Protein AF-A0A2A4V405-F1 (afdb_monomer_lite)

Foldseek 3Di:
DDKDWDDWDQDPVRDTDHTDIDDDDPPDDPDDDDPPPVVVLVPDDPVCCVVPPVCPPVVCVVVDDPDDADFDDDPVGTDDDPDDGPPPDFDDDPQETEPPPDQQDCDADPVSLVVVLVVQVVSFVSVHAYEDQQDEHEYQEAHDEAADQAGERHYENYEYEYEDYDAQDASYHYDYDFFAFDWWFQAKFAFFDQKTFTPFCPPPDAQFKKKKWFLFFDAAPPRDGFATEMDIWGFHDDDGRMTGTDGTHQFIHHVVRTITMGGLDQRYEYHYYNYEFEYADARYHHYEYERYEYAEAAYEYERAAEEQYEYAQYEYPDAYEYHYEQHAHYENYEYALYEAHHHAEFEYENEQERYEYYWGPFDCNDDPDTGTHAYEEYEHAEYEEYQHLAEHEYYAASYEEYEYEHYAYEYDPDCVVPPPDVPSPDAHAHYEHCHQAEYEYYNYEYEEHQEPEEYEDQAHGHNRPDAHEYEHQEYEYDDHDLHDENYAYEFNYQDDAHEYEYEYNEYEYEHNEHEEYEQDDDQGAGAAYAYEYAEAHYEHAHQEHYEYYWEHDPVGPEHYEYEHAYAEYHYEYEYQEQNGAHEEWYFDDDPDPDDDPGGYEYEYAAYEAEYQYDYPPDQAHYEYELHEYEYHQHYHYYYNPPPDHDHDYDHNYDYHYDHDPDD

pLDDT: mean 74.48, std 18.2, range [27.66, 98.06]

Structure (mmCIF, N/CA/C/O backbone):
data_AF-A0A2A4V405-F1
#
_entry.id   AF-A0A2A4V405-F1
#
loop_
_atom_site.group_PDB
_atom_site.id
_atom_site.type_symbol
_atom_site.label_atom_id
_atom_site.label_alt_id
_atom_site.label_comp_id
_atom_site.label_asym_id
_atom_site.label_entity_id
_atom_site.label_seq_id
_atom_site.pdbx_PDB_ins_code
_atom_site.Cartn_x
_atom_site.Cartn_y
_atom_site.Cartn_z
_atom_site.occupancy
_atom_site.B_iso_or_equiv
_atom_site.auth_seq_id
_atom_site.auth_comp_id
_atom_site.auth_asym_id
_atom_site.auth_atom_id
_atom_site.pdbx_PDB_model_num
ATOM 1 N N . MET A 1 1 ? -40.579 36.669 48.621 1.00 58.84 1 MET A N 1
ATOM 2 C CA . MET A 1 1 ? -40.785 35.818 49.814 1.00 58.84 1 MET A CA 1
ATOM 3 C C . MET A 1 1 ? -40.403 36.627 51.046 1.00 58.84 1 MET A C 1
ATOM 5 O O . MET A 1 1 ? -39.430 37.363 50.959 1.00 58.84 1 MET A O 1
ATOM 9 N N . ILE A 1 2 ? -41.151 36.534 52.149 1.00 51.94 2 ILE A N 1
ATOM 10 C CA . ILE A 1 2 ? -40.828 37.200 53.428 1.00 51.94 2 ILE A CA 1
ATOM 11 C C . ILE A 1 2 ? -40.545 36.115 54.471 1.00 51.94 2 ILE A C 1
ATOM 13 O O . ILE A 1 2 ? -41.355 35.201 54.626 1.00 51.94 2 ILE A O 1
ATOM 17 N N . ARG A 1 3 ? -39.407 36.208 55.172 1.00 59.69 3 ARG A N 1
ATOM 18 C CA . ARG A 1 3 ? -39.056 35.331 56.299 1.00 59.69 3 ARG A CA 1
ATOM 19 C C . ARG A 1 3 ? -39.483 35.999 57.602 1.00 59.69 3 ARG A C 1
ATOM 21 O O . ARG A 1 3 ? -39.064 37.122 57.868 1.00 59.69 3 ARG A O 1
ATOM 28 N N . VAL A 1 4 ? -40.264 35.299 58.417 1.00 57.56 4 VAL A N 1
ATOM 29 C CA . VAL A 1 4 ? -40.659 35.759 59.754 1.00 57.56 4 VAL A CA 1
ATOM 30 C C . VAL A 1 4 ? -40.259 34.705 60.774 1.00 57.56 4 VAL A C 1
ATOM 32 O O . VAL A 1 4 ? -40.549 33.520 60.607 1.00 57.56 4 VAL A O 1
ATOM 35 N N . GLN A 1 5 ? -39.576 35.139 61.829 1.00 58.53 5 GLN A N 1
ATOM 36 C CA . GLN A 1 5 ? -39.229 34.277 62.948 1.00 58.53 5 GLN A CA 1
ATOM 37 C C . GLN A 1 5 ? -40.351 34.335 63.984 1.00 58.53 5 GLN A C 1
ATOM 39 O O . GLN A 1 5 ? -40.667 35.409 64.497 1.00 58.53 5 GLN A O 1
ATOM 44 N N . LEU A 1 6 ? -40.974 33.191 64.256 1.00 57.75 6 LEU A N 1
ATOM 45 C CA . LEU A 1 6 ? -42.015 33.068 65.266 1.00 57.75 6 LEU A CA 1
ATOM 46 C C . LEU A 1 6 ? -41.341 32.670 66.578 1.00 57.75 6 LEU A C 1
ATOM 48 O O . LEU A 1 6 ? -40.906 31.531 66.747 1.00 57.75 6 LEU A O 1
ATOM 52 N N . ASN A 1 7 ? -41.217 33.632 67.489 1.00 52.94 7 ASN A N 1
ATOM 53 C CA . ASN A 1 7 ? -40.720 33.369 68.834 1.00 52.94 7 ASN A CA 1
ATOM 54 C C . ASN A 1 7 ? -41.871 32.831 69.690 1.00 52.94 7 ASN A C 1
ATOM 56 O O . ASN A 1 7 ? -42.946 33.427 69.686 1.00 52.94 7 ASN A O 1
ATOM 60 N N . GLN A 1 8 ? -41.617 31.711 70.378 1.00 55.06 8 GLN A N 1
ATOM 61 C CA . GLN A 1 8 ? -42.493 30.986 71.315 1.00 55.06 8 GLN A CA 1
ATOM 62 C C . GLN A 1 8 ? -43.870 31.623 71.577 1.00 55.06 8 GLN A C 1
ATOM 64 O O . GLN A 1 8 ? -43.995 32.569 72.356 1.00 55.06 8 GLN A O 1
ATOM 69 N N . ALA A 1 9 ? -44.914 31.037 70.992 1.00 54.03 9 ALA A N 1
ATOM 70 C CA . ALA A 1 9 ? -46.291 31.280 71.404 1.00 54.03 9 ALA A CA 1
ATOM 71 C C . ALA A 1 9 ? -46.788 30.094 72.242 1.00 54.03 9 ALA A C 1
ATOM 73 O O . ALA A 1 9 ? -46.471 28.938 71.950 1.00 54.03 9 ALA A O 1
ATOM 74 N N . ILE A 1 10 ? -47.551 30.400 73.291 1.00 51.34 10 ILE A N 1
ATOM 75 C CA . ILE A 1 10 ? -48.305 29.417 74.071 1.00 51.34 10 ILE A CA 1
ATOM 76 C C . ILE A 1 10 ? -49.742 29.496 73.569 1.00 51.34 10 ILE A C 1
ATOM 78 O O . ILE A 1 10 ? -50.317 30.587 73.538 1.00 51.34 10 ILE A O 1
ATOM 82 N N . ASP A 1 11 ? -50.301 28.376 73.123 1.00 52.59 11 ASP A N 1
ATOM 83 C CA . ASP A 1 11 ? -51.693 28.359 72.684 1.00 52.59 11 ASP A CA 1
ATOM 84 C C . ASP A 1 11 ? -52.664 28.413 73.886 1.00 52.59 11 ASP A C 1
ATOM 86 O O . ASP A 1 11 ? -52.267 28.363 75.053 1.00 52.59 11 ASP A O 1
ATOM 90 N N . GLN A 1 12 ? -53.968 28.512 73.616 1.00 44.81 12 GLN A N 1
ATOM 91 C CA . GLN A 1 12 ? -54.995 28.610 74.664 1.00 44.81 12 GLN A CA 1
ATOM 92 C C . GLN A 1 12 ? -55.153 27.327 75.509 1.00 44.81 12 GLN A C 1
ATOM 94 O O . GLN 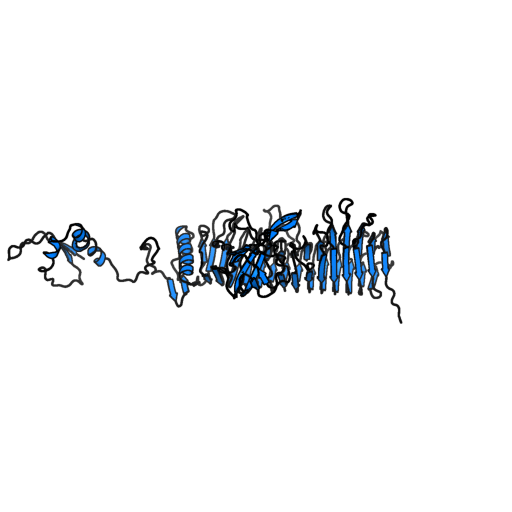A 1 12 ? -55.907 27.336 76.481 1.00 44.81 12 GLN A O 1
ATOM 99 N N . THR A 1 13 ? -54.447 26.243 75.167 1.00 46.06 13 THR A N 1
ATOM 100 C CA . THR A 1 13 ? -54.436 24.965 75.895 1.00 46.06 13 THR A CA 1
ATOM 101 C C . THR A 1 13 ? -53.170 24.764 76.739 1.00 46.06 13 THR A C 1
ATOM 103 O O . THR A 1 13 ? -53.093 23.811 77.513 1.00 46.06 13 THR A O 1
ATOM 106 N N . GLY A 1 14 ? -52.209 25.695 76.668 1.00 49.22 14 GLY A N 1
ATOM 107 C CA . GLY A 1 14 ? -50.954 25.657 77.424 1.00 49.22 14 GLY A CA 1
ATOM 108 C C . GLY A 1 14 ? -49.790 24.990 76.685 1.00 49.22 14 GLY A C 1
ATOM 109 O O . GLY A 1 14 ? -48.728 24.802 77.285 1.00 49.22 14 GLY A O 1
ATOM 110 N N . TYR A 1 15 ? -49.951 24.661 75.399 1.00 45.31 15 TYR A N 1
ATOM 111 C CA . TYR A 1 15 ? -48.915 24.006 74.601 1.00 45.31 15 TYR A CA 1
ATOM 112 C C . TYR A 1 15 ? -47.859 25.016 74.129 1.00 45.31 15 TYR A C 1
ATOM 114 O O . TYR A 1 15 ? -48.194 26.080 73.602 1.00 45.31 15 TYR A O 1
ATOM 122 N N . ARG A 1 16 ? -46.568 24.710 74.329 1.00 52.16 16 ARG A N 1
ATOM 123 C CA . ARG A 1 16 ? -45.447 25.567 73.900 1.00 52.16 16 ARG A CA 1
ATOM 124 C C . ARG A 1 16 ? -45.056 25.228 72.466 1.00 52.16 16 ARG A C 1
ATOM 126 O O . ARG A 1 16 ? -44.524 24.152 72.224 1.00 52.16 16 ARG A O 1
ATOM 133 N N . ILE A 1 17 ? -45.239 26.164 71.538 1.00 53.53 17 ILE A N 1
ATOM 134 C CA . ILE A 1 17 ? -44.750 26.018 70.162 1.00 53.53 17 ILE A CA 1
ATOM 135 C C . ILE A 1 17 ? -43.228 26.294 70.153 1.00 53.53 17 ILE A C 1
ATOM 137 O O . ILE A 1 17 ? -42.821 27.382 70.583 1.00 53.53 17 ILE A O 1
ATOM 141 N N . PRO A 1 18 ? -42.365 25.357 69.703 1.00 55.72 18 PRO A N 1
ATOM 142 C CA . PRO A 1 18 ? -40.932 25.610 69.527 1.00 55.72 18 PRO A CA 1
ATOM 143 C C . PRO A 1 18 ? -40.677 26.742 68.521 1.00 55.72 18 PRO A C 1
ATOM 145 O O . PRO A 1 18 ? -41.527 27.043 67.685 1.00 55.72 18 PRO A O 1
ATOM 148 N N . ASN A 1 19 ? -39.500 27.375 68.573 1.00 58.62 19 ASN A N 1
ATOM 149 C CA . ASN A 1 19 ? -39.142 28.442 67.630 1.00 58.62 19 ASN A CA 1
ATOM 150 C C . ASN A 1 19 ? -39.252 27.940 66.181 1.00 58.62 19 ASN A C 1
ATOM 152 O O . ASN A 1 19 ? -38.467 27.096 65.755 1.00 58.62 19 ASN A O 1
ATOM 156 N N . ALA A 1 20 ? -40.192 28.499 65.420 1.00 58.81 20 ALA A N 1
ATOM 157 C CA . ALA A 1 20 ? -40.430 28.140 64.028 1.00 58.81 20 ALA A CA 1
ATOM 158 C C . ALA A 1 20 ? -40.095 29.318 63.106 1.00 58.81 20 ALA A C 1
ATOM 160 O O . ALA A 1 20 ? -40.252 30.490 63.460 1.00 58.81 20 ALA A O 1
ATOM 161 N N . THR A 1 21 ? -39.633 29.017 61.894 1.00 59.81 21 THR A N 1
ATOM 162 C CA . THR A 1 21 ? -39.435 30.028 60.847 1.00 59.81 21 THR A CA 1
ATOM 163 C C . THR A 1 21 ? -40.515 29.856 59.789 1.00 59.81 21 THR A C 1
ATOM 165 O O . THR A 1 21 ? -40.576 28.817 59.137 1.00 59.81 21 THR A O 1
ATOM 168 N N . ALA A 1 22 ? -41.348 30.879 59.597 1.00 61.56 22 ALA A N 1
ATOM 169 C CA . ALA A 1 22 ? -42.369 30.893 58.556 1.00 61.56 22 ALA A CA 1
ATOM 170 C C . ALA A 1 22 ? -41.866 31.639 57.309 1.00 61.56 22 ALA A C 1
ATOM 172 O O . ALA A 1 22 ? -41.248 32.705 57.409 1.00 61.56 22 ALA A O 1
ATOM 173 N N . PHE A 1 23 ? -42.164 31.092 56.128 1.00 62.47 23 PHE A N 1
ATOM 174 C CA . PHE A 1 23 ? -41.871 31.701 54.829 1.00 62.47 23 PHE A CA 1
ATOM 175 C C . PHE A 1 23 ? -43.177 32.029 54.107 1.00 62.47 23 PHE A C 1
ATOM 177 O O . PHE A 1 23 ? -43.952 31.135 53.777 1.00 62.47 23 PHE A O 1
ATOM 184 N N . PHE A 1 24 ? -43.417 33.313 53.836 1.00 60.81 24 PHE A N 1
ATOM 185 C CA . PHE A 1 24 ? -44.616 33.772 53.133 1.00 60.81 24 PHE A CA 1
ATOM 186 C C . PHE A 1 24 ? -44.314 34.035 51.653 1.00 60.81 24 PHE A C 1
ATOM 188 O O . PHE A 1 24 ? -43.360 34.745 51.307 1.00 60.81 24 PHE A O 1
ATOM 195 N N . HIS A 1 25 ? -45.146 33.478 50.772 1.00 65.62 25 HIS A N 1
ATOM 196 C CA . HIS A 1 25 ? -45.093 33.657 49.320 1.00 65.62 25 HIS A CA 1
ATOM 197 C C . HIS A 1 25 ? -46.468 34.084 48.793 1.00 65.62 25 HIS A C 1
ATOM 199 O O . HIS A 1 25 ? -47.483 33.651 49.328 1.00 65.62 25 HIS A O 1
ATOM 205 N N . LEU A 1 26 ? -46.511 34.889 47.724 1.00 59.09 26 LEU A N 1
ATOM 206 C CA . LEU A 1 26 ? -47.768 35.379 47.127 1.00 59.09 26 LEU A CA 1
ATOM 207 C C . LEU A 1 26 ? -48.668 34.248 46.594 1.00 59.09 26 LEU A C 1
ATOM 209 O O . LEU A 1 26 ? -49.867 34.436 46.437 1.00 59.09 26 LEU A O 1
ATOM 213 N N . SER A 1 27 ? -48.083 33.077 46.335 1.00 62.22 27 SER A N 1
ATOM 214 C CA . SER A 1 27 ? -48.759 31.851 45.875 1.00 62.22 27 SER A CA 1
ATOM 215 C C . SER A 1 27 ? -49.046 30.847 47.000 1.00 62.22 27 SER A C 1
ATOM 217 O O . SER A 1 27 ? -49.468 29.729 46.720 1.00 62.22 27 SER A O 1
ATOM 219 N N . GLY A 1 28 ? -48.723 31.186 48.251 1.00 58.28 28 GLY A N 1
ATOM 220 C CA . GLY A 1 28 ? -48.913 30.300 49.399 1.00 58.28 28 GLY A CA 1
ATOM 221 C C . GLY A 1 28 ? -50.384 30.182 49.798 1.00 58.28 28 GLY A C 1
ATOM 222 O O . GLY A 1 28 ? -51.174 31.096 49.571 1.00 58.28 28 GLY A O 1
ATOM 223 N N . ASN A 1 29 ? -50.756 29.058 50.411 1.00 59.84 29 ASN A N 1
ATOM 224 C CA . ASN A 1 29 ? -52.110 28.848 50.921 1.00 59.84 29 ASN A CA 1
ATOM 225 C C . ASN A 1 29 ? -52.400 29.841 52.076 1.00 59.84 29 ASN A C 1
ATOM 227 O O . ASN A 1 29 ? -51.602 29.900 53.014 1.00 59.84 29 ASN A O 1
ATOM 231 N N . PRO A 1 30 ? -53.497 30.626 52.045 1.00 53.12 30 PRO A N 1
ATOM 232 C CA . PRO A 1 30 ? -53.780 31.650 53.058 1.00 53.12 30 PRO A CA 1
ATOM 233 C C . PRO A 1 30 ? -54.178 31.099 54.438 1.00 53.12 30 PRO A C 1
ATOM 235 O O . PRO A 1 30 ? -54.368 31.881 55.368 1.00 53.12 30 PRO A O 1
ATOM 238 N N . THR A 1 31 ? -54.336 29.782 54.602 1.00 56.81 31 THR A N 1
ATOM 239 C CA . THR A 1 31 ? -54.720 29.163 55.882 1.00 56.81 31 THR A CA 1
ATOM 240 C C . THR A 1 31 ? -54.006 27.824 56.070 1.00 56.81 31 THR A C 1
ATOM 242 O O . THR A 1 31 ? -54.042 26.974 55.183 1.00 56.81 31 THR A O 1
ATOM 245 N N . ILE A 1 32 ? -53.352 27.623 57.221 1.00 55.12 32 ILE A N 1
ATOM 246 C CA . ILE A 1 32 ? -52.621 26.387 57.551 1.00 55.12 32 ILE A CA 1
ATOM 247 C C . ILE A 1 32 ? -53.072 25.894 58.938 1.00 55.12 32 ILE A C 1
ATOM 249 O O . ILE A 1 32 ? -52.990 26.665 59.895 1.00 55.12 32 ILE A O 1
ATOM 253 N N . PRO A 1 33 ? -53.534 24.638 59.088 1.00 52.06 33 PRO A N 1
ATOM 254 C CA . PRO A 1 33 ? -53.757 24.027 60.396 1.00 52.06 33 PRO A CA 1
ATOM 255 C C . PRO A 1 33 ? -52.420 23.560 61.002 1.00 52.06 33 PRO A C 1
ATOM 257 O O . PRO A 1 33 ? -51.699 22.774 60.397 1.00 52.06 33 PRO A O 1
ATOM 260 N N . VAL A 1 34 ? -52.081 24.055 62.197 1.00 52.16 34 VAL A N 1
ATOM 261 C CA . VAL A 1 34 ? -50.749 23.892 62.830 1.00 52.16 34 VAL A CA 1
ATOM 262 C C . VAL A 1 34 ? -50.677 22.675 63.777 1.00 52.16 34 VAL A C 1
ATOM 264 O O . VAL A 1 34 ? -49.593 22.251 64.164 1.00 52.16 34 VAL A O 1
ATOM 267 N N . ASN A 1 35 ? -51.811 22.051 64.107 1.00 49.94 35 ASN A N 1
ATOM 268 C CA . ASN A 1 35 ? -51.929 21.173 65.282 1.00 49.94 35 ASN A CA 1
ATOM 269 C C . ASN A 1 35 ? -51.545 19.691 65.094 1.00 49.94 35 ASN A C 1
ATOM 271 O O . ASN A 1 35 ? -51.836 18.903 65.983 1.00 49.94 35 ASN A O 1
ATOM 275 N N . VAL A 1 36 ? -50.928 19.277 63.979 1.00 48.53 36 VAL A N 1
ATOM 276 C CA . VAL A 1 36 ? -50.657 17.836 63.730 1.00 48.53 36 VAL A CA 1
ATOM 277 C C . VAL A 1 36 ? -49.176 17.508 63.492 1.00 48.53 36 VAL A C 1
ATOM 279 O O . VAL A 1 36 ? -48.806 16.348 63.522 1.00 48.53 36 VAL A O 1
ATOM 282 N N . TYR A 1 37 ? -48.293 18.494 63.300 1.00 52.25 37 TYR A N 1
ATOM 283 C CA . TYR A 1 37 ? -46.935 18.219 62.796 1.00 52.25 37 TYR A CA 1
ATOM 284 C C . TYR A 1 37 ? -45.802 18.231 63.833 1.00 52.25 37 TYR A C 1
ATOM 286 O O . TYR A 1 37 ? -44.700 17.791 63.517 1.00 52.25 37 TYR A O 1
ATOM 294 N N . TYR A 1 38 ? -46.026 18.754 65.040 1.00 52.94 38 TYR A N 1
ATOM 295 C CA . TYR A 1 38 ? -44.926 19.016 65.980 1.00 52.94 38 TYR A CA 1
ATOM 296 C C . TYR A 1 38 ? -44.667 17.896 66.991 1.00 52.94 38 TYR A C 1
ATOM 298 O O . TYR A 1 38 ? -43.533 17.778 67.448 1.00 52.94 38 TYR A O 1
ATOM 306 N N . ASP A 1 39 ? -45.659 17.055 67.288 1.00 50.59 39 ASP A N 1
ATOM 307 C CA . ASP A 1 39 ? -45.468 15.911 68.192 1.00 50.59 39 ASP A CA 1
ATOM 308 C C . ASP A 1 39 ? -44.601 14.832 67.524 1.00 50.59 39 ASP A C 1
ATOM 310 O O . ASP A 1 39 ? -43.647 14.347 68.125 1.00 50.59 39 ASP A O 1
ATOM 314 N N . ASP A 1 40 ? -44.810 14.587 66.227 1.00 52.31 40 ASP A N 1
ATOM 315 C CA . ASP A 1 40 ? -43.987 13.661 65.438 1.00 52.31 40 ASP A CA 1
ATOM 316 C C . ASP A 1 40 ? -42.534 14.144 65.275 1.00 52.31 40 ASP A C 1
ATOM 318 O O . ASP A 1 40 ? -41.626 13.338 65.083 1.00 52.31 40 ASP A O 1
ATOM 322 N N . ALA A 1 41 ? -42.291 15.458 65.349 1.00 50.62 41 ALA A N 1
ATOM 323 C CA . ALA A 1 41 ? -40.958 16.044 65.217 1.00 50.62 41 ALA A CA 1
ATOM 324 C C . ALA A 1 41 ? -40.126 15.919 66.503 1.00 50.62 41 ALA A C 1
ATOM 326 O O . ALA A 1 41 ? -38.907 15.784 66.422 1.00 50.62 41 ALA A O 1
ATOM 327 N N . ALA A 1 42 ? -40.772 15.957 67.673 1.00 52.81 42 ALA A N 1
ATOM 328 C CA . ALA A 1 42 ? -40.105 15.878 68.972 1.00 52.81 42 ALA A CA 1
ATOM 329 C C . ALA A 1 42 ? -39.606 14.459 69.311 1.00 52.81 42 ALA A C 1
ATOM 331 O O . ALA A 1 42 ? -38.644 14.318 70.066 1.00 52.81 42 ALA A O 1
ATOM 332 N N . ASP A 1 43 ? -40.216 13.428 68.716 1.00 52.47 43 ASP A N 1
ATOM 333 C CA . ASP A 1 43 ? -39.849 12.015 68.897 1.00 52.47 43 ASP A CA 1
ATOM 334 C C . ASP A 1 43 ? -38.826 11.503 67.856 1.00 52.47 43 ASP A C 1
ATOM 336 O O . ASP A 1 43 ? -38.420 10.335 67.873 1.00 52.47 43 ASP A O 1
ATOM 340 N N . MET A 1 44 ? -38.362 12.366 66.943 1.00 54.12 44 MET A N 1
ATOM 341 C CA . MET A 1 44 ? -37.330 12.027 65.961 1.00 54.12 44 MET A CA 1
ATOM 342 C C . MET A 1 44 ? -35.927 12.034 66.583 1.00 54.12 44 MET A C 1
ATOM 344 O O . MET A 1 44 ? -35.560 12.920 67.348 1.00 54.12 44 MET A O 1
ATOM 348 N N . ASN A 1 45 ? -35.079 11.068 66.209 1.00 52.09 45 ASN A N 1
ATOM 349 C CA . ASN A 1 45 ? -33.662 11.130 66.579 1.00 52.09 45 ASN A CA 1
ATOM 350 C C . ASN A 1 45 ? -32.962 12.305 65.859 1.00 52.09 45 ASN A C 1
ATOM 352 O O . ASN A 1 45 ? -33.375 12.712 64.773 1.00 52.09 45 ASN A O 1
ATOM 356 N N . ALA A 1 46 ? -31.864 12.820 66.422 1.00 50.59 46 ALA A N 1
ATOM 357 C CA . ALA A 1 46 ? -31.169 14.009 65.906 1.00 50.59 46 ALA A CA 1
ATOM 358 C C . ALA A 1 46 ? -30.724 13.911 64.424 1.00 50.59 46 ALA A C 1
ATOM 360 O O . ALA A 1 46 ? -30.561 14.930 63.754 1.00 50.59 46 ALA A O 1
ATOM 361 N N . GLY A 1 47 ? -30.546 12.696 63.886 1.00 48.72 47 GLY A N 1
ATOM 362 C CA . GLY A 1 47 ? -30.260 12.471 62.464 1.00 48.72 47 GLY A CA 1
ATOM 363 C C . GLY A 1 47 ? -31.498 12.614 61.571 1.00 48.72 47 GLY A C 1
ATOM 364 O O . GLY A 1 47 ? -31.431 13.220 60.502 1.00 48.72 47 GLY A O 1
ATOM 365 N N . ALA A 1 48 ? -32.649 12.112 62.020 1.00 50.84 48 ALA A N 1
ATOM 366 C CA . ALA A 1 48 ? -33.934 12.311 61.355 1.00 50.84 48 ALA A CA 1
ATOM 367 C C . ALA A 1 48 ? -34.381 13.778 61.432 1.00 50.84 48 ALA A C 1
ATOM 369 O O . ALA A 1 48 ? -34.901 14.304 60.451 1.00 50.84 48 ALA A O 1
ATOM 370 N N . GLU A 1 49 ? -34.079 14.475 62.528 1.00 49.94 49 GLU A N 1
ATOM 371 C CA . GLU A 1 49 ? -34.383 15.898 62.690 1.00 49.94 49 GLU A CA 1
ATOM 372 C C . GLU A 1 49 ? -33.610 16.765 61.678 1.00 49.94 49 GLU A C 1
ATOM 374 O O . GLU A 1 49 ? -34.211 17.597 61.003 1.00 49.94 49 GLU A O 1
ATOM 379 N N . LEU A 1 50 ? -32.317 16.497 61.445 1.00 50.78 50 LEU A N 1
ATOM 380 C CA . LEU A 1 50 ? -31.504 17.164 60.410 1.00 50.78 50 LEU A CA 1
ATOM 381 C C . LEU A 1 50 ? -31.995 16.911 58.973 1.00 50.78 50 LEU A C 1
ATOM 383 O O . LEU A 1 50 ? -31.836 17.771 58.103 1.00 50.78 50 LEU A O 1
ATOM 387 N N . THR A 1 51 ? -32.605 15.752 58.726 1.00 51.72 51 THR A N 1
ATOM 388 C CA . THR A 1 51 ? -33.022 15.329 57.381 1.00 51.72 51 THR A CA 1
ATOM 389 C C . THR A 1 51 ? -34.471 15.727 57.068 1.00 51.72 51 THR A C 1
ATOM 391 O O . THR A 1 51 ? -34.768 16.086 55.929 1.00 51.72 51 THR A O 1
ATOM 394 N N . ALA A 1 52 ? -35.357 15.728 58.073 1.00 49.88 52 ALA A N 1
ATOM 395 C CA . ALA A 1 52 ? -36.795 15.959 57.920 1.00 49.88 52 ALA A CA 1
ATOM 396 C C . ALA A 1 52 ? -37.294 17.326 58.437 1.00 49.88 52 ALA A C 1
ATOM 398 O O . ALA A 1 52 ? -38.229 17.857 57.853 1.00 49.88 52 ALA A O 1
ATOM 399 N N . ASN A 1 53 ? -36.689 17.949 59.460 1.00 49.03 53 ASN A N 1
ATOM 400 C CA . ASN A 1 53 ? -37.206 19.209 60.042 1.00 49.03 53 ASN A CA 1
ATOM 401 C C . ASN A 1 53 ? -36.168 20.344 60.182 1.00 49.03 53 ASN A C 1
ATOM 403 O O . ASN A 1 53 ? -36.535 21.511 60.303 1.00 49.03 53 ASN A O 1
ATOM 407 N N . GLY A 1 54 ? -34.872 20.056 60.061 1.00 46.03 54 GLY A N 1
ATOM 408 C CA . GLY A 1 54 ? -33.758 21.002 60.202 1.00 46.03 54 GLY A CA 1
ATOM 409 C C . GLY A 1 54 ? -33.436 21.831 58.953 1.00 46.03 54 GLY A C 1
ATOM 410 O O . GLY A 1 54 ? -32.298 22.250 58.768 1.00 46.03 54 GLY A O 1
ATOM 411 N N . GLY A 1 55 ? -34.401 22.046 58.054 1.00 48.28 55 GLY A N 1
ATOM 412 C CA . GLY A 1 55 ? -34.233 22.921 56.884 1.00 48.28 55 GLY A CA 1
ATOM 413 C C . GLY A 1 55 ? -33.361 22.381 55.737 1.00 48.28 55 GLY A C 1
ATOM 414 O O . GLY A 1 55 ? -33.271 23.046 54.708 1.00 48.28 55 GLY A O 1
ATOM 415 N N . GLY A 1 56 ? -32.771 21.184 55.850 1.00 47.50 56 GLY A N 1
ATOM 416 C CA . GLY A 1 56 ? -31.867 20.626 54.832 1.00 47.50 56 GLY A CA 1
ATOM 417 C C . GLY A 1 56 ? -32.534 20.240 53.504 1.00 47.50 56 GLY A C 1
ATOM 418 O O . GLY A 1 56 ? -31.943 20.441 52.447 1.00 47.50 56 GLY A O 1
ATOM 419 N N . GLN A 1 57 ? -33.773 19.732 53.526 1.00 48.75 57 GLN A N 1
ATOM 420 C CA . GLN A 1 57 ? -34.472 19.282 52.307 1.00 48.75 57 GLN A CA 1
ATOM 421 C C . GLN A 1 57 ? -35.634 20.181 51.869 1.00 48.75 57 GLN A C 1
ATOM 423 O O . GLN A 1 57 ? -35.910 20.281 50.676 1.00 48.75 57 GLN A O 1
ATOM 428 N N . PHE A 1 58 ? -36.289 20.888 52.793 1.00 50.09 58 PHE A N 1
ATOM 429 C CA . PHE A 1 58 ? -37.476 21.694 52.478 1.00 50.09 58 PHE A CA 1
ATOM 430 C C . PHE A 1 58 ? -37.149 23.118 52.019 1.00 50.09 58 PHE A C 1
ATOM 432 O O . PHE A 1 58 ? -37.835 23.656 51.152 1.00 50.09 58 PHE A O 1
ATOM 439 N N . LEU A 1 59 ? -36.078 23.725 52.542 1.00 52.62 59 LEU A N 1
ATOM 440 C CA . LEU A 1 59 ? -35.659 25.065 52.121 1.00 52.62 59 LEU A CA 1
ATOM 441 C C . LEU A 1 59 ? -35.211 25.111 50.646 1.00 52.62 59 LEU A C 1
ATOM 443 O O . LEU A 1 59 ? -35.628 26.025 49.931 1.00 52.62 59 LEU A O 1
ATOM 447 N N . PRO A 1 60 ? -34.437 24.124 50.148 1.00 50.03 60 PRO A N 1
ATOM 448 C CA . PRO A 1 60 ? -34.046 24.078 48.742 1.00 50.03 60 PRO A CA 1
ATOM 449 C C . PRO A 1 60 ? -35.215 23.834 47.781 1.00 50.03 60 PRO A C 1
ATOM 451 O O . PRO A 1 60 ? -35.114 24.213 46.619 1.00 50.03 60 PRO A O 1
ATOM 454 N N . VAL A 1 61 ? -36.339 23.250 48.228 1.00 51.41 61 VAL A N 1
ATOM 455 C CA . VAL A 1 61 ? -37.530 23.043 47.376 1.00 51.41 61 VAL A CA 1
ATOM 456 C C . VAL A 1 61 ? -38.140 24.373 46.931 1.00 51.41 61 VAL A C 1
ATOM 458 O O . VAL A 1 61 ? -38.575 24.477 45.788 1.00 51.41 61 VAL A O 1
ATOM 461 N N . PHE A 1 62 ? -38.079 25.421 47.760 1.00 47.16 62 PHE A N 1
ATOM 462 C CA . PHE A 1 62 ? -38.497 26.773 47.360 1.00 47.16 62 PHE A CA 1
ATOM 463 C C . PHE A 1 62 ? -37.614 27.391 46.263 1.00 47.16 62 PHE A C 1
ATOM 465 O O . PHE A 1 62 ? -38.025 28.356 45.621 1.00 47.16 62 PHE A O 1
ATOM 472 N N . LEU A 1 63 ? -36.411 26.848 46.057 1.00 46.22 63 LEU A N 1
ATOM 473 C CA . LEU A 1 63 ? -35.450 27.257 45.029 1.00 46.22 63 LEU A CA 1
ATOM 474 C C . LEU A 1 63 ? -35.387 26.258 43.858 1.00 46.22 63 LEU A C 1
ATOM 476 O O . LEU A 1 63 ? -34.682 26.497 42.878 1.00 46.22 63 LEU A O 1
ATOM 480 N N . LYS A 1 64 ? -36.117 25.140 43.938 1.00 40.47 64 LYS A N 1
ATOM 481 C CA . LYS A 1 64 ? -36.092 24.063 42.947 1.00 40.47 64 LYS A CA 1
ATOM 482 C C . LYS A 1 64 ? -37.066 24.404 41.821 1.00 40.47 64 LYS A C 1
ATOM 484 O O . LYS A 1 64 ? -38.277 24.431 42.019 1.00 40.47 64 LYS A O 1
ATOM 489 N N . THR A 1 65 ? -36.549 24.666 40.623 1.00 35.88 65 THR A N 1
ATOM 490 C CA . THR A 1 65 ? -37.391 24.756 39.423 1.00 35.88 65 THR A CA 1
ATOM 491 C C . THR A 1 65 ? -37.664 23.349 38.894 1.00 35.88 65 THR A C 1
ATOM 493 O O . THR A 1 65 ? -36.770 22.507 38.837 1.00 35.88 65 THR A O 1
ATOM 496 N N . SER A 1 66 ? -38.914 23.059 38.530 1.00 34.16 66 SER A N 1
ATOM 497 C CA . SER A 1 66 ? -39.312 21.787 37.923 1.00 34.16 66 SER A CA 1
ATOM 498 C C . SER A 1 66 ? -38.830 21.725 36.472 1.00 34.16 66 SER A C 1
ATOM 500 O O . SER A 1 66 ? -39.599 21.973 35.543 1.00 34.16 66 SER A O 1
ATOM 502 N N . LYS A 1 67 ? -37.545 21.441 36.262 1.00 32.81 67 LYS A N 1
ATOM 503 C CA . LYS A 1 67 ? -37.015 21.045 34.955 1.00 32.81 67 LYS A CA 1
ATOM 504 C C . LYS A 1 67 ? -36.291 19.708 35.073 1.00 32.81 67 LYS A C 1
ATOM 506 O O . LYS A 1 67 ? -35.522 19.479 36.000 1.00 32.81 67 LYS A O 1
ATOM 511 N N . VAL A 1 68 ? -36.626 18.828 34.136 1.00 32.09 68 VAL A N 1
ATOM 512 C CA . VAL A 1 68 ? -36.115 17.466 33.976 1.00 32.09 68 VAL A CA 1
ATOM 513 C C . VAL A 1 68 ? -34.602 17.532 33.759 1.00 32.09 68 VAL A C 1
ATOM 515 O O . VAL A 1 68 ? -34.154 18.067 32.750 1.00 32.09 68 VAL A O 1
ATOM 518 N N . GLY A 1 69 ? -33.826 17.030 34.719 1.00 35.91 69 GLY A N 1
ATOM 519 C CA . GLY A 1 69 ? -32.402 16.752 34.540 1.00 35.91 69 GLY A CA 1
ATOM 520 C C . GLY A 1 69 ? -32.219 15.342 33.984 1.00 35.91 69 GLY A C 1
ATOM 521 O O . GLY A 1 69 ? -32.947 14.428 34.372 1.00 35.91 69 GLY A O 1
ATOM 522 N N . VAL A 1 70 ? -31.266 15.163 33.071 1.00 34.91 70 VAL A N 1
ATOM 523 C CA . VAL A 1 70 ? -30.792 13.833 32.671 1.00 34.91 70 VAL A CA 1
ATOM 524 C C . VAL A 1 70 ? -29.834 13.354 33.758 1.00 34.91 70 VAL A C 1
ATOM 526 O O . VAL A 1 70 ? -28.830 14.006 34.034 1.00 34.91 70 VAL A O 1
ATOM 529 N N . PHE A 1 71 ? -30.168 12.243 34.408 1.00 35.31 71 PHE A N 1
ATOM 530 C CA . PHE A 1 71 ? -29.308 11.594 35.394 1.00 35.31 71 PHE A CA 1
ATOM 531 C C . PHE A 1 71 ? -28.410 10.596 34.660 1.00 35.31 71 PHE A C 1
ATOM 533 O O . PHE A 1 71 ? -28.909 9.607 34.127 1.00 35.31 71 PHE A O 1
ATOM 540 N N . ILE A 1 72 ? -27.101 10.845 34.623 1.00 37.78 72 ILE A N 1
ATOM 541 C CA . ILE A 1 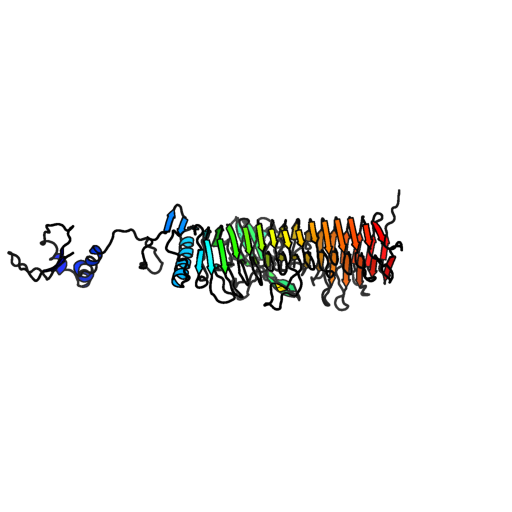72 ? -26.123 9.871 34.127 1.00 37.78 72 ILE A CA 1
ATOM 542 C C . ILE A 1 72 ? -25.609 9.094 35.341 1.00 37.78 72 ILE A C 1
ATOM 544 O O . ILE A 1 72 ? -25.016 9.667 36.255 1.00 37.78 72 ILE A O 1
ATOM 548 N N . LYS A 1 73 ? -25.879 7.787 35.385 1.00 30.12 73 LYS A N 1
ATOM 549 C CA . LYS A 1 73 ? -25.343 6.892 36.416 1.00 30.12 73 LYS A CA 1
ATOM 550 C C . LYS A 1 73 ? -23.924 6.485 36.027 1.00 30.12 73 LYS A C 1
ATOM 552 O O . LYS A 1 73 ? -23.761 5.804 35.021 1.00 30.12 73 LYS A O 1
ATOM 557 N N . SER A 1 74 ? -22.927 6.844 36.836 1.00 34.69 74 SER A N 1
ATOM 558 C CA . SER A 1 74 ? -21.592 6.241 36.750 1.00 34.69 74 SER A CA 1
ATOM 559 C C . SER A 1 74 ? -21.460 5.071 37.743 1.00 34.69 74 SER A C 1
ATOM 561 O O . SER A 1 74 ? -22.197 5.019 38.738 1.00 34.69 74 SER A O 1
ATOM 563 N N . PRO A 1 75 ? -20.508 4.140 37.534 1.00 30.98 75 PRO A N 1
ATOM 564 C CA . PRO A 1 75 ? -20.244 3.026 38.452 1.00 30.98 75 PRO A CA 1
ATOM 565 C C . PRO A 1 75 ? -19.765 3.440 39.856 1.00 30.98 75 PRO A C 1
ATOM 567 O O . PRO A 1 75 ? -19.683 2.591 40.739 1.00 30.98 75 PRO A O 1
ATOM 570 N N . GLN A 1 76 ? -19.443 4.719 40.084 1.00 29.39 76 GLN A N 1
ATOM 571 C CA . GLN A 1 76 ? -18.914 5.228 41.359 1.00 29.39 76 GLN A CA 1
ATOM 572 C C . GLN A 1 76 ? -19.930 6.064 42.162 1.00 29.39 76 GLN A C 1
ATOM 574 O O . GLN A 1 76 ? -19.575 6.638 43.190 1.00 29.39 76 GLN A O 1
ATOM 579 N N . GLY A 1 77 ? -21.197 6.101 41.738 1.00 32.50 77 GLY A N 1
ATOM 580 C CA . GLY A 1 77 ? -22.268 6.870 42.380 1.00 32.50 77 GLY A CA 1
ATOM 581 C C . GLY A 1 77 ? -22.804 7.992 41.490 1.00 32.50 77 GLY A C 1
ATOM 582 O O . GLY A 1 77 ? -22.193 8.363 40.491 1.00 32.50 77 GLY A O 1
ATOM 583 N N . GLU A 1 78 ? -23.988 8.511 41.828 1.00 32.56 78 GLU A N 1
ATOM 584 C CA . GLU A 1 78 ? -24.626 9.612 41.096 1.00 32.56 78 GLU A CA 1
ATOM 585 C C . GLU A 1 78 ? -23.764 10.879 41.192 1.00 32.56 78 GLU A C 1
ATOM 587 O O . GLU A 1 78 ? -23.688 11.515 42.243 1.00 32.56 78 GLU A O 1
ATOM 592 N N . VAL A 1 79 ? -23.110 11.258 40.092 1.00 31.31 79 VAL A N 1
ATOM 593 C CA . VAL A 1 79 ? -22.427 12.550 39.989 1.00 31.31 79 VAL A CA 1
ATOM 594 C C . VAL A 1 79 ? -23.419 13.562 39.429 1.00 31.31 79 VAL A C 1
ATOM 596 O O . VAL A 1 79 ? -23.858 13.474 38.283 1.00 31.31 79 VAL A O 1
ATOM 599 N N . LEU A 1 80 ? -23.787 14.533 40.261 1.00 33.53 80 LEU A N 1
ATOM 600 C CA . LEU A 1 80 ? -24.584 15.684 39.861 1.00 33.53 80 LEU A CA 1
ATOM 601 C C . LEU A 1 80 ? -23.719 16.609 38.988 1.00 33.53 80 LEU A C 1
ATOM 603 O O . LEU A 1 80 ? -22.787 17.238 39.486 1.00 33.53 80 LEU A O 1
ATOM 607 N N . TYR A 1 81 ? -24.037 16.724 37.698 1.00 34.50 81 TYR A N 1
ATOM 608 C CA . TYR A 1 81 ? -23.498 17.790 36.851 1.00 34.50 81 TYR A CA 1
ATOM 609 C C . TYR A 1 81 ? -24.093 19.132 37.319 1.00 34.50 81 TYR A C 1
ATOM 611 O O . TYR A 1 81 ? -25.272 19.406 37.098 1.00 34.50 81 TYR A O 1
ATOM 619 N N . THR A 1 82 ? -23.292 19.967 37.988 1.00 33.41 82 THR A N 1
ATOM 620 C CA . THR A 1 82 ? -23.609 21.385 38.249 1.00 33.41 82 THR A CA 1
ATOM 621 C C . THR A 1 82 ? -22.585 22.294 37.570 1.00 33.41 82 THR A C 1
ATOM 623 O O . THR A 1 82 ? -21.890 23.072 38.214 1.00 33.41 82 THR A O 1
ATOM 626 N N . GLY A 1 83 ? -22.472 22.162 36.255 1.00 28.67 83 GLY A N 1
ATOM 627 C CA . GLY A 1 83 ? -22.196 23.275 35.345 1.00 28.67 83 GLY A CA 1
ATOM 628 C C . GLY A 1 83 ? -23.442 23.426 34.473 1.00 28.67 83 GLY A C 1
ATOM 629 O O . GLY A 1 83 ? -24.169 22.443 34.347 1.00 28.67 83 GLY A O 1
ATOM 630 N N . ASP A 1 84 ? -23.736 24.631 33.980 1.00 28.55 84 ASP A N 1
ATOM 631 C CA . ASP A 1 84 ? -25.024 25.035 33.395 1.00 28.55 84 ASP A CA 1
ATOM 632 C C . ASP A 1 84 ? -25.842 23.911 32.723 1.00 28.55 84 ASP A C 1
ATOM 634 O O . ASP A 1 84 ? -25.299 23.134 31.934 1.00 28.55 84 ASP A O 1
ATOM 638 N N . PRO A 1 85 ? -27.156 23.816 33.015 1.00 35.56 85 PRO A N 1
ATOM 639 C CA . PRO A 1 85 ? -28.007 22.747 32.511 1.00 35.56 85 PRO A CA 1
ATOM 640 C C . PRO A 1 85 ? -27.833 22.569 31.004 1.00 35.56 85 PRO A C 1
ATOM 642 O O . PRO A 1 85 ? -27.749 23.569 30.287 1.00 35.56 85 PRO A O 1
ATOM 645 N N . ILE A 1 86 ? -27.885 21.312 30.537 1.00 39.78 86 ILE A N 1
ATOM 646 C CA . ILE A 1 86 ? -28.144 20.911 29.141 1.00 39.78 86 ILE A CA 1
ATOM 647 C C . ILE A 1 86 ? -29.491 21.531 28.711 1.00 39.78 86 ILE A C 1
ATOM 649 O O . ILE A 1 86 ? -30.539 20.900 28.655 1.00 39.78 86 ILE A O 1
ATOM 653 N N . THR A 1 87 ? -29.480 22.843 28.527 1.00 33.72 87 THR A N 1
ATOM 654 C CA . THR A 1 87 ? -30.567 23.737 28.132 1.00 33.72 87 THR A CA 1
ATOM 655 C C . THR A 1 87 ? -30.046 24.872 27.264 1.00 33.72 87 THR A C 1
ATOM 657 O O . THR A 1 87 ? -30.852 25.576 26.665 1.00 33.72 87 THR A O 1
ATOM 660 N N . THR A 1 88 ? -28.739 24.969 27.034 1.00 35.19 88 THR A N 1
ATOM 661 C CA . THR A 1 88 ? -28.246 25.456 25.750 1.00 35.19 88 THR A CA 1
ATOM 662 C C . THR A 1 88 ? -27.901 24.261 24.862 1.00 35.19 88 THR A C 1
ATOM 664 O O . THR A 1 88 ? -26.755 23.915 24.617 1.00 35.19 88 THR A O 1
ATOM 667 N N . GLN A 1 89 ? -28.982 23.710 24.294 1.00 42.00 89 GLN A N 1
ATOM 668 C CA . GLN A 1 89 ? -29.033 23.401 22.866 1.00 42.00 89 GLN A CA 1
ATOM 669 C C . GLN A 1 89 ? -28.497 22.034 22.361 1.00 42.00 89 GLN A C 1
ATOM 671 O O . GLN A 1 89 ? -28.131 21.922 21.207 1.00 42.00 89 GLN A O 1
ATOM 676 N N . ALA A 1 90 ? -28.571 20.933 23.114 1.00 42.16 90 ALA A N 1
ATOM 677 C CA . ALA A 1 90 ? -28.503 19.593 22.495 1.00 42.16 90 ALA A CA 1
ATOM 678 C C . ALA A 1 90 ? -29.922 19.028 22.279 1.00 42.16 90 ALA A C 1
ATOM 680 O O . ALA A 1 90 ? -30.654 18.815 23.246 1.00 42.16 90 ALA A O 1
ATOM 681 N N . GLN A 1 91 ? -30.351 18.825 21.026 1.00 42.84 91 GLN A N 1
ATOM 682 C CA . GLN A 1 91 ? -31.594 18.101 20.716 1.00 42.84 91 GLN A CA 1
ATOM 683 C C . GLN A 1 91 ? -31.258 16.636 20.445 1.00 42.84 91 GLN A C 1
ATOM 685 O O . GLN A 1 91 ? -30.552 16.341 19.489 1.00 42.84 91 GLN A O 1
ATOM 690 N N . ILE A 1 92 ? -31.813 15.728 21.250 1.00 44.53 92 ILE A N 1
ATOM 691 C CA . ILE A 1 92 ? -31.834 14.302 20.923 1.00 44.53 92 ILE A CA 1
ATOM 692 C C . ILE A 1 92 ? -33.013 14.077 19.973 1.00 44.53 92 ILE A C 1
ATOM 694 O O . ILE A 1 92 ? -34.173 14.165 20.385 1.00 44.53 92 ILE A O 1
ATOM 698 N N . LYS A 1 93 ? -32.737 13.813 18.695 1.00 39.44 93 LYS A N 1
ATOM 699 C CA . LYS A 1 93 ? -33.750 13.399 17.709 1.00 39.44 93 LYS A CA 1
ATOM 700 C C . LYS A 1 93 ? -33.315 12.080 17.085 1.00 39.44 93 LYS A C 1
ATOM 702 O O . LYS A 1 93 ? -32.312 12.037 16.390 1.00 39.44 93 LYS A O 1
ATOM 707 N N . GLY A 1 94 ? -34.076 11.012 17.326 1.00 38.53 94 GLY A N 1
ATOM 708 C CA . GLY A 1 94 ? -33.910 9.737 16.617 1.00 38.53 94 GLY A CA 1
ATOM 709 C C . GLY A 1 94 ? -32.517 9.097 16.709 1.00 38.53 94 GLY A C 1
ATOM 710 O O . GLY A 1 94 ? -32.072 8.543 15.716 1.00 38.53 94 GLY A O 1
ATOM 711 N N . GLY A 1 95 ? -31.829 9.196 17.855 1.00 50.59 95 GLY A N 1
ATOM 712 C CA . GLY A 1 95 ? -30.465 8.661 18.026 1.00 50.59 95 GLY A CA 1
ATOM 713 C C . GLY A 1 95 ? -29.339 9.624 17.619 1.00 50.59 95 GLY A C 1
ATOM 714 O O . GLY A 1 95 ? -28.169 9.267 17.674 1.00 50.59 95 GLY A O 1
ATOM 715 N N . ILE A 1 96 ? -29.669 10.860 17.236 1.00 52.22 96 ILE A N 1
ATOM 716 C CA . ILE A 1 96 ? -28.696 11.905 16.894 1.00 52.22 96 ILE A CA 1
ATOM 717 C C . ILE A 1 96 ? -28.620 12.907 18.040 1.00 52.22 96 ILE A C 1
ATOM 719 O O . ILE A 1 96 ? -29.653 13.430 18.474 1.00 52.22 96 ILE A O 1
ATOM 723 N N . LEU A 1 97 ? -27.402 13.197 18.496 1.00 55.75 97 LEU A N 1
ATOM 724 C CA . LEU A 1 97 ? -27.111 14.298 19.401 1.00 55.75 97 LEU A CA 1
ATOM 725 C C . LEU A 1 97 ? -26.550 15.464 18.581 1.00 55.75 97 LEU A C 1
ATOM 727 O O . LEU A 1 97 ? -25.366 15.508 18.250 1.00 55.75 97 LEU A O 1
ATOM 731 N N . THR A 1 98 ? -27.423 16.404 18.220 1.00 52.28 98 THR A N 1
ATOM 732 C CA . THR A 1 98 ? -27.013 17.606 17.483 1.00 52.28 98 THR A CA 1
ATOM 733 C C . THR A 1 98 ? -26.416 18.628 18.442 1.00 52.28 98 THR A C 1
ATOM 735 O O . THR A 1 98 ? -27.067 19.010 19.419 1.00 52.28 98 THR A O 1
ATOM 738 N N . VAL A 1 99 ? -25.214 19.122 18.141 1.00 54.28 99 VAL A N 1
ATOM 739 C CA . VAL A 1 99 ? -24.614 20.265 18.844 1.00 54.28 99 VAL A CA 1
ATOM 740 C C . VAL A 1 99 ? -25.303 21.549 18.361 1.00 54.28 99 VAL A C 1
ATOM 742 O O . VAL A 1 99 ? -24.828 22.197 17.430 1.00 54.28 99 VAL A O 1
ATOM 745 N N . LEU A 1 100 ? -26.446 21.941 18.942 1.00 44.72 100 LEU A N 1
ATOM 746 C CA . LEU A 1 100 ? -27.062 23.222 18.575 1.00 44.72 100 LEU A CA 1
ATOM 747 C C . LEU A 1 100 ? -26.281 24.385 19.221 1.00 44.72 100 LEU A C 1
ATOM 749 O O . LEU A 1 100 ? -25.622 24.267 20.257 1.00 44.72 100 LEU A O 1
ATOM 753 N N . ALA A 1 101 ? -26.325 25.522 18.537 1.00 35.62 101 ALA A N 1
ATOM 754 C CA . ALA A 1 101 ? -25.571 26.740 18.790 1.00 35.62 101 ALA A CA 1
ATOM 755 C C . ALA A 1 101 ? -25.511 27.180 20.273 1.00 35.62 101 ALA A C 1
ATOM 757 O O . ALA A 1 101 ? -26.487 27.669 20.842 1.00 35.62 101 ALA A O 1
ATOM 758 N N . GLY A 1 102 ? -24.313 27.110 20.866 1.00 35.00 102 GLY A N 1
ATOM 759 C CA . GLY A 1 102 ? -23.975 27.865 22.081 1.00 35.00 102 GLY A CA 1
ATOM 760 C C . GLY A 1 102 ? -23.065 27.177 23.103 1.00 35.00 102 GLY A C 1
ATOM 761 O O . GLY A 1 102 ? -22.663 27.847 24.046 1.00 35.00 102 GLY A O 1
ATOM 762 N N . GLY A 1 103 ? -22.749 25.884 22.954 1.00 37.00 103 GLY A N 1
ATOM 763 C CA . GLY A 1 103 ? -22.023 25.117 23.988 1.00 37.00 103 GLY A CA 1
ATOM 764 C C . GLY A 1 103 ? -20.617 24.623 23.628 1.00 37.00 103 GLY A C 1
ATOM 765 O O . GLY A 1 103 ? -19.810 24.413 24.528 1.00 37.00 103 GLY A O 1
ATOM 766 N N . VAL A 1 104 ? -20.296 24.472 22.341 1.00 42.78 104 VAL A N 1
ATOM 767 C CA . VAL A 1 104 ? -18.910 24.317 21.881 1.00 42.78 104 VAL A CA 1
ATOM 768 C C . VAL A 1 104 ? -18.507 25.673 21.337 1.00 42.78 104 VAL A C 1
ATOM 770 O O . VAL A 1 104 ? -18.877 26.052 20.225 1.00 42.78 104 VAL A O 1
ATOM 773 N N . VAL A 1 105 ? -17.891 26.466 22.208 1.00 47.41 105 VAL A N 1
ATOM 774 C CA . VAL A 1 105 ? -17.440 27.813 21.877 1.00 47.41 105 VAL A CA 1
ATOM 775 C C . VAL A 1 105 ? -16.437 27.690 20.731 1.00 47.41 105 VAL A C 1
ATOM 777 O O . VAL A 1 105 ? -15.565 26.825 20.752 1.00 47.41 105 VAL A O 1
ATOM 780 N N . GLU A 1 106 ? -16.522 28.588 19.753 1.00 52.94 106 GLU A N 1
ATOM 781 C CA . GLU A 1 106 ? -15.466 28.810 18.755 1.00 52.94 106 GLU A CA 1
ATOM 782 C C . GLU A 1 106 ? -14.123 29.204 19.415 1.00 52.94 106 GLU A C 1
ATOM 784 O O . GLU A 1 106 ? -13.117 29.383 18.739 1.00 52.94 106 GLU A O 1
ATOM 789 N N . GLU A 1 107 ? -14.075 29.341 20.739 1.00 59.38 107 GLU A N 1
ATOM 790 C CA . GLU A 1 107 ? -12.896 29.685 21.515 1.00 59.38 107 GLU A CA 1
ATOM 791 C C . GLU A 1 107 ? -12.243 28.432 22.108 1.00 59.38 107 GLU A C 1
ATOM 793 O O . GLU A 1 107 ? -12.852 27.659 22.858 1.00 59.38 107 GLU A O 1
ATOM 798 N N . ALA A 1 108 ? -10.961 28.275 21.789 1.00 68.25 108 ALA A N 1
ATOM 799 C CA . ALA A 1 108 ? -10.105 27.223 22.309 1.00 68.25 108 ALA A CA 1
ATOM 800 C C . ALA A 1 108 ? -9.877 27.396 23.822 1.00 68.25 108 ALA A C 1
ATOM 802 O O . ALA A 1 108 ? -9.250 28.366 24.254 1.00 68.25 108 ALA A O 1
ATOM 803 N N . SER A 1 109 ? -10.340 26.432 24.629 1.00 76.44 109 SER A N 1
ATOM 804 C CA . SER A 1 109 ? -10.010 26.330 26.058 1.00 76.44 109 SER A CA 1
ATOM 805 C C . SER A 1 109 ? -9.974 24.877 26.538 1.00 76.44 109 SER A C 1
ATOM 807 O O . SER A 1 109 ? -10.724 24.036 26.046 1.00 76.44 109 SER A O 1
ATOM 809 N N . VAL A 1 110 ? -9.153 24.596 27.555 1.00 78.38 110 VAL A N 1
ATOM 810 C CA . VAL A 1 110 ? -8.986 23.240 28.118 1.00 78.38 110 VAL A CA 1
ATOM 811 C C . VAL A 1 110 ? -10.306 22.692 28.673 1.00 78.38 110 VAL A C 1
ATOM 813 O O . VAL A 1 110 ? -10.581 21.499 28.587 1.00 78.38 110 VAL A O 1
ATOM 816 N N . GLU A 1 111 ? -11.160 23.565 29.215 1.00 73.50 111 GLU A N 1
ATOM 817 C CA . GLU A 1 111 ? -12.490 23.181 29.695 1.00 73.50 111 GLU A CA 1
ATOM 818 C C . GLU A 1 111 ? -13.399 22.721 28.542 1.00 73.50 111 GLU A C 1
ATOM 820 O O . GLU A 1 111 ? -14.125 21.734 28.678 1.00 73.50 111 GLU A O 1
ATOM 825 N N . ASN A 1 112 ? -13.348 23.405 27.395 1.00 71.38 112 ASN A N 1
ATOM 826 C CA . ASN A 1 112 ? -14.129 23.033 26.215 1.00 71.38 112 ASN A CA 1
ATOM 827 C C . ASN A 1 112 ? -13.610 21.741 25.572 1.00 71.38 112 ASN A C 1
ATOM 829 O O . ASN A 1 112 ? -14.419 20.906 25.166 1.00 71.38 112 ASN A O 1
ATOM 833 N N . ASP A 1 113 ? -12.292 21.540 25.547 1.00 80.62 113 ASP A N 1
ATOM 834 C CA . ASP A 1 113 ? -11.674 20.298 25.073 1.00 80.62 113 ASP A CA 1
ATOM 835 C C . ASP A 1 113 ? -12.166 19.095 25.907 1.00 80.62 113 ASP A C 1
ATOM 837 O O . ASP A 1 113 ? -12.600 18.077 25.361 1.00 80.62 113 ASP A O 1
ATOM 841 N N . ALA A 1 114 ? -12.199 19.236 27.241 1.00 77.50 114 ALA A N 1
ATOM 842 C CA . ALA A 1 114 ? -12.701 18.204 28.152 1.00 77.50 114 ALA A CA 1
ATOM 843 C C . ALA A 1 114 ? -14.205 17.915 27.965 1.00 77.50 114 ALA A C 1
ATOM 845 O O . ALA A 1 114 ? -14.633 16.755 28.014 1.00 77.50 114 ALA A O 1
ATOM 846 N N . LYS A 1 115 ? -15.016 18.953 27.712 1.00 72.94 115 LYS A N 1
ATOM 847 C CA . LYS A 1 115 ? -16.447 18.798 27.393 1.00 72.94 115 LYS A CA 1
ATOM 848 C C . LYS A 1 115 ? -16.648 18.021 26.097 1.00 72.94 115 LYS A C 1
ATOM 850 O O . LYS A 1 115 ? -17.468 17.105 26.075 1.00 72.94 115 LYS A O 1
ATOM 855 N N . LEU A 1 116 ? -15.889 18.337 25.045 1.00 80.56 116 LEU A N 1
ATOM 856 C CA . LEU A 1 116 ? -15.961 17.605 23.780 1.00 80.56 116 LEU A CA 1
ATOM 857 C C . LEU A 1 116 ? -15.558 16.139 23.958 1.00 80.56 116 LEU A C 1
ATOM 859 O O . LEU A 1 116 ? -16.264 15.255 23.482 1.00 80.56 116 LEU A O 1
ATOM 863 N N . SER A 1 117 ? -14.467 15.874 24.679 1.00 84.25 117 SER A N 1
ATOM 864 C CA . SER A 1 117 ? -14.038 14.505 24.980 1.00 84.25 117 SER A CA 1
ATOM 865 C C . SER A 1 117 ? -15.133 13.705 25.690 1.00 84.25 117 SER A C 1
ATOM 867 O O . SER A 1 117 ? -15.401 12.564 25.324 1.00 84.25 117 SER A O 1
ATOM 869 N N . THR A 1 118 ? -15.784 14.307 26.689 1.00 80.62 118 THR A N 1
ATOM 870 C CA . THR A 1 118 ? -16.885 13.666 27.426 1.00 80.62 118 THR A CA 1
ATOM 871 C C . THR A 1 118 ? -18.085 13.408 26.517 1.00 80.62 118 THR A C 1
ATOM 873 O O . THR A 1 118 ? -18.729 12.370 26.618 1.00 80.62 118 THR A O 1
ATOM 876 N N . LEU A 1 119 ? -18.382 14.343 25.613 1.00 79.56 119 LEU A N 1
ATOM 877 C CA . LEU A 1 119 ? -19.487 14.232 24.669 1.00 79.56 119 LEU A CA 1
ATOM 878 C C . LEU A 1 119 ? -19.280 13.093 23.665 1.00 79.56 119 LEU A C 1
ATOM 880 O O . LEU A 1 119 ? -20.211 12.337 23.410 1.00 79.56 119 LEU A O 1
ATOM 884 N N . ILE A 1 120 ? -18.066 12.959 23.124 1.00 85.88 120 ILE A N 1
ATOM 885 C CA . ILE A 1 120 ? -17.701 11.879 22.198 1.00 85.88 120 ILE A CA 1
ATOM 886 C C . ILE A 1 120 ? -17.878 10.514 22.875 1.00 85.88 120 ILE A C 1
ATOM 888 O O . ILE A 1 120 ? -18.521 9.630 22.311 1.00 85.88 120 ILE A O 1
ATOM 892 N N . GLU A 1 121 ? -17.371 10.356 24.101 1.00 85.62 121 GLU A N 1
ATOM 893 C CA . GLU A 1 121 ? -17.535 9.113 24.864 1.00 85.62 121 GLU A CA 1
ATOM 894 C C . GLU A 1 121 ? -18.998 8.836 25.219 1.00 85.62 121 GLU A C 1
ATOM 896 O O . GLU A 1 121 ? -19.470 7.719 25.032 1.00 85.62 121 GLU A O 1
ATOM 901 N N . TYR A 1 122 ? -19.755 9.853 25.638 1.00 80.31 122 TYR A N 1
ATOM 902 C CA . TYR A 1 122 ? -21.185 9.703 25.906 1.00 80.31 122 TYR A CA 1
ATOM 903 C C . TYR A 1 122 ? -21.959 9.242 24.663 1.00 80.31 122 TYR A C 1
ATOM 905 O O . TYR A 1 122 ? -22.819 8.364 24.765 1.00 80.31 122 TYR A O 1
ATOM 913 N N . CYS A 1 123 ? -21.652 9.810 23.492 1.00 81.69 123 CYS A N 1
ATOM 914 C CA . CYS A 1 123 ? -22.252 9.387 22.231 1.00 81.69 123 CYS A CA 1
ATOM 915 C C . CYS A 1 123 ? -21.944 7.917 21.930 1.00 81.69 123 CYS A C 1
ATOM 917 O O . CYS A 1 123 ? -22.872 7.161 21.656 1.00 81.69 123 CYS A O 1
ATOM 919 N N . ARG A 1 124 ? -20.685 7.485 22.077 1.00 89.06 124 ARG A N 1
ATOM 920 C CA . ARG A 1 124 ? -20.303 6.073 21.914 1.00 89.06 124 ARG A CA 1
ATOM 921 C C . ARG A 1 124 ? -21.066 5.154 22.871 1.00 89.06 124 ARG A C 1
ATOM 923 O O . ARG A 1 124 ? -21.612 4.145 22.436 1.00 89.06 124 ARG A O 1
ATOM 930 N N . GLU A 1 125 ? -21.101 5.479 24.165 1.00 83.44 125 GLU A N 1
ATOM 931 C CA . GLU A 1 125 ? -21.740 4.644 25.198 1.00 83.44 125 GLU A CA 1
ATOM 932 C C . GLU A 1 125 ? -23.238 4.434 24.974 1.00 83.44 125 GLU A C 1
ATOM 934 O O . GLU A 1 125 ? -23.794 3.432 25.422 1.00 83.44 125 GLU A O 1
ATOM 939 N N . ASN A 1 126 ? -23.889 5.383 24.303 1.00 72.19 126 ASN A N 1
ATOM 940 C CA . ASN A 1 126 ? -25.330 5.382 24.079 1.00 72.19 126 ASN A CA 1
ATOM 941 C C . ASN A 1 126 ? -25.709 5.111 22.616 1.00 72.19 126 ASN A C 1
ATOM 943 O O . ASN A 1 126 ? -26.880 5.275 22.277 1.00 72.19 126 ASN A O 1
ATOM 947 N N . ASP A 1 127 ? -24.748 4.709 21.776 1.00 78.50 127 ASP A N 1
ATOM 948 C CA . ASP A 1 127 ? -24.946 4.454 20.342 1.00 78.50 127 ASP A CA 1
ATOM 949 C C . ASP A 1 127 ? -25.603 5.649 19.619 1.00 78.50 127 ASP A C 1
ATOM 951 O O . ASP A 1 127 ? -26.585 5.530 18.885 1.00 78.50 127 ASP A O 1
ATOM 955 N N . LEU A 1 128 ? -25.097 6.852 19.910 1.00 77.12 128 LEU A N 1
ATOM 956 C CA . LEU A 1 128 ? -25.568 8.111 19.340 1.00 77.12 128 LEU A CA 1
ATOM 957 C C . LEU A 1 128 ? -24.557 8.667 18.336 1.00 77.12 128 LEU A C 1
ATOM 959 O O . LEU A 1 128 ? -23.348 8.628 18.559 1.00 77.12 128 LEU A O 1
ATOM 963 N N . MET A 1 129 ? -25.061 9.294 17.273 1.00 81.94 129 MET A N 1
ATOM 964 C CA . MET A 1 129 ? -24.233 10.078 16.352 1.00 81.94 129 MET A CA 1
ATOM 965 C C . MET A 1 129 ? -24.038 11.501 16.883 1.00 81.94 129 MET A C 1
ATOM 967 O O . MET A 1 129 ? -25.016 12.198 17.174 1.00 81.94 129 MET A O 1
ATOM 971 N N . LEU A 1 130 ? -22.786 11.959 16.944 1.00 84.00 130 LEU A N 1
ATOM 972 C CA . LEU A 1 130 ? -22.451 13.362 17.174 1.00 84.00 130 LEU A CA 1
ATOM 973 C C . LEU A 1 130 ? -22.527 14.136 15.850 1.00 84.00 130 LEU A C 1
ATOM 975 O O . LEU A 1 130 ? -21.678 13.958 14.977 1.00 84.00 130 LEU A O 1
ATOM 979 N N . ASP A 1 131 ? -23.523 15.009 15.699 1.00 83.25 131 ASP A N 1
ATOM 980 C CA . ASP A 1 131 ? -23.663 15.861 14.509 1.00 83.25 131 ASP A CA 1
ATOM 981 C C . ASP A 1 131 ? -23.258 17.304 14.821 1.00 83.25 131 ASP A C 1
ATOM 983 O O . ASP A 1 131 ? -23.841 17.965 15.691 1.00 83.25 131 ASP A O 1
ATOM 987 N N . GLY A 1 132 ? -22.247 17.779 14.096 1.00 73.50 132 GLY A N 1
ATOM 988 C CA . GLY A 1 132 ? -21.733 19.135 14.189 1.00 73.50 132 GLY A CA 1
ATOM 989 C C . GLY A 1 132 ? -22.466 20.159 13.341 1.00 73.50 132 GLY A C 1
ATOM 990 O O . GLY A 1 132 ? -22.167 21.331 13.505 1.00 73.50 132 GLY A O 1
ATOM 991 N N . GLU A 1 133 ? -23.352 19.774 12.418 1.00 77.44 133 GLU A N 1
ATOM 992 C CA . GLU A 1 133 ? -24.077 20.689 11.512 1.00 77.44 133 GLU A CA 1
ATOM 993 C C . GLU A 1 133 ? -23.188 21.813 10.906 1.00 77.44 133 GLU A C 1
ATOM 995 O O . GLU A 1 133 ? -23.540 22.994 10.886 1.00 77.44 133 GLU A O 1
ATOM 1000 N N . GLY A 1 134 ? -21.978 21.465 10.445 1.00 66.81 134 GLY A N 1
ATOM 1001 C CA . GLY A 1 134 ? -21.032 22.387 9.799 1.00 66.81 134 GLY A CA 1
ATOM 1002 C C . GLY A 1 134 ? -20.241 23.288 10.754 1.00 66.81 134 GLY A C 1
ATOM 1003 O O . GLY A 1 134 ? -19.613 24.256 10.317 1.00 66.81 134 GLY A O 1
ATOM 1004 N N . LYS A 1 135 ? -20.262 23.007 12.060 1.00 71.75 135 LYS A N 1
ATOM 1005 C CA . LYS A 1 135 ? -19.540 23.790 13.070 1.00 71.75 135 LYS A CA 1
ATOM 1006 C C . LYS A 1 135 ? -18.033 23.571 13.006 1.00 71.75 135 LYS A C 1
ATOM 1008 O O . LYS A 1 135 ? -17.549 22.487 12.691 1.00 71.75 135 LYS A O 1
ATOM 1013 N N . THR A 1 136 ? -17.299 24.627 13.360 1.00 81.38 136 THR A N 1
ATOM 1014 C CA . THR A 1 136 ? -15.862 24.567 13.639 1.00 81.38 136 THR A CA 1
ATOM 1015 C C . THR A 1 136 ? -15.645 24.529 15.146 1.00 81.38 136 THR A C 1
ATOM 1017 O O . THR A 1 136 ? -16.113 25.413 15.856 1.00 81.38 136 THR A O 1
ATOM 1020 N N . ILE A 1 137 ? -14.924 23.520 15.617 1.00 80.81 137 ILE A N 1
ATOM 1021 C CA . ILE A 1 137 ? -14.513 23.335 17.002 1.00 80.81 137 ILE A CA 1
ATOM 1022 C C . ILE A 1 137 ? -13.018 23.622 17.082 1.00 80.81 137 ILE A C 1
ATOM 1024 O O . ILE A 1 137 ? -12.218 22.920 16.462 1.00 80.81 137 ILE A O 1
ATOM 1028 N N . ASN A 1 138 ? -12.644 24.662 17.825 1.00 83.38 138 ASN A N 1
ATOM 1029 C CA . ASN A 1 138 ? -11.245 25.009 18.043 1.00 83.38 138 ASN A CA 1
ATOM 1030 C C . ASN A 1 138 ? -10.762 24.353 19.339 1.00 83.38 138 ASN A C 1
ATOM 1032 O O . ASN A 1 138 ? -11.279 24.662 20.408 1.00 83.38 138 ASN A O 1
ATOM 1036 N N . LEU A 1 139 ? -9.778 23.460 19.236 1.00 84.12 139 LEU A N 1
ATOM 1037 C CA . LEU A 1 139 ? -9.164 22.801 20.384 1.00 84.12 139 LEU A CA 1
ATOM 1038 C C . LEU A 1 139 ? -7.960 23.599 20.891 1.00 84.12 139 LEU A C 1
ATOM 1040 O O . LEU A 1 139 ? -7.126 24.046 20.092 1.00 84.12 139 LEU A O 1
ATOM 1044 N N . SER A 1 140 ? -7.855 23.742 22.215 1.00 81.62 140 SER A N 1
ATOM 1045 C CA . SER A 1 140 ? -6.684 24.349 22.877 1.00 81.62 140 SER A CA 1
ATOM 1046 C C . SER A 1 140 ? -5.570 23.348 23.165 1.00 81.62 140 SER A C 1
ATOM 1048 O O . SER A 1 140 ? -4.423 23.715 23.407 1.00 81.62 140 SER A O 1
ATOM 1050 N N . THR A 1 141 ? -5.895 22.068 23.141 1.00 84.38 141 THR A N 1
ATOM 1051 C CA . THR A 1 141 ? -4.970 20.957 23.286 1.00 84.38 141 THR A CA 1
ATOM 1052 C C . THR A 1 141 ? -5.526 19.761 22.518 1.00 84.38 141 THR A C 1
ATOM 1054 O O . THR A 1 141 ? -6.733 19.690 22.281 1.00 84.38 141 THR A O 1
ATOM 1057 N N . PRO A 1 142 ? -4.674 18.812 22.107 1.00 87.75 142 PRO A N 1
ATOM 1058 C CA . PRO A 1 142 ? -5.151 17.538 21.590 1.00 87.75 142 PRO A CA 1
ATOM 1059 C C . PRO A 1 142 ? -6.101 16.845 22.579 1.00 87.75 142 PRO A C 1
ATOM 1061 O O . PRO A 1 142 ? -5.903 16.936 23.792 1.00 87.75 142 PRO A O 1
ATOM 1064 N N . LEU A 1 143 ? -7.114 16.137 22.070 1.00 88.81 143 LEU A N 1
ATOM 1065 C CA . LEU A 1 143 ? -8.020 15.367 22.925 1.00 88.81 143 LEU A CA 1
ATOM 1066 C C . LEU A 1 143 ? -7.277 14.194 23.587 1.00 88.81 143 LEU A C 1
ATOM 1068 O O . LEU A 1 143 ? -6.296 13.689 23.029 1.00 88.81 143 LEU A O 1
ATOM 1072 N N . PRO A 1 144 ? -7.729 13.731 24.769 1.00 88.81 144 PRO A N 1
ATOM 1073 C CA . PRO A 1 144 ? -7.181 12.519 25.363 1.00 88.81 144 PRO A CA 1
ATOM 1074 C C . PRO A 1 144 ? -7.374 11.314 24.432 1.00 88.81 144 PRO A C 1
ATOM 1076 O O . PRO A 1 144 ? -8.248 11.295 23.567 1.00 88.81 144 PRO A O 1
ATOM 1079 N N . THR A 1 145 ? -6.548 10.286 24.622 1.00 92.06 145 THR A N 1
ATOM 1080 C CA . THR A 1 145 ? -6.715 9.020 23.898 1.00 92.06 145 THR A CA 1
ATOM 1081 C C . THR A 1 145 ? -7.965 8.300 24.390 1.00 92.06 145 THR A C 1
ATOM 1083 O O . THR A 1 145 ? -8.125 8.087 25.590 1.00 92.06 145 THR A O 1
ATOM 1086 N N . PHE A 1 146 ? -8.818 7.895 23.458 1.00 92.50 146 PHE A N 1
ATOM 1087 C CA . PHE A 1 146 ? -10.022 7.127 23.733 1.00 92.50 146 PHE A CA 1
ATOM 1088 C C . PHE A 1 146 ? -9.707 5.622 23.718 1.00 92.50 146 PHE A C 1
ATOM 1090 O O . PHE A 1 146 ? -9.172 5.116 22.730 1.00 92.50 146 PHE A O 1
ATOM 1097 N N . THR A 1 147 ? -10.005 4.910 24.811 1.00 87.94 147 THR A N 1
ATOM 1098 C CA . THR A 1 147 ? -9.574 3.512 25.048 1.00 87.94 147 THR A CA 1
ATOM 1099 C C . THR A 1 147 ? -10.737 2.586 25.422 1.00 87.94 147 THR A C 1
ATOM 1101 O O . THR A 1 147 ? -10.666 1.851 26.405 1.00 87.94 147 THR A O 1
ATOM 1104 N N . ALA A 1 148 ? -11.849 2.658 24.693 1.00 83.62 148 ALA A N 1
ATOM 1105 C CA . ALA A 1 148 ? -13.011 1.817 24.967 1.00 83.62 148 ALA A CA 1
ATOM 1106 C C . ALA A 1 148 ? -12.836 0.379 24.443 1.00 83.62 148 ALA A C 1
ATOM 1108 O O . ALA A 1 148 ? -12.201 0.154 23.414 1.00 83.62 148 ALA A O 1
ATOM 1109 N N . ASP A 1 149 ? -13.465 -0.584 25.125 1.00 78.50 149 ASP A N 1
ATOM 1110 C CA . ASP A 1 149 ? -13.473 -1.994 24.711 1.00 78.50 149 ASP A CA 1
ATOM 1111 C C . ASP A 1 149 ? -14.558 -2.307 23.663 1.00 78.50 149 ASP A C 1
ATOM 1113 O O . ASP A 1 149 ? -14.500 -3.353 23.029 1.00 78.50 149 ASP A O 1
ATOM 1117 N N . SER A 1 150 ? -15.572 -1.443 23.491 1.00 85.88 150 SER A N 1
ATOM 1118 C CA . SER A 1 150 ? -16.630 -1.605 22.474 1.00 85.88 150 SER A CA 1
ATOM 1119 C C . SER A 1 150 ? -17.428 -0.321 22.189 1.00 85.88 150 SER A C 1
ATOM 1121 O O . SER A 1 150 ? -17.386 0.642 22.965 1.00 85.88 150 SER A O 1
ATOM 1123 N N . GLY A 1 151 ? -18.169 -0.319 21.076 1.00 87.44 151 GLY A N 1
ATOM 1124 C CA . GLY A 1 151 ? -19.093 0.746 20.666 1.00 87.44 151 GLY A CA 1
ATOM 1125 C C . GLY A 1 151 ? -18.678 1.464 19.380 1.00 87.44 151 GLY A C 1
ATOM 1126 O O . GLY A 1 151 ? -17.649 1.157 18.781 1.00 87.44 151 GLY A O 1
ATOM 1127 N N . THR A 1 152 ? -19.478 2.445 18.967 1.00 91.38 152 THR A N 1
ATOM 1128 C CA . THR A 1 152 ? -19.271 3.167 17.704 1.00 91.38 152 THR A CA 1
ATOM 1129 C C . THR A 1 152 ? -18.937 4.631 17.962 1.00 91.38 152 THR A C 1
ATOM 1131 O O . THR A 1 152 ? -19.702 5.347 18.605 1.00 91.38 152 THR A O 1
ATOM 1134 N N . TYR A 1 153 ? -17.813 5.109 17.427 1.00 92.81 153 TYR A N 1
ATOM 1135 C CA . TYR A 1 153 ? -17.509 6.541 17.382 1.00 92.81 153 TYR A CA 1
ATOM 1136 C C . TYR A 1 153 ? -18.132 7.149 16.121 1.00 92.81 153 TYR A C 1
ATOM 1138 O O . TYR A 1 153 ? -17.458 7.295 15.100 1.00 92.81 153 TYR A O 1
ATOM 1146 N N . ALA A 1 154 ? -19.425 7.480 16.197 1.00 90.50 154 ALA A N 1
ATOM 1147 C CA . ALA A 1 154 ? -20.185 8.063 15.094 1.00 90.50 154 ALA A CA 1
ATOM 1148 C C . ALA A 1 154 ? -20.144 9.601 15.129 1.00 90.50 154 ALA A C 1
ATOM 1150 O O . ALA A 1 154 ? -20.637 10.228 16.072 1.00 90.50 154 ALA A O 1
ATOM 1151 N N . MET A 1 155 ? -19.572 10.223 14.096 1.00 88.31 155 MET A N 1
ATOM 1152 C CA . MET A 1 155 ? -19.441 11.680 13.982 1.00 88.31 155 MET A CA 1
ATOM 1153 C C . MET A 1 155 ? -19.785 12.156 12.573 1.00 88.31 155 MET A C 1
ATOM 1155 O O . MET A 1 155 ? -19.335 11.569 11.591 1.00 88.31 155 MET A O 1
ATOM 1159 N N . ARG A 1 156 ? -20.512 13.275 12.453 1.00 88.44 156 ARG A N 1
ATOM 1160 C CA . ARG A 1 156 ? -20.863 13.846 11.148 1.00 88.44 156 ARG A CA 1
ATOM 1161 C C . ARG A 1 156 ? -20.803 15.374 11.105 1.00 88.44 156 ARG A C 1
ATOM 1163 O O . ARG A 1 156 ? -21.172 16.034 12.068 1.00 88.44 156 ARG A O 1
ATOM 1170 N N . ASN A 1 157 ? -20.390 15.941 9.966 1.00 85.31 157 ASN A N 1
ATOM 1171 C CA . ASN A 1 157 ? -20.422 17.387 9.675 1.00 85.31 157 ASN A CA 1
ATOM 1172 C C . ASN A 1 157 ? -19.683 18.272 10.703 1.00 85.31 157 ASN A C 1
ATOM 1174 O O . ASN A 1 157 ? -20.135 19.378 11.010 1.00 85.31 157 ASN A O 1
ATOM 1178 N N . ILE A 1 158 ? -18.558 17.812 11.252 1.00 85.19 158 ILE A N 1
ATOM 1179 C CA . ILE A 1 158 ? -17.756 18.572 12.224 1.00 85.19 158 ILE A CA 1
ATOM 1180 C C . ILE A 1 158 ? -16.444 18.999 11.571 1.00 85.19 158 ILE A C 1
ATOM 1182 O O . ILE A 1 158 ? -15.765 18.192 10.938 1.00 85.19 158 ILE A O 1
ATOM 1186 N N . LYS A 1 159 ? -16.038 20.251 11.786 1.00 88.62 159 LYS A N 1
ATOM 1187 C CA . LYS A 1 159 ? -14.670 20.711 11.546 1.00 88.62 159 LYS A CA 1
ATOM 1188 C C . LYS A 1 159 ? -13.941 20.886 12.873 1.00 88.62 159 LYS A C 1
ATOM 1190 O O . LYS A 1 159 ? -14.422 21.591 13.747 1.00 88.62 159 LYS A O 1
ATOM 1195 N N . ILE A 1 160 ? -12.767 20.292 13.012 1.00 87.81 160 ILE A N 1
ATOM 1196 C CA . ILE A 1 160 ? -11.927 20.326 14.207 1.00 87.81 160 ILE A CA 1
ATOM 1197 C C . ILE A 1 160 ? -10.630 21.031 13.843 1.00 87.81 160 ILE A C 1
ATOM 1199 O O . ILE A 1 160 ? -9.968 20.670 12.874 1.00 87.81 160 ILE A O 1
ATOM 1203 N N . VAL A 1 161 ? -10.269 22.054 14.605 1.00 87.25 161 VAL A N 1
ATOM 1204 C CA . VAL A 1 161 ? -9.041 22.823 14.411 1.00 87.25 161 VAL A CA 1
ATOM 1205 C C . VAL A 1 161 ? -8.259 22.781 15.714 1.00 87.25 161 VAL A C 1
ATOM 1207 O O . VAL A 1 161 ? -8.639 23.417 16.688 1.00 87.25 161 VAL A O 1
ATOM 1210 N N . CYS A 1 162 ? -7.162 22.035 15.745 1.00 84.69 162 CYS A N 1
ATOM 1211 C CA . CYS A 1 162 ? -6.278 21.985 16.904 1.00 84.69 162 CYS A CA 1
ATOM 1212 C C . CYS A 1 162 ? -5.202 23.064 16.755 1.00 84.69 162 CYS A C 1
ATOM 1214 O O . CYS A 1 162 ? -4.378 22.990 15.841 1.00 84.69 162 CYS A O 1
ATOM 1216 N N . LEU A 1 163 ? -5.242 24.090 17.610 1.00 73.19 163 LEU A N 1
ATOM 1217 C CA . LEU A 1 163 ? -4.403 25.291 17.469 1.00 73.19 163 LEU A CA 1
ATOM 1218 C C . LEU A 1 163 ? -2.996 25.125 18.054 1.00 73.19 163 LEU A C 1
ATOM 1220 O O . LEU A 1 163 ? -2.068 25.827 17.660 1.00 73.19 163 LEU A O 1
ATOM 1224 N N . THR A 1 164 ? -2.849 24.216 19.009 1.00 72.25 164 THR A N 1
ATOM 1225 C CA . THR A 1 164 ? -1.657 24.039 19.842 1.00 72.25 164 THR A CA 1
ATOM 1226 C C . THR A 1 164 ? -1.487 22.559 20.181 1.00 72.25 164 THR A C 1
ATOM 1228 O O . THR A 1 164 ? -2.433 21.777 20.090 1.00 72.25 164 THR A O 1
ATOM 1231 N N . GLY A 1 165 ? -0.274 22.155 20.555 1.00 69.88 165 GLY A N 1
ATOM 1232 C CA . GLY A 1 165 ? 0.030 20.786 20.970 1.00 69.88 165 GLY A CA 1
ATOM 1233 C C . GLY A 1 165 ? 1.474 20.397 20.685 1.00 69.88 165 GLY A C 1
ATOM 1234 O O . GLY A 1 165 ? 2.130 20.985 19.821 1.00 69.88 165 GLY A O 1
ATOM 1235 N N . ASP A 1 166 ? 1.948 19.384 21.399 1.00 78.62 166 ASP A N 1
ATOM 1236 C CA . ASP A 1 166 ? 3.293 18.851 21.211 1.00 78.62 166 ASP A CA 1
ATOM 1237 C C . ASP A 1 166 ? 3.420 18.119 19.865 1.00 78.62 166 ASP A C 1
ATOM 1239 O O . ASP A 1 166 ? 2.438 17.629 19.287 1.00 78.62 166 ASP A O 1
ATOM 1243 N N . ALA A 1 167 ? 4.649 18.055 19.352 1.00 77.38 167 ALA A N 1
ATOM 1244 C CA . ALA A 1 167 ? 4.989 17.216 18.209 1.00 77.38 167 ALA A CA 1
ATOM 1245 C C . ALA A 1 167 ? 4.739 15.727 18.528 1.00 77.38 167 ALA A C 1
ATOM 1247 O O . ALA A 1 167 ? 4.894 15.293 19.666 1.00 77.38 167 ALA A O 1
ATOM 1248 N N . ASN A 1 168 ? 4.391 14.940 17.511 1.00 75.81 168 ASN A N 1
ATOM 1249 C CA . ASN A 1 168 ? 4.056 13.512 17.552 1.00 75.81 168 ASN A CA 1
ATOM 1250 C C . ASN A 1 168 ? 2.836 13.138 18.416 1.00 75.81 168 ASN A C 1
ATOM 1252 O O . ASN A 1 168 ? 2.660 11.975 18.765 1.00 75.81 168 ASN A O 1
ATOM 1256 N N . VAL A 1 169 ? 1.987 14.103 18.770 1.00 84.81 169 VAL A N 1
ATOM 1257 C CA . VAL A 1 169 ? 0.687 13.839 19.408 1.00 84.81 169 VAL A CA 1
ATOM 1258 C C . VAL A 1 169 ? -0.399 13.942 18.344 1.00 84.81 169 VAL A C 1
ATOM 1260 O O . VAL A 1 169 ? -0.234 14.717 17.405 1.00 84.81 169 VAL A O 1
ATOM 1263 N N . SER A 1 170 ? -1.526 13.249 18.503 1.00 89.62 170 SER A N 1
ATOM 1264 C CA . SER A 1 170 ? -2.677 13.244 17.576 1.00 89.62 170 SER A CA 1
ATOM 1265 C C . SER A 1 170 ? -3.833 14.083 18.094 1.00 89.62 170 SER A C 1
ATOM 1267 O O . SER A 1 170 ? -4.076 14.069 19.293 1.00 89.62 170 SER A O 1
ATOM 1269 N N . ALA A 1 171 ? -4.530 14.832 17.226 1.00 89.50 171 ALA A N 1
ATOM 1270 C CA . ALA A 1 171 ? -5.636 15.690 17.673 1.00 89.50 171 ALA A CA 1
ATOM 1271 C C . ALA A 1 171 ? -6.794 14.838 18.204 1.00 89.50 171 ALA A C 1
ATOM 1273 O O . ALA A 1 171 ? -7.422 15.192 19.200 1.00 89.50 171 ALA A O 1
ATOM 1274 N N . ILE A 1 172 ? -7.025 13.703 17.541 1.00 91.81 172 ILE A N 1
ATOM 1275 C CA . ILE A 1 172 ? -7.900 12.625 17.985 1.00 91.81 172 ILE A CA 1
ATOM 1276 C C . ILE A 1 172 ? -7.120 11.321 17.900 1.00 91.81 172 ILE A C 1
ATOM 1278 O O . ILE A 1 172 ? -6.526 11.016 16.864 1.00 91.81 172 ILE A O 1
ATOM 1282 N N . LYS A 1 173 ? -7.154 10.540 18.979 1.00 93.62 173 LYS A N 1
ATOM 1283 C CA . LYS A 1 173 ? -6.574 9.201 19.016 1.00 93.62 173 LYS A CA 1
ATOM 1284 C C . LYS A 1 173 ? -7.566 8.211 19.606 1.00 93.62 173 LYS A C 1
ATOM 1286 O O . LYS A 1 173 ? -8.012 8.403 20.733 1.00 93.62 173 LYS A O 1
ATOM 1291 N N . ILE A 1 174 ? -7.877 7.153 18.863 1.00 92.81 174 ILE A N 1
ATOM 1292 C CA . ILE A 1 174 ? -8.711 6.037 19.325 1.00 92.81 174 ILE A CA 1
ATOM 1293 C C . ILE A 1 174 ? -7.836 4.791 19.349 1.00 92.81 174 ILE A C 1
ATOM 1295 O O . ILE A 1 174 ? -7.391 4.331 18.301 1.00 92.81 174 ILE A O 1
ATOM 1299 N N . GLN A 1 175 ? -7.576 4.262 20.541 1.00 89.06 175 GLN A N 1
ATOM 1300 C CA . GLN A 1 175 ? -6.701 3.115 20.751 1.00 89.06 175 GLN A CA 1
ATOM 1301 C C . GLN A 1 175 ? -7.364 2.118 21.715 1.00 89.06 175 GLN A C 1
ATOM 1303 O O . GLN A 1 175 ? -7.150 2.208 22.926 1.00 89.06 175 GLN A O 1
ATOM 1308 N N . PRO A 1 176 ? -8.185 1.182 21.208 1.00 79.56 176 PRO A N 1
ATOM 1309 C CA . PRO A 1 176 ? -8.815 0.163 22.033 1.00 79.56 176 PRO A CA 1
ATOM 1310 C C . PRO A 1 176 ? -7.799 -0.870 22.519 1.00 79.56 176 PRO A C 1
ATOM 1312 O O . PRO A 1 176 ? -6.688 -0.994 21.991 1.00 79.56 176 PRO A O 1
ATOM 1315 N N . THR A 1 177 ? -8.206 -1.649 23.517 1.00 73.94 177 THR A N 1
ATOM 1316 C CA . THR A 1 177 ? -7.430 -2.786 24.009 1.00 73.94 177 THR A CA 1
ATOM 1317 C C . THR A 1 177 ? -7.256 -3.827 22.895 1.00 73.94 177 THR A C 1
ATOM 1319 O O . THR A 1 177 ? -8.180 -4.098 22.124 1.00 73.94 177 THR A O 1
ATOM 1322 N N . TYR A 1 178 ? -6.061 -4.410 22.781 1.00 72.62 178 TYR A N 1
ATOM 1323 C CA . TYR A 1 178 ? -5.796 -5.451 21.786 1.00 72.62 178 TYR A CA 1
ATOM 1324 C C . TYR A 1 178 ? -6.590 -6.732 22.084 1.00 72.62 178 TYR A C 1
ATOM 1326 O O . TYR A 1 178 ? -6.769 -7.083 23.255 1.00 72.62 178 TYR A O 1
ATOM 1334 N N . PRO A 1 179 ? -7.052 -7.453 21.045 1.00 72.75 179 PRO A N 1
ATOM 1335 C CA . PRO A 1 179 ? -7.788 -8.692 21.232 1.00 72.75 179 PRO A CA 1
ATOM 1336 C C . PRO A 1 179 ? -6.910 -9.763 21.900 1.00 72.75 179 PRO A C 1
ATOM 1338 O O . PRO A 1 179 ? -5.730 -9.889 21.561 1.00 72.75 179 PRO A O 1
ATOM 1341 N N . PRO A 1 180 ? -7.455 -10.566 22.833 1.00 77.94 180 PRO A N 1
ATOM 1342 C CA . PRO A 1 180 ? -6.702 -11.641 23.463 1.00 77.94 180 PRO A CA 1
ATOM 1343 C C . PRO A 1 180 ? -6.457 -12.808 22.494 1.00 77.94 180 PRO A C 1
ATOM 1345 O O . PRO A 1 180 ? -7.206 -13.037 21.541 1.00 77.94 180 PRO A O 1
ATOM 1348 N N . VAL A 1 181 ? -5.422 -13.600 22.782 1.00 87.38 181 VAL A N 1
ATOM 1349 C CA . VAL A 1 181 ? -5.199 -14.899 22.132 1.00 87.38 181 VAL A CA 1
ATOM 1350 C C . VAL A 1 181 ? -6.260 -15.891 22.608 1.00 87.38 181 VAL A C 1
ATOM 1352 O O . VAL A 1 181 ? -6.405 -16.116 23.807 1.00 87.38 181 VAL A O 1
ATOM 1355 N N . ILE A 1 182 ? -6.966 -16.514 21.666 1.00 90.62 182 ILE A N 1
ATOM 1356 C CA . ILE A 1 182 ? -8.006 -17.518 21.929 1.00 90.62 182 ILE A CA 1
ATOM 1357 C C . ILE A 1 182 ? -7.397 -18.923 21.991 1.00 90.62 182 ILE A C 1
ATOM 1359 O O . ILE A 1 182 ? -7.721 -19.713 22.869 1.00 90.62 182 ILE A O 1
ATOM 1363 N N . THR A 1 183 ? -6.542 -19.256 21.020 1.00 93.94 183 THR A N 1
ATOM 1364 C CA . THR A 1 183 ? -5.992 -20.607 20.828 1.00 93.94 183 THR A CA 1
ATOM 1365 C C . THR A 1 183 ? -4.744 -20.559 19.938 1.00 93.94 183 THR A C 1
ATOM 1367 O O . THR A 1 183 ? -4.312 -19.482 19.518 1.00 93.94 183 THR A O 1
ATOM 1370 N N . SER A 1 184 ? -4.145 -21.710 19.638 1.00 94.25 184 SER A N 1
ATOM 1371 C CA . SER A 1 184 ? -2.956 -21.830 18.783 1.00 94.25 184 SER A CA 1
ATOM 1372 C C . SER A 1 184 ? -3.098 -22.962 17.774 1.00 94.25 184 SER A C 1
ATOM 1374 O O . SER A 1 184 ? -3.767 -23.958 18.054 1.00 94.25 184 SER A O 1
ATOM 1376 N N . ILE A 1 185 ? -2.424 -22.839 16.631 1.00 94.75 185 ILE A N 1
ATOM 1377 C CA . ILE A 1 185 ? -2.309 -23.921 15.646 1.00 94.75 185 ILE A CA 1
ATOM 1378 C C . ILE A 1 185 ? -1.389 -25.015 16.209 1.00 94.75 185 ILE A C 1
ATOM 1380 O O . ILE A 1 185 ? -0.318 -24.718 16.738 1.00 94.75 185 ILE A O 1
ATOM 1384 N N . THR A 1 186 ? -1.813 -26.278 16.127 1.00 95.12 186 THR A N 1
ATOM 1385 C CA . THR A 1 186 ? -1.091 -27.435 16.705 1.00 95.12 186 THR A CA 1
ATOM 1386 C C . THR A 1 186 ? -0.504 -28.388 15.672 1.00 95.12 186 THR A C 1
ATOM 1388 O O . THR A 1 186 ? 0.329 -29.225 16.014 1.00 95.12 186 THR A O 1
ATOM 1391 N N . VAL A 1 187 ? -0.921 -28.259 14.415 1.00 94.88 187 VAL A N 1
ATOM 1392 C CA . VAL A 1 187 ? -0.438 -29.039 13.273 1.00 94.88 187 VAL A CA 1
ATOM 1393 C C . VAL A 1 187 ? -0.110 -28.059 12.158 1.00 94.88 187 VAL A C 1
ATOM 1395 O O . VAL A 1 187 ? -0.852 -27.096 11.981 1.00 94.88 187 VAL A O 1
ATOM 1398 N N . ASP A 1 188 ? 0.976 -28.305 11.424 1.00 94.12 188 ASP A N 1
ATOM 1399 C CA . ASP A 1 188 ? 1.366 -27.480 10.280 1.00 94.12 188 ASP A CA 1
ATOM 1400 C C . ASP A 1 188 ? 0.175 -27.262 9.340 1.00 94.12 188 ASP A C 1
ATOM 1402 O O . ASP A 1 188 ? -0.465 -28.216 8.892 1.00 94.12 188 ASP A O 1
ATOM 1406 N N . ALA A 1 189 ? -0.125 -25.994 9.069 1.00 93.00 189 ALA A N 1
ATOM 1407 C CA . ALA A 1 189 ? -1.122 -25.586 8.095 1.00 93.00 189 ALA A CA 1
ATOM 1408 C C . ALA A 1 189 ? -0.401 -24.978 6.894 1.00 93.00 189 ALA A C 1
ATOM 1410 O O . ALA A 1 189 ? 0.419 -24.068 7.046 1.00 93.00 189 ALA A O 1
ATOM 1411 N N . HIS A 1 190 ? -0.664 -25.487 5.696 1.00 90.50 190 HIS A N 1
ATOM 1412 C CA . HIS A 1 190 ? 0.051 -25.081 4.499 1.00 90.50 190 HIS A CA 1
ATOM 1413 C C . HIS A 1 190 ? -0.722 -24.017 3.699 1.00 90.50 190 HIS A C 1
ATOM 1415 O O . HIS A 1 190 ? -1.948 -23.961 3.732 1.00 90.50 190 HIS A O 1
ATOM 1421 N N . GLY A 1 191 ? -0.015 -23.165 2.943 1.00 87.19 191 GLY A N 1
ATOM 1422 C CA . GLY A 1 191 ? -0.645 -22.263 1.996 1.00 87.19 191 GLY A CA 1
ATOM 1423 C C . GLY A 1 191 ? -1.432 -23.081 0.974 1.00 87.19 191 GLY A C 1
ATOM 1424 O O . GLY A 1 191 ? -0.967 -24.123 0.513 1.00 87.19 191 GLY A O 1
ATOM 1425 N N . GLY A 1 192 ? -2.640 -22.631 0.656 1.00 88.75 192 GLY A N 1
ATOM 1426 C CA . GLY A 1 192 ? -3.619 -23.378 -0.130 1.00 88.75 192 GLY A CA 1
ATOM 1427 C C . GLY A 1 192 ? -4.577 -24.238 0.701 1.00 88.75 192 GLY A C 1
ATOM 1428 O O . GLY A 1 192 ? -5.640 -24.592 0.187 1.00 88.75 192 GLY A O 1
ATOM 1429 N N . ASP A 1 193 ? -4.276 -24.522 1.973 1.00 93.38 193 ASP A N 1
ATOM 1430 C CA . ASP A 1 193 ? -5.213 -25.230 2.846 1.00 93.38 193 ASP A CA 1
ATOM 1431 C C . ASP A 1 193 ? -6.422 -24.346 3.169 1.00 93.38 193 ASP A C 1
ATOM 1433 O O . ASP A 1 193 ? -6.318 -23.132 3.343 1.00 93.38 193 ASP A O 1
ATOM 1437 N N . ASN A 1 194 ? -7.594 -24.967 3.285 1.00 96.38 194 ASN A N 1
ATOM 1438 C CA . ASN A 1 194 ? -8.835 -24.310 3.710 1.00 96.38 194 ASN A CA 1
ATOM 1439 C C . ASN A 1 194 ? -9.255 -24.701 5.135 1.00 96.38 194 ASN A C 1
ATOM 1441 O O . ASN A 1 194 ? -10.350 -24.348 5.585 1.00 96.38 194 ASN A O 1
ATOM 1445 N N . SER A 1 195 ? -8.406 -25.447 5.842 1.00 96.81 195 SER A N 1
ATOM 1446 C CA . SER A 1 195 ? -8.634 -25.866 7.218 1.00 96.81 195 SER A CA 1
ATOM 1447 C C . SER A 1 195 ? -7.326 -26.066 7.966 1.00 96.81 195 SER A C 1
ATOM 1449 O O . SER A 1 195 ? -6.335 -26.459 7.362 1.00 96.81 195 SER A O 1
ATOM 1451 N N . PHE A 1 196 ? -7.352 -25.873 9.279 1.00 97.31 196 PHE A N 1
ATOM 1452 C CA . PHE A 1 196 ? -6.216 -26.100 10.171 1.00 97.31 196 PHE A CA 1
ATOM 1453 C C . PHE A 1 196 ? -6.695 -26.634 11.526 1.00 97.31 196 PHE A C 1
ATOM 1455 O O . PHE A 1 196 ? -7.877 -26.542 11.864 1.00 97.31 196 PHE A O 1
ATOM 1462 N N . THR A 1 197 ? -5.780 -27.217 12.303 1.00 97.69 197 THR A N 1
ATOM 1463 C CA . THR A 1 197 ? -6.089 -27.789 13.625 1.00 97.69 197 THR A CA 1
ATOM 1464 C C . THR A 1 197 ? -5.579 -26.878 14.731 1.00 97.69 197 THR A C 1
ATOM 1466 O O . THR A 1 197 ? -4.434 -26.426 14.684 1.00 97.69 197 THR A O 1
ATOM 1469 N N . VAL A 1 198 ? -6.423 -26.626 15.731 1.00 97.44 198 VAL A N 1
ATOM 1470 C CA . VAL A 1 198 ? -6.103 -25.785 16.890 1.00 97.44 198 VAL A CA 1
ATOM 1471 C C . VAL A 1 198 ? -6.005 -26.601 18.180 1.00 97.44 198 VAL A C 1
ATOM 1473 O O . VAL A 1 198 ? -6.428 -27.755 18.236 1.00 97.44 198 VAL A O 1
ATOM 1476 N N . ALA A 1 199 ? -5.423 -26.025 19.231 1.00 96.75 199 ALA A N 1
ATOM 1477 C CA . ALA A 1 199 ? -5.317 -26.677 20.540 1.00 96.75 199 ALA A CA 1
ATOM 1478 C C . ALA A 1 199 ? -6.690 -26.860 21.204 1.00 96.75 199 ALA A C 1
ATOM 1480 O O . ALA A 1 199 ? -7.003 -27.935 21.717 1.00 96.75 199 ALA A O 1
ATOM 1481 N N . ASP A 1 200 ? -7.506 -25.813 21.148 1.00 96.19 200 ASP A N 1
ATOM 1482 C CA . ASP A 1 200 ? -8.879 -25.786 21.640 1.00 96.19 200 ASP A CA 1
ATOM 1483 C C . ASP A 1 200 ? -9.720 -24.856 20.758 1.00 96.19 200 ASP A C 1
ATOM 1485 O O . ASP A 1 200 ? -9.350 -23.698 20.552 1.00 96.19 200 ASP A O 1
ATOM 1489 N N . ALA A 1 201 ? -10.824 -25.363 20.211 1.00 95.62 201 ALA A N 1
ATOM 1490 C CA . ALA A 1 201 ? -11.761 -24.588 19.400 1.00 95.62 201 ALA A CA 1
ATOM 1491 C C . ALA A 1 201 ? -12.996 -24.103 20.185 1.00 95.62 201 ALA A C 1
ATOM 1493 O O . ALA A 1 201 ? -13.895 -23.516 19.588 1.00 95.62 201 ALA A O 1
ATOM 1494 N N . SER A 1 202 ? -13.066 -24.329 21.502 1.00 92.94 202 SER A N 1
ATOM 1495 C CA . SER A 1 202 ? -14.245 -24.012 22.326 1.00 92.94 202 SER A CA 1
ATOM 1496 C C . SER A 1 202 ? -14.608 -22.520 22.363 1.00 92.94 202 SER A C 1
ATOM 1498 O O . SER A 1 202 ? -15.780 -22.176 22.509 1.00 92.94 202 SER A O 1
ATOM 1500 N N . GLY A 1 203 ? -13.617 -21.638 22.191 1.00 89.38 203 GLY A N 1
ATOM 1501 C CA . GLY A 1 203 ? -13.788 -20.185 22.087 1.00 89.38 203 GLY A CA 1
ATOM 1502 C C . GLY A 1 203 ? -14.044 -19.668 20.667 1.00 89.38 203 GLY A C 1
ATOM 1503 O O . GLY A 1 203 ? -14.027 -18.456 20.458 1.00 89.38 203 GLY A O 1
ATOM 1504 N N . LEU A 1 204 ? -14.230 -20.560 19.690 1.00 93.69 204 LEU A N 1
ATOM 1505 C CA . LEU A 1 204 ? -14.449 -20.215 18.288 1.00 93.69 204 LEU A CA 1
ATOM 1506 C C . LEU A 1 204 ? -15.886 -20.532 17.857 1.00 93.69 204 LEU A C 1
ATOM 1508 O O . LEU A 1 204 ? -16.516 -21.469 18.346 1.00 93.69 204 LEU A O 1
ATOM 1512 N N . SER A 1 205 ? -16.400 -19.781 16.886 1.00 93.81 205 SER A N 1
ATOM 1513 C CA . SER A 1 205 ? -17.730 -20.004 16.312 1.00 93.81 205 SER A CA 1
ATOM 1514 C C . SER A 1 205 ? -17.752 -19.837 14.790 1.00 93.81 205 SER A C 1
ATOM 1516 O O . SER A 1 205 ? -16.856 -19.248 14.186 1.00 93.81 205 SER A O 1
ATOM 1518 N N . ALA A 1 206 ? -18.766 -20.406 14.134 1.00 92.69 206 ALA A N 1
ATOM 1519 C CA . ALA A 1 206 ? -18.944 -20.240 12.694 1.00 92.69 206 ALA A CA 1
ATOM 1520 C C . ALA A 1 206 ? -19.272 -18.778 12.341 1.00 92.69 206 ALA A C 1
ATOM 1522 O O . ALA A 1 206 ? -19.994 -18.105 13.069 1.00 92.69 206 ALA A O 1
ATOM 1523 N N . ASN A 1 207 ? -18.779 -18.324 11.190 1.00 88.38 207 ASN A N 1
ATOM 1524 C CA . ASN A 1 207 ? -18.796 -16.949 10.674 1.00 88.38 207 ASN A CA 1
ATOM 1525 C C . ASN A 1 207 ? -17.975 -15.923 11.464 1.00 88.38 207 ASN A C 1
ATOM 1527 O O . ASN A 1 207 ? -17.865 -14.787 11.010 1.00 88.38 207 ASN A O 1
ATOM 1531 N N . GLN A 1 208 ? -17.354 -16.314 12.577 1.00 90.19 208 GLN A N 1
ATOM 1532 C CA . GLN A 1 208 ? -16.465 -15.438 13.329 1.00 90.19 208 GLN A CA 1
ATOM 1533 C C . GLN A 1 208 ? -15.245 -15.052 12.486 1.00 90.19 208 GLN A C 1
ATOM 1535 O O . GLN A 1 208 ? -14.615 -15.914 11.856 1.00 90.19 208 GLN A O 1
ATOM 1540 N N . ARG A 1 209 ? -14.886 -13.764 12.505 1.00 88.38 209 ARG A N 1
ATOM 1541 C CA . ARG A 1 209 ? -13.615 -13.285 11.942 1.00 88.38 209 ARG A CA 1
ATOM 1542 C C . ARG A 1 209 ? -12.489 -13.568 12.931 1.00 88.38 209 ARG A C 1
ATOM 1544 O O . ARG A 1 209 ? -12.595 -13.251 14.116 1.00 88.38 209 ARG A O 1
ATOM 1551 N N . ILE A 1 210 ? -11.390 -14.124 12.443 1.00 91.38 210 ILE A N 1
ATOM 1552 C CA . ILE A 1 210 ? -10.183 -14.401 13.223 1.00 91.38 210 ILE A CA 1
ATOM 1553 C C . ILE A 1 210 ? -8.952 -13.808 12.547 1.00 91.38 210 ILE A C 1
ATOM 1555 O O . ILE A 1 210 ? -8.929 -13.593 11.334 1.00 91.38 210 ILE A O 1
ATOM 1559 N N . MET A 1 211 ? -7.923 -13.578 13.355 1.00 90.50 211 MET A N 1
ATOM 1560 C CA . MET A 1 211 ? -6.582 -13.242 12.896 1.00 90.50 211 MET A CA 1
ATOM 1561 C C . MET A 1 211 ? -5.627 -14.361 13.310 1.00 90.50 211 MET A C 1
ATOM 1563 O O . MET A 1 211 ? -5.554 -14.712 14.488 1.00 90.50 211 MET A O 1
ATOM 1567 N N . ILE A 1 212 ? -4.904 -14.916 12.343 1.00 91.62 212 ILE A N 1
ATOM 1568 C CA . ILE A 1 212 ? -3.831 -15.887 12.560 1.00 91.62 212 ILE A CA 1
ATOM 1569 C C . ILE A 1 212 ? -2.512 -15.130 12.467 1.00 91.62 212 ILE A C 1
ATOM 1571 O O . ILE A 1 212 ? -2.278 -14.437 11.480 1.00 91.62 212 ILE A O 1
ATOM 1575 N N . ILE A 1 213 ? -1.645 -15.273 13.463 1.00 89.75 213 ILE A N 1
ATOM 1576 C CA . ILE A 1 213 ? -0.333 -14.624 13.485 1.00 89.75 213 ILE A CA 1
ATOM 1577 C C . ILE A 1 213 ? 0.759 -15.621 13.870 1.00 89.75 213 ILE A C 1
ATOM 1579 O O . ILE A 1 213 ? 0.632 -16.368 14.841 1.00 89.75 213 ILE A O 1
ATOM 1583 N N . SER A 1 214 ? 1.827 -15.650 13.077 1.00 88.38 214 SER A N 1
ATOM 1584 C CA . SER A 1 214 ? 2.985 -16.537 13.241 1.00 88.38 214 SER A CA 1
ATOM 1585 C C . SER A 1 214 ? 4.174 -15.782 13.836 1.00 88.38 214 SER A C 1
ATOM 1587 O O . SER A 1 214 ? 4.328 -14.585 13.605 1.00 88.38 214 SER A O 1
ATOM 1589 N N . ASN A 1 215 ? 5.084 -16.477 14.529 1.00 85.62 215 ASN A N 1
ATOM 1590 C CA . ASN A 1 215 ? 6.387 -15.889 14.870 1.00 85.62 215 ASN A CA 1
ATOM 1591 C C . ASN A 1 215 ? 7.327 -15.764 13.660 1.00 85.62 215 ASN A C 1
ATOM 1593 O O . ASN A 1 215 ? 8.372 -15.110 13.769 1.00 85.62 215 ASN A O 1
ATOM 1597 N N . GLU A 1 216 ? 6.964 -16.345 12.515 1.00 85.19 216 GLU A N 1
ATOM 1598 C CA . GLU A 1 216 ? 7.665 -16.107 11.257 1.00 85.19 216 GLU A CA 1
ATOM 1599 C C . GLU A 1 216 ? 7.628 -14.633 10.879 1.00 85.19 216 GLU A C 1
ATOM 1601 O O . GLU A 1 216 ? 6.655 -13.915 11.114 1.00 85.19 216 GLU A O 1
ATOM 1606 N N . THR A 1 217 ? 8.744 -14.174 10.330 1.00 81.31 217 THR A N 1
ATOM 1607 C CA . THR A 1 217 ? 8.995 -12.759 10.103 1.00 81.31 217 THR A CA 1
ATOM 1608 C C . THR A 1 217 ? 9.234 -12.522 8.623 1.00 81.31 217 THR A C 1
ATOM 1610 O O . THR A 1 217 ? 10.040 -13.210 8.002 1.00 81.31 217 THR A O 1
ATOM 1613 N N . MET A 1 218 ? 8.536 -11.537 8.071 1.00 80.19 218 MET A N 1
ATOM 1614 C CA . MET A 1 218 ? 8.876 -10.937 6.791 1.00 80.19 218 MET A CA 1
ATOM 1615 C C . MET A 1 218 ? 10.098 -10.046 6.982 1.00 80.19 218 MET A C 1
ATOM 1617 O O . MET A 1 218 ? 10.127 -9.214 7.895 1.00 80.19 218 MET A O 1
ATOM 1621 N N . TYR A 1 219 ? 11.091 -10.210 6.119 1.00 74.81 219 TYR A N 1
ATOM 1622 C CA . TYR A 1 219 ? 12.326 -9.438 6.152 1.00 74.81 219 TYR A CA 1
ATOM 1623 C C . TYR A 1 219 ? 12.292 -8.331 5.095 1.00 74.81 219 TYR A C 1
ATOM 1625 O O . TYR A 1 219 ? 11.751 -8.522 4.010 1.00 74.81 219 TYR A O 1
ATOM 1633 N N . ALA A 1 220 ? 12.862 -7.171 5.416 1.00 72.12 220 ALA A N 1
ATOM 1634 C CA . ALA A 1 220 ? 13.030 -6.062 4.475 1.00 72.12 220 ALA A CA 1
ATOM 1635 C C . ALA A 1 220 ? 14.507 -5.894 4.075 1.00 72.12 220 ALA A C 1
ATOM 1637 O O . ALA A 1 220 ? 15.307 -6.827 4.209 1.00 72.12 220 ALA A O 1
ATOM 1638 N N . VAL A 1 221 ? 14.869 -4.705 3.574 1.00 66.75 221 VAL A N 1
ATOM 1639 C CA . VAL A 1 221 ? 16.248 -4.296 3.248 1.00 66.75 221 VAL A CA 1
ATOM 1640 C C . VAL A 1 221 ? 17.232 -4.806 4.311 1.00 66.75 221 VAL A C 1
ATOM 1642 O O . VAL A 1 221 ? 16.968 -4.720 5.508 1.00 66.75 221 VAL A O 1
ATOM 1645 N N . ASN A 1 222 ? 18.379 -5.333 3.873 1.00 60.75 222 ASN A N 1
ATOM 1646 C CA . ASN A 1 222 ? 19.454 -5.843 4.738 1.00 60.75 222 ASN A CA 1
ATOM 1647 C C . ASN A 1 222 ? 19.064 -7.010 5.664 1.00 60.75 222 ASN A C 1
ATOM 1649 O O . ASN A 1 222 ? 19.773 -7.281 6.630 1.00 60.75 222 ASN A O 1
ATOM 1653 N N . SER A 1 223 ? 17.991 -7.745 5.354 1.00 61.75 223 SER A N 1
ATOM 1654 C CA . SER A 1 223 ? 17.490 -8.847 6.193 1.00 61.75 223 SER A CA 1
ATOM 1655 C C . SER A 1 223 ? 17.038 -8.396 7.591 1.00 61.75 223 SER A C 1
ATOM 1657 O O . SER A 1 223 ? 17.095 -9.172 8.546 1.00 61.75 223 SER A O 1
ATOM 1659 N N . GLU A 1 224 ? 16.576 -7.150 7.737 1.00 70.62 224 GLU A N 1
ATOM 1660 C CA . GLU A 1 224 ? 15.976 -6.684 8.989 1.00 70.62 224 GLU A CA 1
ATOM 1661 C C . GLU A 1 224 ? 14.571 -7.270 9.175 1.00 70.62 224 GLU A C 1
ATOM 1663 O O . GLU A 1 224 ? 13.743 -7.253 8.261 1.00 70.62 224 GLU A O 1
ATOM 1668 N N . ALA A 1 225 ? 14.296 -7.781 10.378 1.00 73.69 225 ALA A N 1
ATOM 1669 C CA . ALA A 1 225 ? 12.980 -8.264 10.786 1.00 73.69 225 ALA A CA 1
ATOM 1670 C C . ALA A 1 225 ? 11.939 -7.135 10.683 1.00 73.69 225 ALA A C 1
ATOM 1672 O O . ALA A 1 225 ? 11.959 -6.189 11.473 1.00 73.69 225 ALA A O 1
ATOM 1673 N N . TYR A 1 226 ? 11.025 -7.230 9.715 1.00 81.06 226 TYR A N 1
ATOM 1674 C CA . TYR A 1 226 ? 10.097 -6.147 9.398 1.00 81.06 226 TYR A CA 1
ATOM 1675 C C . TYR A 1 226 ? 8.766 -6.300 10.139 1.00 81.06 226 TYR A C 1
ATOM 1677 O O . TYR A 1 226 ? 8.405 -5.431 10.935 1.00 81.06 226 TYR A O 1
ATOM 1685 N N . CYS A 1 227 ? 8.044 -7.399 9.903 1.00 86.69 227 CYS A N 1
ATOM 1686 C CA . CYS A 1 227 ? 6.741 -7.689 10.514 1.00 86.69 227 CYS A CA 1
ATOM 1687 C C . CYS A 1 227 ? 6.478 -9.198 10.605 1.00 86.69 227 CYS A C 1
ATOM 1689 O O . CYS A 1 227 ? 7.165 -9.992 9.964 1.00 86.69 227 CYS A O 1
ATOM 1691 N N . LYS A 1 228 ? 5.500 -9.594 11.416 1.00 87.44 228 LYS A N 1
ATOM 1692 C CA . LYS A 1 228 ? 5.039 -10.971 11.577 1.00 87.44 228 LYS A CA 1
ATOM 1693 C C . LYS A 1 228 ? 4.024 -11.334 10.505 1.00 87.44 228 LYS A C 1
ATOM 1695 O O . LYS A 1 228 ? 3.130 -10.546 10.190 1.00 87.44 228 LYS A O 1
ATOM 1700 N N . VAL A 1 229 ? 4.138 -12.552 9.983 1.00 88.06 229 VAL A N 1
ATOM 1701 C CA . VAL A 1 229 ? 3.179 -13.082 9.007 1.00 88.06 229 VAL A CA 1
ATOM 1702 C C . VAL A 1 229 ? 1.811 -13.196 9.676 1.00 88.06 229 VAL A C 1
ATOM 1704 O O . VAL A 1 229 ? 1.659 -13.884 10.688 1.00 88.06 229 VAL A O 1
ATOM 1707 N N . THR A 1 230 ? 0.836 -12.478 9.120 1.00 89.38 230 THR A N 1
ATOM 1708 C CA . THR A 1 230 ? -0.515 -12.331 9.668 1.00 89.38 230 THR A CA 1
ATOM 1709 C C . THR A 1 230 ? -1.536 -12.604 8.568 1.00 89.38 230 THR A C 1
ATOM 1711 O O . THR A 1 230 ? -1.319 -12.218 7.422 1.00 89.38 230 THR A O 1
ATOM 1714 N N . HIS A 1 231 ? -2.633 -13.283 8.896 1.00 90.19 231 HIS A N 1
ATOM 1715 C CA . HIS A 1 231 ? -3.732 -13.530 7.967 1.00 90.19 231 HIS A CA 1
ATOM 1716 C C . HIS A 1 231 ? -5.086 -13.359 8.650 1.00 90.19 231 HIS A C 1
ATOM 1718 O O . HIS A 1 231 ? -5.335 -13.934 9.713 1.00 90.19 231 HIS A O 1
ATOM 1724 N N . HIS A 1 232 ? -5.976 -12.614 8.003 1.00 88.94 232 HIS A N 1
ATOM 1725 C CA . HIS A 1 232 ? -7.356 -12.448 8.437 1.00 88.94 232 HIS A CA 1
ATOM 1726 C C . HIS A 1 232 ? -8.283 -13.343 7.620 1.00 88.94 232 HIS A C 1
ATOM 1728 O O . HIS A 1 232 ? -8.217 -13.382 6.391 1.00 88.94 232 HIS A O 1
ATOM 1734 N N . CYS A 1 233 ? -9.169 -14.066 8.304 1.00 91.56 233 CYS A N 1
ATOM 1735 C CA . CYS A 1 233 ? -10.132 -14.946 7.650 1.00 91.56 233 CYS A CA 1
ATOM 1736 C C . CYS A 1 233 ? -11.405 -15.127 8.482 1.00 91.56 233 CYS A C 1
ATOM 1738 O O . CYS A 1 233 ? -11.438 -14.860 9.682 1.00 91.56 233 CYS A O 1
ATOM 1740 N N . ASN A 1 234 ? -12.466 -15.597 7.825 1.00 92.94 234 ASN A N 1
ATOM 1741 C CA . ASN A 1 234 ? -13.730 -15.938 8.474 1.00 92.94 234 ASN A CA 1
ATOM 1742 C C . ASN A 1 234 ? -13.845 -17.459 8.621 1.00 92.94 234 ASN A C 1
ATOM 1744 O O . ASN A 1 234 ? -13.596 -18.205 7.667 1.00 92.94 234 ASN A O 1
ATOM 1748 N N . ILE A 1 235 ? -14.284 -17.923 9.790 1.00 95.62 235 ILE A N 1
ATOM 1749 C CA . ILE A 1 235 ? -14.529 -19.342 10.053 1.00 95.62 235 ILE A CA 1
ATOM 1750 C C . ILE A 1 235 ? -15.788 -19.785 9.305 1.00 95.62 235 ILE A C 1
ATOM 1752 O O . ILE A 1 235 ? -16.862 -19.219 9.467 1.00 95.62 235 ILE A O 1
ATOM 1756 N N . LYS A 1 236 ? -15.689 -20.845 8.508 1.00 97.62 236 LYS A N 1
ATOM 1757 C CA . LYS A 1 236 ? -16.829 -21.470 7.829 1.00 97.62 236 LYS A CA 1
ATOM 1758 C C . LYS A 1 236 ? -17.525 -22.503 8.711 1.00 97.62 236 LYS A C 1
ATOM 1760 O O . LYS A 1 236 ? -18.751 -22.566 8.737 1.00 97.62 236 LYS A O 1
ATOM 1765 N N . ARG A 1 237 ? -16.753 -23.360 9.383 1.00 97.06 237 ARG A N 1
ATOM 1766 C CA . ARG A 1 237 ? -17.259 -24.407 10.287 1.00 97.06 237 ARG A CA 1
ATOM 1767 C C . ARG A 1 237 ? -16.165 -24.893 11.233 1.00 97.06 237 ARG A C 1
ATOM 1769 O O . ARG A 1 237 ? -14.982 -24.745 10.928 1.00 97.06 237 ARG A O 1
ATOM 1776 N N . ILE A 1 238 ? -16.585 -25.537 12.317 1.00 97.81 238 ILE A N 1
ATOM 1777 C CA . ILE A 1 238 ? -15.716 -26.154 13.324 1.00 97.81 238 ILE A CA 1
ATOM 1778 C C . ILE A 1 238 ? -16.163 -27.608 13.508 1.00 97.81 238 ILE A C 1
ATOM 1780 O O . ILE A 1 238 ? -17.360 -27.862 13.653 1.00 97.81 238 ILE A O 1
ATOM 1784 N N . ASP A 1 239 ? -15.216 -28.544 13.469 1.00 97.19 239 ASP A N 1
ATOM 1785 C CA . ASP A 1 239 ? -15.433 -29.970 13.739 1.00 97.19 239 ASP A CA 1
ATOM 1786 C C . ASP A 1 239 ? -14.371 -30.469 14.727 1.00 97.19 239 ASP A C 1
ATOM 1788 O O . ASP A 1 239 ? -13.192 -30.608 14.388 1.00 97.19 239 ASP A O 1
ATOM 1792 N N . GLY A 1 240 ? -14.767 -30.645 15.991 1.00 96.12 240 GLY A N 1
ATOM 1793 C CA . GLY A 1 240 ? -13.821 -30.820 17.092 1.00 96.12 240 GLY A CA 1
ATOM 1794 C C . GLY A 1 240 ? -12.841 -29.645 17.159 1.00 96.12 240 GLY A C 1
ATOM 1795 O O . GLY A 1 240 ? -13.257 -28.501 17.309 1.00 96.12 240 GLY A O 1
ATOM 1796 N N . ASN A 1 241 ? -11.549 -29.934 17.000 1.00 97.62 241 ASN A N 1
ATOM 1797 C CA . ASN A 1 241 ? -10.470 -28.940 16.977 1.00 97.62 241 ASN A CA 1
ATOM 1798 C C . ASN A 1 241 ? -10.047 -28.513 15.559 1.00 97.62 241 ASN A C 1
ATOM 1800 O O . ASN A 1 241 ? -9.052 -27.807 15.396 1.00 97.62 241 ASN A O 1
ATOM 1804 N N . VAL A 1 242 ? -10.762 -28.951 14.522 1.00 97.81 242 VAL A N 1
ATOM 1805 C CA . VAL A 1 242 ? -10.476 -28.571 13.136 1.00 97.81 242 VAL A CA 1
ATOM 1806 C C . VAL A 1 242 ? -11.336 -27.374 12.752 1.00 97.81 242 VAL A C 1
ATOM 1808 O O . VAL A 1 242 ? -12.566 -27.436 12.769 1.00 97.81 242 VAL A O 1
ATOM 1811 N N . VAL A 1 243 ? -10.680 -26.286 12.360 1.00 98.06 243 VAL A N 1
ATOM 1812 C CA . VAL A 1 243 ? -11.307 -25.044 11.903 1.00 98.06 243 VAL A CA 1
ATOM 1813 C C . VAL A 1 243 ? -11.219 -24.999 10.383 1.00 98.06 243 VAL A C 1
ATOM 1815 O O . VAL A 1 243 ? -10.132 -25.064 9.820 1.00 98.06 243 VAL A O 1
ATOM 1818 N N . THR A 1 244 ? -12.358 -24.907 9.697 1.00 98.00 244 THR A N 1
ATOM 1819 C CA . THR A 1 244 ? -12.420 -24.662 8.244 1.00 98.00 244 THR A CA 1
ATOM 1820 C C . THR A 1 244 ? -12.738 -23.190 8.002 1.00 98.00 244 THR A C 1
ATOM 1822 O O . THR A 1 244 ? -13.658 -22.674 8.635 1.00 98.00 244 THR A O 1
ATOM 1825 N N . ILE A 1 245 ? -12.063 -22.535 7.059 1.00 97.50 245 ILE A N 1
ATOM 1826 C CA . ILE A 1 245 ? -12.253 -21.111 6.732 1.00 97.50 245 ILE A CA 1
ATOM 1827 C C . ILE A 1 245 ? -12.940 -20.903 5.377 1.00 97.50 245 ILE A C 1
ATOM 1829 O O . ILE A 1 245 ? -13.062 -21.821 4.560 1.00 97.50 245 ILE A O 1
ATOM 1833 N N . PHE A 1 246 ? -13.425 -19.686 5.138 1.00 95.12 246 PHE A N 1
ATOM 1834 C CA . PHE A 1 246 ? -13.742 -19.227 3.787 1.00 95.12 246 PHE A CA 1
ATOM 1835 C C . PHE A 1 246 ? -12.446 -18.855 3.056 1.00 95.12 246 PHE A C 1
ATOM 1837 O O . PHE A 1 246 ? -11.652 -18.076 3.572 1.00 95.12 246 PHE A O 1
ATOM 1844 N N . GLY A 1 247 ? -12.249 -19.394 1.850 1.00 92.25 247 GLY A N 1
ATOM 1845 C CA . GLY A 1 247 ? -11.013 -19.205 1.087 1.00 92.25 247 GLY A CA 1
ATOM 1846 C C . GLY A 1 247 ? -9.938 -20.234 1.441 1.00 92.25 247 GLY A C 1
ATOM 1847 O O . GLY A 1 247 ? -10.257 -21.381 1.761 1.00 92.25 247 GLY A O 1
ATOM 1848 N N . VAL A 1 248 ? -8.675 -19.826 1.324 1.00 91.69 248 VAL A N 1
ATOM 1849 C CA . VAL A 1 248 ? -7.483 -20.638 1.604 1.00 91.69 248 VAL A CA 1
ATOM 1850 C C . VAL A 1 248 ? -6.429 -19.787 2.304 1.00 91.69 248 VAL A C 1
ATOM 1852 O O . VAL A 1 248 ? -6.410 -18.569 2.128 1.00 91.69 248 VAL A O 1
ATOM 1855 N N . LEU A 1 249 ? -5.534 -20.424 3.056 1.00 90.38 249 LEU A N 1
ATOM 1856 C CA . LEU A 1 249 ? -4.387 -19.757 3.662 1.00 90.38 249 LEU A CA 1
ATOM 1857 C C . LEU A 1 249 ? -3.420 -19.276 2.563 1.00 90.38 249 LEU A C 1
ATOM 1859 O O . LEU A 1 249 ? -3.027 -20.080 1.716 1.00 90.38 249 LEU A O 1
ATOM 1863 N N . PRO A 1 250 ? -3.003 -18.000 2.548 1.00 85.69 250 PRO A N 1
ATOM 1864 C CA . PRO A 1 250 ? -1.993 -17.516 1.604 1.00 85.69 250 PRO A CA 1
ATOM 1865 C C . PRO A 1 250 ? -0.560 -17.907 2.006 1.00 85.69 250 PRO A C 1
ATOM 1867 O O . PRO A 1 250 ? 0.326 -17.923 1.153 1.00 85.69 250 PRO A O 1
ATOM 1870 N N . PHE A 1 251 ? -0.342 -18.248 3.280 1.00 87.88 251 PHE A N 1
ATOM 1871 C CA . PHE A 1 251 ? 0.965 -18.541 3.878 1.00 87.88 251 PHE A CA 1
ATOM 1872 C C . PHE A 1 251 ? 0.975 -19.910 4.567 1.00 87.88 251 PHE A C 1
ATOM 1874 O O . PHE A 1 251 ? -0.082 -20.447 4.908 1.00 87.88 251 PHE A O 1
ATOM 1881 N N . HIS A 1 252 ? 2.168 -20.449 4.829 1.00 87.81 252 HIS A N 1
ATOM 1882 C CA . HIS A 1 252 ? 2.327 -21.541 5.789 1.00 87.81 252 HIS A CA 1
ATOM 1883 C C . HIS A 1 252 ? 2.242 -21.005 7.224 1.00 87.81 252 HIS A C 1
ATOM 1885 O O . HIS A 1 252 ? 2.789 -19.958 7.551 1.00 87.81 252 HIS A O 1
ATOM 1891 N N . PHE A 1 253 ? 1.594 -21.767 8.097 1.00 91.06 253 PHE A N 1
ATOM 1892 C CA . PHE A 1 253 ? 1.588 -21.565 9.538 1.00 91.06 253 PHE A CA 1
ATOM 1893 C C . PHE A 1 253 ? 2.051 -22.867 10.192 1.00 91.06 253 PHE A C 1
ATOM 1895 O O . PHE A 1 253 ? 1.257 -23.768 10.467 1.00 91.06 253 PHE A O 1
ATOM 1902 N N . LEU A 1 254 ? 3.365 -22.985 10.380 1.00 90.69 254 LEU A N 1
ATOM 1903 C CA . LEU A 1 254 ? 4.000 -24.184 10.924 1.00 90.69 254 LEU A CA 1
ATOM 1904 C C . LEU A 1 254 ? 3.811 -24.241 12.441 1.00 90.69 254 LEU A C 1
ATOM 1906 O O . LEU A 1 254 ? 4.055 -23.257 13.130 1.00 90.69 254 LEU A O 1
ATOM 1910 N N . ALA A 1 255 ? 3.450 -25.392 13.004 1.00 89.88 255 ALA A N 1
ATOM 1911 C CA . ALA A 1 255 ? 3.271 -25.541 14.450 1.00 89.88 255 ALA A CA 1
ATOM 1912 C C . ALA A 1 255 ? 4.555 -25.194 15.234 1.00 89.88 255 ALA A C 1
ATOM 1914 O O . ALA A 1 255 ? 4.492 -24.684 16.354 1.00 89.88 255 ALA A O 1
ATOM 1915 N N . SER A 1 256 ? 5.728 -25.403 14.624 1.00 87.75 256 SER A N 1
ATOM 1916 C CA . SER A 1 256 ? 7.041 -25.051 15.182 1.00 87.75 256 SER A CA 1
ATOM 1917 C C . SER A 1 256 ? 7.245 -23.549 15.406 1.00 87.75 256 SER A C 1
ATOM 1919 O O . SER A 1 256 ? 8.088 -23.169 16.219 1.00 87.75 256 SER A O 1
ATOM 1921 N N . THR A 1 257 ? 6.470 -22.691 14.738 1.00 86.38 257 THR A N 1
ATOM 1922 C CA . THR A 1 257 ? 6.534 -21.229 14.888 1.00 86.38 257 THR A CA 1
ATOM 1923 C C . THR A 1 257 ? 5.487 -20.711 15.877 1.00 86.38 257 THR A C 1
ATOM 1925 O O . THR A 1 257 ? 5.354 -19.500 16.063 1.00 86.38 257 THR A O 1
ATOM 1928 N N . ALA A 1 258 ? 4.777 -21.628 16.547 1.00 85.94 258 ALA A N 1
ATOM 1929 C CA . ALA A 1 258 ? 3.704 -21.379 17.504 1.00 85.94 258 ALA A CA 1
ATOM 1930 C C . ALA A 1 258 ? 2.677 -20.322 17.034 1.00 85.94 258 ALA A C 1
ATOM 1932 O O . ALA A 1 258 ? 2.502 -19.306 17.717 1.00 85.94 258 ALA A O 1
ATOM 1933 N N . PRO A 1 259 ? 1.991 -20.526 15.889 1.00 89.75 259 PRO A N 1
ATOM 1934 C CA . PRO A 1 259 ? 1.012 -19.570 15.397 1.00 89.75 259 PRO A CA 1
ATOM 1935 C C . PRO A 1 259 ? -0.151 -19.432 16.379 1.00 89.75 259 PRO A C 1
ATOM 1937 O O . PRO A 1 259 ? -0.725 -20.431 16.828 1.00 89.75 259 PRO A O 1
ATOM 1940 N N . LYS A 1 260 ? -0.514 -18.191 16.701 1.00 91.31 260 LYS A N 1
ATOM 1941 C CA . LYS A 1 260 ? -1.615 -17.861 17.611 1.00 91.31 260 LYS A CA 1
ATOM 1942 C C . LYS A 1 260 ? -2.831 -17.371 16.831 1.00 91.31 260 LYS A C 1
ATOM 1944 O O . LYS A 1 260 ? -2.699 -16.784 15.758 1.00 91.31 260 LYS A O 1
ATOM 1949 N N . ILE A 1 261 ? -4.011 -17.601 17.400 1.00 91.56 261 ILE A N 1
ATOM 1950 C CA . ILE A 1 261 ? -5.294 -17.140 16.868 1.00 91.56 261 ILE A CA 1
ATOM 1951 C C . ILE A 1 261 ? -5.891 -16.124 17.830 1.00 91.56 261 ILE A C 1
ATOM 1953 O O . ILE A 1 261 ? -6.080 -16.420 19.010 1.00 91.56 261 ILE A O 1
ATOM 1957 N N . LEU A 1 262 ? -6.191 -14.937 17.312 1.00 89.19 262 LEU A N 1
ATOM 1958 C CA . LEU A 1 262 ? -6.827 -13.833 18.023 1.00 89.19 262 LEU A CA 1
ATOM 1959 C C . LEU A 1 262 ? -8.230 -13.600 17.452 1.00 89.19 262 LEU A C 1
ATOM 1961 O O . LEU A 1 262 ? -8.511 -13.962 16.301 1.00 89.19 262 LEU A O 1
ATOM 1965 N N . THR A 1 263 ? -9.109 -12.963 18.229 1.00 82.50 263 THR A N 1
ATOM 1966 C CA . THR A 1 263 ? -10.395 -12.492 17.694 1.00 82.50 263 THR A CA 1
ATOM 1967 C C . THR A 1 263 ? -10.118 -11.445 16.615 1.00 82.50 263 THR A C 1
ATOM 1969 O O . THR A 1 263 ? -9.435 -10.454 16.864 1.00 82.50 263 THR A O 1
ATOM 1972 N N . GLY A 1 264 ? -10.630 -11.669 15.406 1.00 69.12 264 GLY A N 1
ATOM 1973 C CA . GLY A 1 264 ? -10.529 -10.718 14.297 1.00 69.12 264 GLY A CA 1
ATOM 1974 C C . GLY A 1 264 ? -11.682 -9.715 14.271 1.00 69.12 264 GLY A C 1
ATOM 1975 O O . GLY A 1 264 ? -11.606 -8.725 13.549 1.00 69.12 264 GLY A O 1
ATOM 1976 N N . GLU A 1 265 ? -12.740 -9.964 15.046 1.00 73.19 265 GLU A N 1
ATOM 1977 C CA . GLU A 1 265 ? -13.835 -9.021 15.257 1.00 73.19 265 GLU A CA 1
ATOM 1978 C C . GLU A 1 265 ? -13.338 -7.811 16.049 1.00 73.19 265 GLU A C 1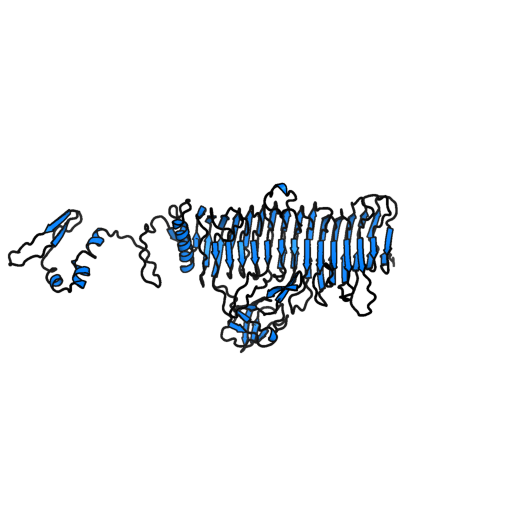
ATOM 1980 O O . GLU A 1 265 ? -12.783 -7.941 17.142 1.00 73.19 265 GLU A O 1
ATOM 1985 N N . LYS A 1 266 ? -13.520 -6.626 15.466 1.00 76.44 266 LYS A N 1
ATOM 1986 C CA . LYS A 1 266 ? -13.169 -5.355 16.092 1.00 76.44 266 LYS A CA 1
ATOM 1987 C C . LYS A 1 266 ? -14.407 -4.856 16.825 1.00 76.44 266 LYS A C 1
ATOM 1989 O O . LYS A 1 266 ? -15.433 -4.606 16.204 1.00 76.44 266 LYS A O 1
ATOM 1994 N N . ALA A 1 267 ? -14.315 -4.751 18.146 1.00 76.81 267 ALA A N 1
ATOM 1995 C CA . ALA A 1 267 ? -15.437 -4.338 18.985 1.00 76.81 267 ALA A CA 1
ATOM 1996 C C . ALA A 1 267 ? -15.739 -2.829 18.900 1.00 76.81 267 ALA A C 1
ATOM 1998 O O . ALA A 1 267 ? -16.823 -2.396 19.293 1.00 76.81 267 ALA A O 1
ATOM 1999 N N . ILE A 1 268 ? -14.783 -2.041 18.393 1.00 90.00 268 ILE A N 1
ATOM 2000 C CA . ILE A 1 268 ? -14.949 -0.619 18.097 1.00 90.00 268 ILE A CA 1
ATOM 2001 C C . ILE A 1 268 ? -15.194 -0.420 16.604 1.00 90.00 268 ILE A C 1
ATOM 2003 O O . ILE A 1 268 ? -14.409 -0.903 15.782 1.00 90.00 268 ILE A O 1
ATOM 2007 N N . SER A 1 269 ? -16.224 0.362 16.279 1.00 91.69 269 SER A N 1
ATOM 2008 C CA . SER A 1 269 ? -16.512 0.833 14.922 1.00 91.69 269 SER A CA 1
ATOM 2009 C C . SER A 1 269 ? -16.296 2.344 14.786 1.00 91.69 269 SER A C 1
ATOM 2011 O O . SER A 1 269 ? -16.524 3.115 15.722 1.00 91.69 269 SER A O 1
ATOM 2013 N N . ILE A 1 270 ? -15.869 2.773 13.598 1.00 93.94 270 ILE A N 1
ATOM 2014 C CA . ILE A 1 270 ? -15.725 4.180 13.208 1.00 93.94 270 ILE A CA 1
ATOM 2015 C C . ILE A 1 270 ? -16.706 4.490 12.076 1.00 93.94 270 ILE A C 1
ATOM 2017 O O . ILE A 1 270 ? -16.634 3.883 11.004 1.00 93.94 270 ILE A O 1
ATOM 2021 N N . ASP A 1 271 ? -17.580 5.467 12.319 1.00 93.06 271 ASP A N 1
ATOM 2022 C CA . ASP A 1 271 ? -18.533 6.011 11.345 1.00 93.06 271 ASP A CA 1
ATOM 2023 C C . ASP A 1 271 ? -18.369 7.538 11.292 1.00 93.06 271 ASP A C 1
ATOM 2025 O O . ASP A 1 271 ? -19.019 8.291 12.020 1.00 93.06 271 ASP A O 1
ATOM 2029 N N . TRP A 1 272 ? -17.388 7.999 10.513 1.00 92.00 272 TRP A N 1
ATOM 2030 C CA . TRP A 1 272 ? -17.064 9.419 10.365 1.00 92.00 272 TRP A CA 1
ATOM 2031 C C . TRP A 1 272 ? -17.460 9.910 8.984 1.00 92.00 272 TRP A C 1
ATOM 2033 O O . TRP A 1 272 ? -16.878 9.492 7.984 1.00 92.00 272 TRP A O 1
ATOM 2043 N N . ASP A 1 273 ? -18.394 10.855 8.928 1.00 90.38 273 ASP A N 1
ATOM 2044 C CA . ASP A 1 273 ? -18.910 11.380 7.670 1.00 90.38 273 ASP A CA 1
ATOM 2045 C C . ASP A 1 273 ? -18.778 12.903 7.565 1.00 90.38 273 ASP A C 1
ATOM 2047 O O . ASP A 1 273 ? -19.276 13.654 8.403 1.00 90.38 273 ASP A O 1
ATOM 2051 N N . ASN A 1 274 ? -18.122 13.384 6.510 1.00 87.44 274 ASN A N 1
ATOM 2052 C CA . ASN A 1 274 ? -17.862 14.807 6.296 1.00 87.44 274 ASN A CA 1
ATOM 2053 C C . ASN A 1 274 ? -17.181 15.471 7.513 1.00 87.44 274 ASN A C 1
ATOM 2055 O O . ASN A 1 274 ? -17.614 16.512 8.018 1.00 87.44 274 ASN A O 1
ATOM 2059 N N . ILE A 1 275 ? -16.118 14.834 8.007 1.00 88.62 275 ILE A N 1
ATOM 2060 C CA . ILE A 1 275 ? -15.303 15.352 9.109 1.00 88.62 275 ILE A CA 1
ATOM 2061 C C . ILE A 1 275 ? -14.102 16.092 8.540 1.00 88.62 275 ILE A C 1
ATOM 2063 O O . ILE A 1 275 ? -13.391 15.561 7.690 1.00 88.62 275 ILE A O 1
ATOM 2067 N N . SER A 1 276 ? -13.843 17.308 9.019 1.00 90.50 276 SER A N 1
ATOM 2068 C CA . SER A 1 276 ? -12.634 18.052 8.678 1.00 90.50 276 SER A CA 1
ATOM 2069 C C . SER A 1 276 ? -11.726 18.188 9.890 1.00 90.50 276 SER A C 1
ATOM 2071 O O . SER A 1 276 ? -12.188 18.604 10.944 1.00 90.50 276 SER A O 1
ATOM 2073 N N . ILE A 1 277 ? -10.438 17.875 9.756 1.00 89.12 277 ILE A N 1
ATOM 2074 C CA . ILE A 1 277 ? -9.460 18.043 10.837 1.00 89.12 277 ILE A CA 1
ATOM 2075 C C . ILE A 1 277 ? -8.306 18.894 10.320 1.00 89.12 277 ILE A C 1
ATOM 2077 O O . ILE A 1 277 ? -7.715 18.595 9.284 1.00 89.12 277 ILE A O 1
ATOM 2081 N N . LYS A 1 278 ? -7.984 19.962 11.045 1.00 87.19 278 LYS A N 1
ATOM 2082 C CA . LYS A 1 278 ? -6.848 20.839 10.775 1.00 87.19 278 LYS A CA 1
ATOM 2083 C C . LYS A 1 278 ? -5.941 20.910 11.991 1.00 87.19 278 LYS A C 1
ATOM 2085 O O . LYS A 1 278 ? -6.423 21.130 13.103 1.00 87.19 278 LYS A O 1
ATOM 2090 N N . ARG A 1 279 ? -4.631 20.788 11.780 1.00 80.06 279 ARG A N 1
ATOM 2091 C CA . ARG A 1 279 ? -3.650 20.953 12.855 1.00 80.06 279 ARG A CA 1
ATOM 2092 C C . ARG A 1 279 ? -2.304 21.439 12.331 1.00 80.06 279 ARG A C 1
ATOM 2094 O O . ARG A 1 279 ? -1.546 20.644 11.799 1.00 80.06 279 ARG A O 1
ATOM 2101 N N . GLY A 1 280 ? -2.015 22.724 12.529 1.00 68.88 280 GLY A N 1
ATOM 2102 C CA . GLY A 1 280 ? -0.796 23.357 12.025 1.00 68.88 280 GLY A CA 1
ATOM 2103 C C . GLY A 1 280 ? 0.368 23.324 13.017 1.00 68.88 280 GLY A C 1
ATOM 2104 O O . GLY A 1 280 ? 0.192 23.653 14.187 1.00 68.88 280 GLY A O 1
ATOM 2105 N N . GLY A 1 281 ? 1.566 23.012 12.519 1.00 66.44 281 GLY A N 1
ATOM 2106 C CA . GLY A 1 281 ? 2.816 23.011 13.285 1.00 66.44 281 GLY A CA 1
ATOM 2107 C C . GLY A 1 281 ? 3.683 21.786 12.987 1.00 66.44 281 GLY A C 1
ATOM 2108 O O . GLY A 1 281 ? 3.181 20.737 12.590 1.00 66.44 281 GLY A O 1
ATOM 2109 N N . VAL A 1 282 ? 5.002 21.917 13.155 1.00 67.94 282 VAL A N 1
ATOM 2110 C CA . VAL A 1 282 ? 5.967 20.846 12.853 1.00 67.94 282 VAL A CA 1
ATOM 2111 C C . VAL A 1 282 ? 5.718 19.618 13.740 1.00 67.94 282 VAL A C 1
ATOM 2113 O O . VAL A 1 282 ? 5.601 19.728 14.958 1.00 67.94 282 VAL A O 1
ATOM 2116 N N . GLY A 1 283 ? 5.660 18.436 13.121 1.00 68.00 283 GLY A N 1
ATOM 2117 C CA . GLY A 1 283 ? 5.478 17.144 13.794 1.00 68.00 283 GLY A CA 1
ATOM 2118 C C . GLY A 1 283 ? 4.044 16.833 14.232 1.00 68.00 283 GLY A C 1
ATOM 2119 O O . GLY A 1 283 ? 3.835 15.952 15.051 1.00 68.00 283 GLY A O 1
ATOM 2120 N N . HIS A 1 284 ? 3.032 17.560 13.767 1.00 80.00 284 HIS A N 1
ATOM 2121 C CA . HIS A 1 284 ? 1.653 17.336 14.206 1.00 80.00 284 HIS A CA 1
ATOM 2122 C C . HIS A 1 284 ? 0.921 16.231 13.434 1.00 80.00 284 HIS A C 1
ATOM 2124 O O . HIS A 1 284 ? 1.069 16.114 12.215 1.00 80.00 284 HIS A O 1
ATOM 2130 N N . ILE A 1 285 ? 0.094 15.466 14.161 1.00 86.88 285 ILE A N 1
ATOM 2131 C CA . ILE A 1 285 ? -0.756 14.383 13.646 1.00 86.88 285 ILE A CA 1
ATOM 2132 C C . ILE A 1 285 ? -2.236 14.759 13.829 1.00 86.88 285 ILE A C 1
ATOM 2134 O O . ILE A 1 285 ? -2.637 15.268 14.884 1.00 86.88 285 ILE A O 1
ATOM 2138 N N . CYS A 1 286 ? -3.066 14.539 12.809 1.00 90.00 286 CYS A N 1
ATOM 2139 C CA . CYS A 1 286 ? -4.490 14.870 12.868 1.00 90.00 286 CYS A CA 1
ATOM 2140 C C . CYS A 1 286 ? -5.308 13.755 13.531 1.00 90.00 286 CYS A C 1
ATOM 2142 O O . CYS A 1 286 ? -5.876 13.996 14.597 1.00 90.00 286 CYS A O 1
ATOM 2144 N N . ALA A 1 287 ? -5.337 12.550 12.963 1.00 91.88 287 ALA A N 1
ATOM 2145 C CA . ALA A 1 287 ? -6.062 11.420 13.538 1.00 91.88 287 ALA A CA 1
ATOM 2146 C C . ALA A 1 287 ? -5.227 10.135 13.542 1.00 91.88 287 ALA A C 1
ATOM 2148 O O . ALA A 1 287 ? -4.540 9.837 12.567 1.00 91.88 287 ALA A O 1
ATOM 2149 N N . GLU A 1 288 ? -5.351 9.348 14.609 1.00 92.62 288 GLU A N 1
ATOM 2150 C CA . GLU A 1 288 ? -4.888 7.959 14.643 1.00 92.62 288 GLU A CA 1
ATOM 2151 C C . GLU A 1 288 ? -5.979 7.044 15.199 1.00 92.62 288 GLU A C 1
ATOM 2153 O O . GLU A 1 288 ? -6.593 7.330 16.231 1.00 92.62 288 GLU A O 1
ATOM 2158 N N . ILE A 1 289 ? -6.208 5.933 14.512 1.00 92.75 289 ILE A N 1
ATOM 2159 C CA . ILE A 1 289 ? -7.242 4.955 14.828 1.00 92.75 289 ILE A CA 1
ATOM 2160 C C . ILE A 1 289 ? -6.592 3.583 14.781 1.00 92.75 289 ILE A C 1
ATOM 2162 O O . ILE A 1 289 ? -6.041 3.193 13.755 1.00 92.75 289 ILE A O 1
ATOM 2166 N N . PHE A 1 290 ? -6.674 2.854 15.886 1.00 91.00 290 PHE A N 1
ATOM 2167 C CA . PHE A 1 290 ? -6.077 1.535 16.034 1.00 91.00 290 PHE A CA 1
ATOM 2168 C C . PHE A 1 290 ? -7.179 0.488 16.180 1.00 91.00 290 PHE A C 1
ATOM 2170 O O . PHE A 1 290 ? -8.185 0.739 16.841 1.00 91.00 290 PHE A O 1
ATOM 2177 N N . ASN A 1 291 ? -6.962 -0.701 15.618 1.00 86.88 291 ASN A N 1
ATOM 2178 C CA . ASN A 1 291 ? -7.721 -1.914 15.913 1.00 86.88 291 ASN A CA 1
ATOM 2179 C C . ASN A 1 291 ? -9.258 -1.709 15.877 1.00 86.88 291 ASN A C 1
ATOM 2181 O O . ASN A 1 291 ? -9.980 -2.168 16.761 1.00 86.88 291 ASN A O 1
ATOM 2185 N N . ALA A 1 292 ? -9.760 -1.034 14.837 1.00 88.88 292 ALA A N 1
ATOM 2186 C CA . ALA A 1 292 ? -11.181 -0.719 14.664 1.00 88.88 292 ALA A CA 1
ATOM 2187 C C . ALA A 1 292 ? -11.767 -1.285 13.355 1.00 88.88 292 ALA A C 1
ATOM 2189 O O . ALA A 1 292 ? -11.043 -1.580 12.397 1.00 88.88 292 ALA A O 1
ATOM 2190 N N . ASN A 1 293 ? -13.091 -1.436 13.304 1.00 90.31 293 ASN A N 1
ATOM 2191 C CA . ASN A 1 293 ? -13.835 -1.631 12.061 1.00 90.31 293 ASN A CA 1
ATOM 2192 C C . ASN A 1 293 ? -14.208 -0.268 11.470 1.00 90.31 293 ASN A C 1
ATOM 2194 O O . ASN A 1 293 ? -14.790 0.578 12.144 1.00 90.31 293 ASN A O 1
ATOM 2198 N N . ILE A 1 294 ? -13.876 -0.046 10.206 1.00 91.69 294 ILE A N 1
ATOM 2199 C CA . ILE A 1 294 ? -14.187 1.184 9.489 1.00 91.69 294 ILE A CA 1
ATOM 2200 C C . ILE A 1 294 ? -15.473 0.967 8.687 1.00 91.69 294 ILE A C 1
ATOM 2202 O O . ILE A 1 294 ? -15.495 0.216 7.704 1.00 91.69 294 ILE A O 1
ATOM 2206 N N . GLU A 1 295 ? -16.545 1.628 9.123 1.00 88.06 295 GLU A N 1
ATOM 2207 C CA . GLU A 1 295 ? -17.892 1.554 8.536 1.00 88.06 295 GLU A CA 1
ATOM 2208 C C . GLU A 1 295 ? -18.255 2.801 7.731 1.00 88.06 295 GLU A C 1
ATOM 2210 O O . GLU A 1 295 ? -19.016 2.712 6.772 1.00 88.06 295 GLU A O 1
ATOM 2215 N N . CYS A 1 296 ? -17.678 3.951 8.076 1.00 83.25 296 CYS A N 1
ATOM 2216 C CA . CYS A 1 296 ? -17.627 5.140 7.236 1.00 83.25 296 CYS A CA 1
ATOM 2217 C C . CYS A 1 296 ? -16.395 5.959 7.620 1.00 83.25 296 CYS A C 1
ATOM 2219 O O . CYS A 1 296 ? -16.073 6.093 8.801 1.00 83.25 296 CYS A O 1
ATOM 2221 N N . PHE A 1 297 ? -15.698 6.517 6.633 1.00 87.00 297 PHE A N 1
ATOM 2222 C CA . PHE A 1 297 ? -14.544 7.372 6.900 1.00 87.00 297 PHE A CA 1
ATOM 2223 C C . PHE A 1 297 ? -14.350 8.403 5.786 1.00 87.00 297 PHE A C 1
ATOM 2225 O O . PHE A 1 297 ? -13.418 8.337 4.988 1.00 87.00 297 PHE A O 1
ATOM 2232 N N . ASN A 1 298 ? -15.277 9.354 5.710 1.00 87.50 298 ASN A N 1
ATOM 2233 C CA . ASN A 1 298 ? -15.230 10.478 4.783 1.00 87.50 298 ASN A CA 1
ATOM 2234 C C . ASN A 1 298 ? -14.569 11.684 5.463 1.00 87.50 298 ASN A C 1
ATOM 2236 O O . ASN A 1 298 ? -15.248 12.537 6.046 1.00 87.50 298 ASN A O 1
ATOM 2240 N N . VAL A 1 299 ? -13.238 11.750 5.403 1.00 87.31 299 VAL A N 1
ATOM 2241 C CA . VAL A 1 299 ? -12.446 12.731 6.162 1.00 87.31 299 VAL A CA 1
ATOM 2242 C C . VAL A 1 299 ? -11.671 13.668 5.234 1.00 87.31 299 VAL A C 1
ATOM 2244 O O . VAL A 1 299 ? -11.053 13.249 4.256 1.00 87.31 299 VAL A O 1
ATOM 2247 N N . HIS A 1 300 ? -11.703 14.959 5.564 1.00 88.75 300 HIS A N 1
ATOM 2248 C CA . HIS A 1 300 ? -10.897 16.016 4.963 1.00 88.75 300 HIS A CA 1
ATOM 2249 C C . HIS A 1 300 ? -9.839 16.493 5.956 1.00 88.75 300 HIS A C 1
ATOM 2251 O O . HIS A 1 300 ? -10.154 17.199 6.916 1.00 88.75 300 HIS A O 1
ATOM 2257 N N . VAL A 1 301 ? -8.574 16.163 5.723 1.00 85.62 301 VAL A N 1
ATOM 2258 C CA . VAL A 1 301 ? -7.483 16.612 6.593 1.00 85.62 301 VAL A CA 1
ATOM 2259 C C . VAL A 1 301 ? -6.675 17.714 5.919 1.00 85.62 301 VAL A C 1
ATOM 2261 O O . VAL A 1 301 ? -6.354 17.625 4.735 1.00 85.62 301 VAL A O 1
ATOM 2264 N N . ALA A 1 302 ? -6.349 18.764 6.670 1.00 81.75 302 ALA A N 1
ATOM 2265 C CA . ALA A 1 302 ? -5.573 19.892 6.171 1.00 81.75 302 ALA A CA 1
ATOM 2266 C C . ALA A 1 302 ? -4.471 20.329 7.144 1.00 81.75 302 ALA A C 1
ATOM 2268 O O . ALA A 1 302 ? -4.637 20.252 8.362 1.00 81.75 302 ALA A O 1
ATOM 2269 N N . ASP A 1 303 ? -3.378 20.854 6.591 1.00 75.12 303 ASP A N 1
ATOM 2270 C CA . ASP A 1 303 ? -2.266 21.494 7.307 1.00 75.12 303 ASP A CA 1
ATOM 2271 C C . ASP A 1 303 ? -1.532 20.599 8.324 1.00 75.12 303 ASP A C 1
ATOM 2273 O O . ASP A 1 303 ? -0.854 21.124 9.205 1.00 75.12 303 ASP A O 1
ATOM 2277 N N . ALA A 1 304 ? -1.648 19.269 8.237 1.00 72.81 304 ALA A N 1
ATOM 2278 C CA . ALA A 1 304 ? -0.899 18.362 9.109 1.00 72.81 304 ALA A CA 1
ATOM 2279 C C . ALA A 1 304 ? 0.570 18.291 8.675 1.00 72.81 304 ALA A C 1
ATOM 2281 O O . ALA A 1 304 ? 0.876 18.222 7.490 1.00 72.81 304 ALA A O 1
ATOM 2282 N N . TRP A 1 305 ? 1.511 18.239 9.613 1.00 73.44 305 TRP A N 1
ATOM 2283 C CA . TRP A 1 305 ? 2.920 18.113 9.232 1.00 73.44 305 TRP A CA 1
ATOM 2284 C C . TRP A 1 305 ? 3.342 16.661 9.019 1.00 73.44 305 TRP A C 1
ATOM 2286 O O . TRP A 1 305 ? 4.009 16.352 8.033 1.00 73.44 305 TRP A O 1
ATOM 2296 N N . GLN A 1 306 ? 2.964 15.768 9.940 1.00 78.31 306 GLN A N 1
ATOM 2297 C CA . GLN A 1 306 ? 3.464 14.395 9.974 1.00 78.31 306 GLN A CA 1
ATOM 2298 C C . GLN A 1 306 ? 2.457 13.378 9.440 1.00 78.31 306 GLN A C 1
ATOM 2300 O O . GLN A 1 306 ? 2.786 12.618 8.542 1.00 78.31 306 GLN A O 1
ATOM 2305 N N . LEU A 1 307 ? 1.246 13.320 9.981 1.00 83.44 307 LEU A N 1
ATOM 2306 C CA . LEU A 1 307 ? 0.288 12.288 9.585 1.00 83.44 307 LEU A CA 1
ATOM 2307 C C . LEU A 1 307 ? -1.118 12.869 9.553 1.00 83.44 307 LEU A C 1
ATOM 2309 O O . LEU A 1 307 ? -1.580 13.449 10.538 1.00 83.44 307 LEU A O 1
ATOM 2313 N N . GLY A 1 308 ? -1.792 12.737 8.411 1.00 86.69 308 GLY A N 1
ATOM 2314 C CA . GLY A 1 308 ? -3.180 13.165 8.289 1.00 86.69 308 GLY A CA 1
ATOM 2315 C C . GLY A 1 308 ? -4.113 12.199 9.024 1.00 86.69 308 GLY A C 1
ATOM 2316 O O . GLY A 1 308 ? -4.756 12.566 10.005 1.00 86.69 308 GLY A O 1
ATOM 2317 N N . ALA A 1 309 ? -4.141 10.944 8.590 1.00 90.12 309 ALA A N 1
ATOM 2318 C CA . ALA A 1 309 ? -4.879 9.863 9.228 1.00 90.12 309 ALA A CA 1
ATOM 2319 C C . ALA A 1 309 ? -4.040 8.576 9.259 1.00 90.12 309 ALA A C 1
ATOM 2321 O O . ALA A 1 309 ? -3.713 8.012 8.215 1.00 90.12 309 ALA A O 1
ATOM 2322 N N . GLY A 1 310 ? -3.701 8.104 10.458 1.00 91.88 310 GLY A N 1
ATOM 2323 C CA . GLY A 1 310 ? -3.133 6.775 10.680 1.00 91.88 310 GLY A CA 1
ATOM 2324 C C . GLY A 1 310 ? -4.232 5.769 10.968 1.00 91.88 310 GLY A C 1
ATOM 2325 O O . GLY A 1 310 ? -4.923 5.904 11.975 1.00 91.88 310 GLY A O 1
ATOM 2326 N N . LEU A 1 311 ? -4.390 4.772 10.104 1.00 92.88 311 LEU A N 1
ATOM 2327 C CA . LEU A 1 311 ? -5.280 3.640 10.329 1.00 92.88 311 LEU A CA 1
ATOM 2328 C C . LEU A 1 311 ? -4.402 2.421 10.598 1.00 92.88 311 LEU A C 1
ATOM 2330 O O . LEU A 1 311 ? -3.675 1.970 9.714 1.00 92.88 311 LEU A O 1
ATOM 2334 N N . GLU A 1 312 ? -4.436 1.927 11.831 1.00 90.88 312 GLU A N 1
ATOM 2335 C CA . GLU A 1 312 ? -3.604 0.823 12.295 1.00 90.88 312 GLU A CA 1
ATOM 2336 C C . GLU A 1 312 ? -4.423 -0.413 12.597 1.00 90.88 312 GLU A C 1
ATOM 2338 O O . GLU A 1 312 ? -5.363 -0.363 13.384 1.00 90.88 312 GLU A O 1
ATOM 2343 N N . GLU A 1 313 ? -4.073 -1.533 11.968 1.00 88.25 313 GLU A N 1
ATOM 2344 C CA . GLU A 1 313 ? -4.677 -2.847 12.213 1.00 88.25 313 GLU A CA 1
ATOM 2345 C C . GLU A 1 313 ? -6.211 -2.821 12.123 1.00 88.25 313 GLU A C 1
ATOM 2347 O O . GLU A 1 313 ? -6.933 -3.569 12.794 1.00 88.25 313 GLU A O 1
ATOM 2352 N N . CYS A 1 314 ? -6.707 -1.891 11.306 1.00 89.31 314 CYS A N 1
ATOM 2353 C CA . CYS A 1 314 ? -8.117 -1.664 11.055 1.00 89.31 314 CYS A CA 1
ATOM 2354 C C . CYS A 1 314 ? -8.625 -2.589 9.947 1.00 89.31 314 CYS A C 1
ATOM 2356 O O . CYS A 1 314 ? -7.873 -2.996 9.060 1.00 89.31 314 CYS A O 1
ATOM 2358 N N . THR A 1 315 ? -9.923 -2.866 9.995 1.00 89.88 315 THR A N 1
ATOM 2359 C CA . THR A 1 315 ? -10.670 -3.612 8.969 1.00 89.88 315 THR A CA 1
ATOM 2360 C C . THR A 1 315 ? -11.669 -2.684 8.290 1.00 89.88 315 THR A C 1
ATOM 2362 O O . THR A 1 315 ? -12.087 -1.705 8.901 1.00 89.88 315 THR A O 1
ATOM 2365 N N . PHE A 1 316 ? -12.054 -2.960 7.042 1.00 90.62 316 PHE A N 1
ATOM 2366 C CA . PHE A 1 316 ? -12.929 -2.065 6.278 1.00 90.62 316 PHE A CA 1
ATOM 2367 C C . PHE A 1 316 ? -14.169 -2.795 5.772 1.00 90.62 316 PHE A C 1
ATOM 2369 O O . PHE A 1 316 ? -14.095 -3.718 4.950 1.00 90.62 316 PHE A O 1
ATOM 2376 N N . SER A 1 317 ? -15.331 -2.332 6.223 1.00 85.81 317 SER A N 1
ATOM 2377 C CA . SER A 1 317 ? -16.629 -2.839 5.773 1.00 85.81 317 SER A CA 1
ATOM 2378 C C . SER A 1 317 ? -17.100 -2.152 4.486 1.00 85.81 317 SER A C 1
ATOM 2380 O O . SER A 1 317 ? -17.794 -2.767 3.675 1.00 85.81 317 SER A O 1
ATOM 2382 N N . VAL A 1 318 ? -16.666 -0.909 4.251 1.00 85.06 318 VAL A N 1
ATOM 2383 C CA . VAL A 1 318 ? -17.031 -0.099 3.077 1.00 85.06 318 VAL A CA 1
ATOM 2384 C C . VAL A 1 318 ? -15.822 0.618 2.476 1.00 85.06 318 VAL A C 1
ATOM 2386 O O . VAL A 1 318 ? -14.767 0.704 3.101 1.00 85.06 318 VAL A O 1
ATOM 2389 N N . GLY A 1 319 ? -15.994 1.156 1.266 1.00 84.38 319 GLY A N 1
ATOM 2390 C CA . GLY A 1 319 ? -15.044 2.087 0.667 1.00 84.38 319 GLY A CA 1
ATOM 2391 C C . GLY A 1 319 ? -15.087 3.466 1.329 1.00 84.38 319 GLY A C 1
ATOM 2392 O O . GLY A 1 319 ? -16.162 3.985 1.625 1.00 84.38 319 GLY A O 1
ATOM 2393 N N . VAL A 1 320 ? -13.914 4.054 1.562 1.00 87.75 320 VAL A N 1
ATOM 2394 C CA . VAL A 1 320 ? -13.759 5.364 2.212 1.00 87.75 320 VAL A CA 1
ATOM 2395 C C . VAL A 1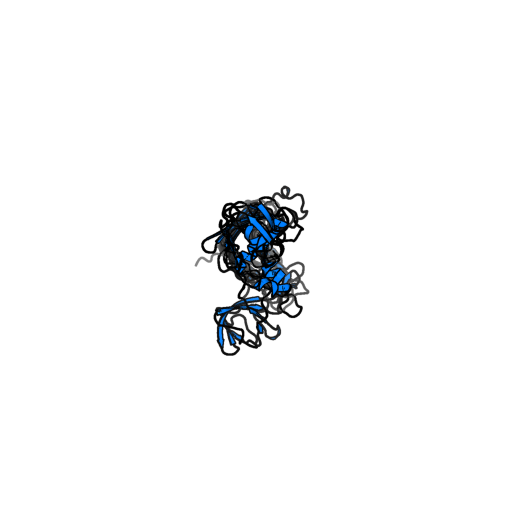 320 ? -13.391 6.456 1.205 1.00 87.75 320 VAL A C 1
ATOM 2397 O O . VAL A 1 320 ? -12.800 6.165 0.160 1.00 87.75 320 VAL A O 1
ATOM 2400 N N . ASN A 1 321 ? -13.717 7.715 1.516 1.00 89.50 321 ASN A N 1
ATOM 2401 C CA . ASN A 1 321 ? -13.340 8.873 0.701 1.00 89.50 321 ASN A CA 1
ATOM 2402 C C . ASN A 1 321 ? -12.436 9.809 1.494 1.00 89.50 321 ASN A C 1
ATOM 2404 O O . ASN A 1 321 ? -12.794 10.284 2.570 1.00 89.50 321 ASN A O 1
ATOM 2408 N N . LEU A 1 322 ? -11.270 10.105 0.941 1.00 89.88 322 LEU A N 1
ATOM 2409 C CA . LEU A 1 322 ? -10.226 10.821 1.651 1.00 89.88 322 LEU A CA 1
ATOM 2410 C C . LEU A 1 322 ? -9.754 12.019 0.836 1.00 89.88 322 LEU A C 1
ATOM 2412 O O . LEU A 1 322 ? -9.409 11.880 -0.338 1.00 89.88 322 LEU A O 1
ATOM 2416 N N . THR A 1 323 ? -9.701 13.184 1.476 1.00 90.31 323 THR A N 1
ATOM 2417 C CA . THR A 1 323 ? -9.151 14.400 0.872 1.00 90.31 323 THR A CA 1
ATOM 2418 C C . THR A 1 323 ? -8.106 15.008 1.792 1.00 90.31 323 THR A C 1
ATOM 2420 O O . THR A 1 323 ? -8.361 15.241 2.974 1.00 90.31 323 THR A O 1
ATOM 2423 N N . PHE A 1 324 ? -6.949 15.327 1.227 1.00 88.00 324 PHE A N 1
ATOM 2424 C CA . PHE A 1 324 ? -5.808 15.857 1.953 1.00 88.00 324 PHE A CA 1
ATOM 2425 C C . PHE A 1 324 ? -5.281 17.129 1.318 1.00 88.00 324 PHE A C 1
ATOM 2427 O O . PHE A 1 324 ? -5.204 17.232 0.092 1.00 88.00 324 PHE A O 1
ATOM 2434 N N . LYS A 1 325 ? -4.885 18.087 2.154 1.00 86.00 325 LYS A N 1
ATOM 2435 C CA . LYS A 1 325 ? -4.299 19.343 1.695 1.00 86.00 325 LYS A CA 1
ATOM 2436 C C . LYS A 1 325 ? -3.147 19.800 2.588 1.00 86.00 325 LYS A C 1
ATOM 2438 O O . LYS A 1 325 ? -3.299 19.846 3.804 1.00 86.00 325 LYS A O 1
ATOM 2443 N N . ASP A 1 326 ? -2.043 20.187 1.957 1.00 78.62 326 ASP A N 1
ATOM 2444 C CA . ASP A 1 326 ? -0.852 20.776 2.569 1.00 78.62 326 ASP A CA 1
ATOM 2445 C C . ASP A 1 326 ? -0.305 19.899 3.722 1.00 78.62 326 ASP A C 1
ATOM 2447 O O . ASP A 1 326 ? -0.203 20.331 4.870 1.00 78.62 326 ASP A O 1
ATOM 2451 N N . ILE A 1 327 ? 0.017 18.633 3.402 1.00 74.25 327 ILE A N 1
ATOM 2452 C CA . ILE A 1 327 ? 0.581 17.641 4.337 1.00 74.25 327 ILE A CA 1
ATOM 2453 C C . ILE A 1 327 ? 2.093 17.509 4.119 1.00 74.25 327 ILE A C 1
ATOM 2455 O O . ILE A 1 327 ? 2.557 16.715 3.301 1.00 74.25 327 ILE A O 1
ATOM 2459 N N . LEU A 1 328 ? 2.870 18.333 4.815 1.00 64.50 328 LEU A N 1
ATOM 2460 C CA . LEU A 1 328 ? 4.168 18.783 4.300 1.00 64.50 328 LEU A CA 1
ATOM 2461 C C . LEU A 1 328 ? 5.312 17.756 4.370 1.00 64.50 328 LEU A C 1
ATOM 2463 O O . LEU A 1 328 ? 6.182 17.787 3.501 1.00 64.50 328 LEU A O 1
ATOM 2467 N N . PHE A 1 329 ? 5.347 16.860 5.365 1.00 67.31 329 PHE A N 1
ATOM 2468 C CA . PHE A 1 329 ? 6.534 16.021 5.604 1.00 67.31 329 PHE A CA 1
ATOM 2469 C C . PHE A 1 329 ? 6.298 14.508 5.497 1.00 67.31 329 PHE A C 1
ATOM 2471 O O . PHE A 1 329 ? 7.225 13.764 5.174 1.00 67.31 329 PHE A O 1
ATOM 2478 N N . SER A 1 330 ? 5.088 14.013 5.760 1.00 72.94 330 SER A N 1
ATOM 2479 C CA . SER A 1 330 ? 4.844 12.564 5.815 1.00 72.94 330 SER A CA 1
ATOM 2480 C C . SER A 1 330 ? 3.464 12.187 5.242 1.00 72.94 330 SER A C 1
ATOM 2482 O O . SER A 1 330 ? 3.076 12.734 4.208 1.00 72.94 330 SER A O 1
ATOM 2484 N N . TYR A 1 331 ? 2.779 11.183 5.778 1.00 79.81 331 TYR A N 1
ATOM 2485 C CA . TYR A 1 331 ? 1.703 10.468 5.090 1.00 79.81 331 TYR A CA 1
ATOM 2486 C C . TYR A 1 331 ? 0.341 11.145 5.300 1.00 79.81 331 TYR A C 1
ATOM 2488 O O . TYR A 1 331 ? -0.089 11.320 6.439 1.00 79.81 331 TYR A O 1
ATOM 2496 N N . PRO A 1 332 ? -0.407 11.504 4.245 1.00 83.75 332 PRO A N 1
ATOM 2497 C CA . PRO A 1 332 ? -1.770 11.997 4.416 1.00 83.75 332 PRO A CA 1
ATOM 2498 C C . PRO A 1 332 ? -2.698 10.919 4.949 1.00 83.75 332 PRO A C 1
ATOM 2500 O O . PRO A 1 332 ? -3.415 11.153 5.915 1.00 83.75 332 PRO A O 1
ATOM 2503 N N . VAL A 1 333 ? -2.606 9.718 4.385 1.00 90.06 333 VAL A N 1
ATOM 2504 C CA . VAL A 1 333 ? -3.161 8.504 4.972 1.00 90.06 333 VAL A CA 1
ATOM 2505 C C . VAL A 1 333 ? -2.107 7.416 4.975 1.00 90.06 333 VAL A C 1
ATOM 2507 O O . VAL A 1 333 ? -1.396 7.223 3.985 1.00 90.06 333 VAL A O 1
ATOM 2510 N N . ALA A 1 334 ? -2.034 6.692 6.084 1.00 90.75 334 ALA A N 1
ATOM 2511 C CA . ALA A 1 334 ? -1.229 5.494 6.186 1.00 90.75 334 ALA A CA 1
ATOM 2512 C C . ALA A 1 334 ? -2.059 4.334 6.742 1.00 90.75 334 ALA A C 1
ATOM 2514 O O . ALA A 1 334 ? -2.755 4.476 7.747 1.00 90.75 334 ALA A O 1
ATOM 2515 N N . PHE A 1 335 ? -1.969 3.197 6.059 1.00 92.69 335 PHE A N 1
ATOM 2516 C CA . PHE A 1 335 ? -2.614 1.938 6.399 1.00 92.69 335 PHE A CA 1
ATOM 2517 C C . PHE A 1 335 ? -1.546 0.976 6.918 1.00 92.69 335 PHE A C 1
ATOM 2519 O O . PHE A 1 335 ? -0.772 0.394 6.154 1.00 92.69 335 PHE A O 1
ATOM 2526 N N . PHE A 1 336 ? -1.485 0.830 8.231 1.00 91.19 336 PHE A N 1
ATOM 2527 C CA . PHE A 1 336 ? -0.432 0.121 8.946 1.00 91.19 336 PHE A CA 1
ATOM 2528 C C . PHE A 1 336 ? -0.984 -1.205 9.470 1.00 91.19 336 PHE A C 1
ATOM 2530 O O . PHE A 1 336 ? -1.809 -1.218 10.375 1.00 91.19 336 PHE A O 1
ATOM 2537 N N . GLY A 1 337 ? -0.590 -2.340 8.893 1.00 89.56 337 GLY A N 1
ATOM 2538 C CA . GLY A 1 337 ? -1.107 -3.645 9.327 1.00 89.56 337 GLY A CA 1
ATOM 2539 C C . GLY A 1 337 ? -2.610 -3.835 9.074 1.00 89.56 337 GLY A C 1
ATOM 2540 O O . GLY A 1 337 ? -3.224 -4.724 9.651 1.00 89.56 337 GLY A O 1
ATOM 2541 N N . CYS A 1 338 ? -3.226 -2.980 8.252 1.00 91.12 338 CYS A N 1
ATOM 2542 C CA . CYS A 1 338 ? -4.653 -3.042 7.950 1.00 91.12 338 CYS A CA 1
ATOM 2543 C C . CYS A 1 338 ? -5.023 -4.252 7.093 1.00 91.12 338 CYS A C 1
ATOM 2545 O O . CYS A 1 338 ? -4.257 -4.694 6.236 1.00 91.12 338 CYS A O 1
ATOM 2547 N N . ASP A 1 339 ? -6.258 -4.695 7.276 1.00 90.25 339 ASP A N 1
ATOM 2548 C CA . ASP A 1 339 ? -6.870 -5.824 6.593 1.00 90.25 339 ASP A CA 1
ATOM 2549 C C . ASP A 1 339 ? -7.956 -5.321 5.635 1.00 90.25 339 ASP A C 1
ATOM 2551 O O . ASP A 1 339 ? -8.940 -4.695 6.040 1.00 90.25 339 ASP A O 1
ATOM 2555 N N . GLU A 1 340 ? -7.720 -5.556 4.348 1.00 90.44 340 GLU A N 1
ATOM 2556 C CA . GLU A 1 340 ? -8.502 -5.082 3.212 1.00 90.44 340 GLU A CA 1
ATOM 2557 C C . GLU A 1 340 ? -8.868 -3.585 3.263 1.00 90.44 340 GLU A C 1
ATOM 2559 O O . GLU A 1 340 ? -10.053 -3.263 3.184 1.00 90.44 340 GLU A O 1
ATOM 2564 N N . PRO A 1 341 ? -7.920 -2.633 3.367 1.00 92.19 341 PRO A N 1
ATOM 2565 C CA . PRO A 1 341 ? -8.190 -1.217 3.115 1.00 92.19 341 PRO A CA 1
ATOM 2566 C C . PRO A 1 341 ? -8.965 -0.986 1.814 1.00 92.19 341 PRO A C 1
ATOM 2568 O O . PRO A 1 341 ? -8.551 -1.412 0.738 1.00 92.19 341 PRO A O 1
ATOM 2571 N N . LYS A 1 342 ? -10.103 -0.291 1.911 1.00 94.12 342 LYS A N 1
ATOM 2572 C CA . LYS A 1 342 ? -11.007 -0.001 0.787 1.00 94.12 342 LYS A CA 1
ATOM 2573 C C . LYS A 1 342 ? -11.126 1.502 0.619 1.00 94.12 342 LYS A C 1
ATOM 2575 O O . LYS A 1 342 ? -11.782 2.157 1.420 1.00 94.12 342 LYS A O 1
ATOM 2580 N N . VAL A 1 343 ? -10.522 2.053 -0.428 1.00 93.44 343 VAL A N 1
ATOM 2581 C CA . VAL A 1 343 ? -10.559 3.489 -0.728 1.00 93.44 343 VAL A CA 1
ATOM 2582 C C . VAL A 1 343 ? -11.252 3.702 -2.067 1.00 93.44 343 VAL A C 1
ATOM 2584 O O . VAL A 1 343 ? -10.764 3.276 -3.116 1.00 93.44 343 VAL A O 1
ATOM 2587 N N . ASP A 1 344 ? -12.411 4.354 -2.036 1.00 93.19 344 ASP A N 1
ATOM 2588 C CA . ASP A 1 344 ? -13.178 4.653 -3.245 1.00 93.19 344 ASP A CA 1
ATOM 2589 C C . ASP A 1 344 ? -12.603 5.870 -3.971 1.00 93.19 344 ASP A C 1
ATOM 2591 O O . ASP A 1 344 ? -12.388 5.817 -5.182 1.00 93.19 344 ASP A O 1
ATOM 2595 N N . THR A 1 345 ? -12.295 6.933 -3.223 1.00 91.12 345 THR A N 1
ATOM 2596 C CA . THR A 1 345 ? -11.687 8.152 -3.767 1.00 91.12 345 THR A CA 1
ATOM 2597 C C . THR A 1 345 ? -10.599 8.671 -2.839 1.00 91.12 345 THR A C 1
ATOM 2599 O O . THR A 1 345 ? -10.822 8.818 -1.637 1.00 91.12 345 THR A O 1
ATOM 2602 N N . LEU A 1 346 ? -9.441 9.006 -3.406 1.00 92.50 346 LEU A N 1
ATOM 2603 C CA . LEU A 1 346 ? -8.312 9.592 -2.688 1.00 92.50 346 LEU A CA 1
ATOM 2604 C C . LEU A 1 346 ? -7.818 10.850 -3.402 1.00 92.50 346 LEU A C 1
ATOM 2606 O O . LEU A 1 346 ? -7.306 10.764 -4.512 1.00 92.50 346 LEU A O 1
ATOM 2610 N N . ASN A 1 347 ? -7.920 12.014 -2.772 1.00 92.56 347 ASN A N 1
ATOM 2611 C CA . ASN A 1 347 ? -7.403 13.263 -3.328 1.00 92.56 347 ASN A CA 1
ATOM 2612 C C . ASN A 1 347 ? -6.349 13.862 -2.401 1.00 92.56 347 ASN A C 1
ATOM 2614 O O . ASN A 1 347 ? -6.556 13.932 -1.192 1.00 92.56 347 ASN A O 1
ATOM 2618 N N . GLY A 1 348 ? -5.232 14.308 -2.966 1.00 89.31 348 GLY A N 1
ATOM 2619 C CA . GLY A 1 348 ? -4.139 14.912 -2.210 1.00 89.31 348 GLY A CA 1
ATOM 2620 C C . GLY A 1 348 ? -3.579 16.132 -2.923 1.00 89.31 348 GLY A C 1
ATOM 2621 O O . GLY A 1 348 ? -3.341 16.091 -4.125 1.00 89.31 348 GLY A O 1
ATOM 2622 N N . ASP A 1 349 ? -3.356 17.216 -2.191 1.00 87.94 349 ASP A N 1
ATOM 2623 C CA . ASP A 1 349 ? -2.697 18.414 -2.703 1.00 87.94 349 ASP A CA 1
ATOM 2624 C C . ASP A 1 349 ? -1.603 18.868 -1.736 1.00 87.94 349 ASP A C 1
ATOM 2626 O O . ASP A 1 349 ? -1.866 19.022 -0.546 1.00 87.94 349 ASP A O 1
ATOM 2630 N N . GLY A 1 350 ? -0.381 19.086 -2.221 1.00 80.56 350 GLY A N 1
ATOM 2631 C CA . GLY A 1 350 ? 0.726 19.546 -1.379 1.00 80.56 350 GLY A CA 1
ATOM 2632 C C . GLY A 1 350 ? 1.153 18.521 -0.326 1.00 80.56 350 GLY A C 1
ATOM 2633 O O . GLY A 1 350 ? 1.451 18.903 0.804 1.00 80.56 350 GLY A O 1
ATOM 2634 N N . CYS A 1 351 ? 1.128 17.228 -0.661 1.00 80.75 351 CYS A N 1
ATOM 2635 C CA . CYS A 1 351 ? 1.526 16.148 0.239 1.00 80.75 351 CYS A CA 1
ATOM 2636 C C . CYS A 1 351 ? 2.730 15.337 -0.247 1.00 80.75 351 CYS A C 1
ATOM 2638 O O . CYS A 1 351 ? 3.078 15.370 -1.423 1.00 80.75 351 CYS A O 1
ATOM 2640 N N . ARG A 1 352 ? 3.375 14.582 0.650 1.00 79.88 352 ARG A N 1
ATOM 2641 C CA . ARG A 1 352 ? 4.526 13.743 0.280 1.00 79.88 352 ARG A CA 1
ATOM 2642 C C . ARG A 1 352 ? 4.141 12.545 -0.590 1.00 79.88 352 ARG A C 1
ATOM 2644 O O . ARG A 1 352 ? 4.685 12.382 -1.680 1.00 79.88 352 ARG A O 1
ATOM 2651 N N . HIS A 1 353 ? 3.203 11.747 -0.093 1.00 84.81 353 HIS A N 1
ATOM 2652 C CA . HIS A 1 353 ? 2.585 10.595 -0.756 1.00 84.81 353 HIS A CA 1
ATOM 2653 C C . HIS A 1 353 ? 1.069 10.809 -0.777 1.00 84.81 353 HIS A C 1
ATOM 2655 O O . HIS A 1 353 ? 0.590 11.544 0.077 1.00 84.81 353 HIS A O 1
ATOM 2661 N N . MET A 1 354 ? 0.274 10.219 -1.675 1.00 87.94 354 MET A N 1
ATOM 2662 C CA . MET A 1 354 ? -1.191 10.230 -1.483 1.00 87.94 354 MET A CA 1
ATOM 2663 C C . MET A 1 354 ? -1.634 9.122 -0.529 1.00 87.94 354 MET A C 1
ATOM 2665 O O . MET A 1 354 ? -2.538 9.341 0.272 1.00 87.94 354 MET A O 1
ATOM 2669 N N . TYR A 1 355 ? -1.001 7.951 -0.606 1.00 90.38 355 TYR A N 1
ATOM 2670 C CA . TYR A 1 355 ? -1.246 6.820 0.285 1.00 90.38 355 TYR A CA 1
ATOM 2671 C C . TYR A 1 355 ? 0.052 6.114 0.659 1.00 90.38 355 TYR A C 1
ATOM 2673 O O . TYR A 1 355 ? 1.014 6.108 -0.115 1.00 90.38 355 TYR A O 1
ATOM 2681 N N . THR A 1 356 ? 0.015 5.445 1.810 1.00 90.69 356 THR A N 1
ATOM 2682 C CA . THR A 1 356 ? 1.081 4.554 2.264 1.00 90.69 356 THR A CA 1
ATOM 2683 C C . THR A 1 356 ? 0.499 3.272 2.844 1.00 90.69 356 THR A C 1
ATOM 2685 O O . THR A 1 356 ? -0.346 3.324 3.737 1.00 90.69 356 THR A O 1
ATOM 2688 N N . PHE A 1 357 ? 0.970 2.120 2.369 1.00 91.00 357 PHE A N 1
ATOM 2689 C CA . PHE A 1 357 ? 0.735 0.821 3.007 1.00 91.00 357 PHE A CA 1
ATOM 2690 C C . PHE A 1 357 ? 1.989 0.373 3.755 1.00 91.00 357 PHE A C 1
ATOM 2692 O O . PHE A 1 357 ? 3.093 0.462 3.221 1.00 91.00 357 PHE A O 1
ATOM 2699 N N . SER A 1 358 ? 1.843 -0.103 4.991 1.00 88.69 358 SER A N 1
ATOM 2700 C CA . SER A 1 358 ? 2.971 -0.586 5.793 1.00 88.69 358 SER A CA 1
ATOM 2701 C C . SER A 1 358 ? 2.537 -1.600 6.858 1.00 88.69 358 SER A C 1
ATOM 2703 O O . SER A 1 358 ? 1.383 -2.021 6.904 1.00 88.69 358 SER A O 1
ATOM 2705 N N . ARG A 1 359 ? 3.483 -2.019 7.702 1.00 86.75 359 ARG A N 1
ATOM 2706 C CA . ARG A 1 359 ? 3.265 -2.887 8.874 1.00 86.75 359 ARG A CA 1
ATOM 2707 C C . ARG A 1 359 ? 2.588 -2.127 10.024 1.00 86.75 359 ARG A C 1
ATOM 2709 O O . ARG A 1 359 ? 2.731 -0.911 10.094 1.00 86.75 359 ARG A O 1
ATOM 2716 N N . GLY A 1 360 ? 1.951 -2.833 10.957 1.00 85.75 360 GLY A N 1
ATOM 2717 C CA . GLY A 1 360 ? 1.483 -2.241 12.222 1.00 85.75 360 GLY A CA 1
ATOM 2718 C C . GLY A 1 360 ? 2.634 -1.759 13.125 1.00 85.75 360 GLY A C 1
ATOM 2719 O O . GLY A 1 360 ? 3.757 -2.278 13.037 1.00 85.75 360 GLY A O 1
ATOM 2720 N N . SER A 1 361 ? 2.378 -0.789 14.015 1.00 76.06 361 SER A N 1
ATOM 2721 C CA . SER A 1 361 ? 3.338 -0.308 15.035 1.00 76.06 361 SER A CA 1
ATOM 2722 C C . SER A 1 361 ? 3.748 -1.398 16.025 1.00 76.06 361 SER A C 1
ATOM 2724 O O . SER A 1 361 ? 4.895 -1.429 16.488 1.00 76.06 361 SER A O 1
ATOM 2726 N N . GLY A 1 362 ? 2.839 -2.343 16.246 1.00 70.06 362 GLY A N 1
ATOM 2727 C CA . GLY A 1 362 ? 3.022 -3.585 16.965 1.00 70.06 362 GLY A CA 1
ATOM 2728 C C . GLY A 1 362 ? 2.540 -3.558 18.409 1.00 70.06 362 GLY A C 1
ATOM 2729 O O . GLY A 1 362 ? 2.545 -2.526 19.077 1.00 70.06 362 GLY A O 1
ATOM 2730 N N . PHE A 1 363 ? 2.135 -4.729 18.896 1.00 68.38 363 PHE A N 1
ATOM 2731 C CA . PHE A 1 363 ? 1.516 -4.891 20.210 1.00 68.38 363 PHE A CA 1
ATOM 2732 C C . PHE A 1 363 ? 2.008 -6.132 20.950 1.00 68.38 363 PHE A C 1
ATOM 2734 O O . PHE A 1 363 ? 2.504 -7.076 20.337 1.00 68.38 363 PHE A O 1
ATOM 2741 N N . ASP A 1 364 ? 1.883 -6.127 22.278 1.00 59.12 364 ASP A N 1
ATOM 2742 C CA . ASP A 1 364 ? 2.132 -7.310 23.105 1.00 59.12 364 ASP A CA 1
ATOM 2743 C C . ASP A 1 364 ? 0.843 -8.138 23.181 1.00 59.12 364 ASP A C 1
ATOM 2745 O O . ASP A 1 364 ? -0.103 -7.783 23.883 1.00 59.12 364 ASP A O 1
ATOM 2749 N N . ALA A 1 365 ? 0.796 -9.245 22.441 1.00 53.50 365 ALA A N 1
ATOM 2750 C CA . ALA A 1 365 ? -0.325 -10.189 22.452 1.00 53.50 365 ALA A CA 1
ATOM 2751 C C . ALA A 1 365 ? -0.269 -11.184 23.632 1.00 53.50 365 ALA A C 1
ATOM 2753 O O . ALA A 1 365 ? -0.838 -12.277 23.557 1.00 53.50 365 ALA A O 1
ATOM 2754 N N . GLY A 1 366 ? 0.475 -10.863 24.694 1.00 50.19 366 GLY A N 1
ATOM 2755 C CA . GLY A 1 366 ? 0.766 -11.766 25.798 1.00 50.19 366 GLY A CA 1
ATOM 2756 C C . GLY A 1 366 ? 1.982 -12.636 25.485 1.00 50.19 366 GLY A C 1
ATOM 2757 O O . GLY A 1 366 ? 1.898 -13.640 24.763 1.00 50.19 366 GLY A O 1
ATOM 2758 N N . GLY A 1 367 ? 3.123 -12.247 26.052 1.00 51.16 367 GLY A N 1
ATOM 2759 C CA . GLY A 1 367 ? 4.373 -13.008 25.989 1.00 51.16 367 GLY A CA 1
ATOM 2760 C C . GLY A 1 367 ? 5.650 -12.167 25.994 1.00 51.16 367 GLY A C 1
ATOM 2761 O O . GLY A 1 367 ? 6.723 -12.755 26.059 1.00 51.16 367 GLY A O 1
ATOM 2762 N N . GLY A 1 368 ? 5.557 -10.831 25.949 1.00 53.19 368 GLY A N 1
ATOM 2763 C CA . GLY A 1 368 ? 6.714 -9.928 26.006 1.00 53.19 368 GLY A CA 1
ATOM 2764 C C . GLY A 1 368 ? 7.386 -9.641 24.656 1.00 53.19 368 GLY A C 1
ATOM 2765 O O . GLY A 1 368 ? 8.264 -8.782 24.595 1.00 53.19 368 GLY A O 1
ATOM 2766 N N . ASP A 1 369 ? 6.953 -10.296 23.574 1.00 60.59 369 ASP A N 1
ATOM 2767 C CA . ASP A 1 369 ? 7.397 -10.003 22.209 1.00 60.59 369 ASP A CA 1
ATOM 2768 C C . ASP A 1 369 ? 6.452 -8.990 21.544 1.00 60.59 369 ASP A C 1
ATOM 2770 O O . ASP A 1 369 ? 5.240 -9.193 21.510 1.00 60.59 369 ASP A O 1
ATOM 2774 N N . ILE A 1 370 ? 7.004 -7.916 20.967 1.00 63.81 370 ILE A N 1
ATOM 2775 C CA . ILE A 1 370 ? 6.232 -6.922 20.202 1.00 63.81 370 ILE A CA 1
ATOM 2776 C C . ILE A 1 370 ? 5.919 -7.484 18.814 1.00 63.81 370 ILE A C 1
ATOM 2778 O O . ILE A 1 370 ? 6.821 -7.791 18.028 1.00 63.81 370 ILE A O 1
ATOM 2782 N N . TRP A 1 371 ? 4.634 -7.598 18.492 1.00 72.69 371 TRP A N 1
ATOM 2783 C CA . TRP A 1 371 ? 4.148 -8.182 17.247 1.00 72.69 371 TRP A CA 1
ATOM 2784 C C . TRP A 1 371 ? 3.707 -7.095 16.287 1.00 72.69 371 TRP A C 1
ATOM 2786 O O . TRP A 1 371 ? 2.625 -6.546 16.433 1.00 72.69 371 TRP A O 1
ATOM 2796 N N . ARG A 1 372 ? 4.539 -6.779 15.293 1.00 84.88 372 ARG A N 1
ATOM 2797 C CA . ARG A 1 372 ? 4.149 -5.893 14.188 1.00 84.88 372 ARG A CA 1
ATOM 2798 C C . ARG A 1 372 ? 3.403 -6.705 13.145 1.00 84.88 372 ARG A C 1
ATOM 2800 O O . ARG A 1 372 ? 4.012 -7.593 12.556 1.00 84.88 372 ARG A O 1
ATOM 2807 N N . THR A 1 373 ? 2.128 -6.427 12.922 1.00 87.12 373 THR A N 1
ATOM 2808 C CA . THR A 1 373 ? 1.300 -7.177 11.969 1.00 87.12 373 THR A CA 1
ATOM 2809 C C . THR A 1 373 ? 1.630 -6.827 10.521 1.00 87.12 373 THR A C 1
ATOM 2811 O O . THR A 1 373 ? 2.019 -5.701 10.193 1.00 87.12 373 THR A O 1
ATOM 2814 N N . MET A 1 374 ? 1.489 -7.823 9.650 1.00 89.25 374 MET A N 1
ATOM 2815 C CA . MET A 1 374 ? 1.466 -7.641 8.202 1.00 89.25 374 MET A CA 1
ATOM 2816 C C . MET A 1 374 ? 0.045 -7.262 7.781 1.00 89.25 374 MET A C 1
ATOM 2818 O O . MET A 1 374 ? -0.901 -7.946 8.162 1.00 89.25 374 MET A O 1
ATOM 2822 N N . GLY A 1 375 ? -0.105 -6.193 6.999 1.00 88.69 375 GLY A N 1
ATOM 2823 C CA . GLY A 1 375 ? -1.390 -5.854 6.386 1.00 88.69 375 GLY A CA 1
ATOM 2824 C C . GLY A 1 375 ? -1.701 -6.763 5.198 1.00 88.69 375 GLY A C 1
ATOM 2825 O O . GLY A 1 375 ? -0.795 -7.390 4.650 1.00 88.69 375 GLY A O 1
ATOM 2826 N N . GLN A 1 376 ? -2.961 -6.840 4.780 1.00 87.81 376 GLN A N 1
ATOM 2827 C CA . GLN A 1 376 ? -3.389 -7.777 3.739 1.00 87.81 376 GLN A CA 1
ATOM 2828 C C . GLN A 1 376 ? -4.409 -7.160 2.789 1.00 87.81 376 GLN A C 1
ATOM 2830 O O . GLN A 1 376 ? -5.509 -6.834 3.223 1.00 87.81 376 GLN A O 1
ATOM 2835 N N . GLY A 1 377 ? -4.096 -7.163 1.488 1.00 80.12 377 GLY A N 1
ATOM 2836 C CA . GLY A 1 377 ? -5.023 -6.877 0.395 1.00 80.12 377 GLY A CA 1
ATOM 2837 C C . GLY A 1 377 ? -5.734 -5.528 0.506 1.00 80.12 377 GLY A C 1
ATOM 2838 O O . GLY A 1 377 ? -5.575 -4.778 1.453 1.00 80.12 377 GLY A O 1
ATOM 2839 N N . GLY A 1 378 ? -6.565 -5.198 -0.474 1.00 87.75 378 GLY A N 1
ATOM 2840 C CA . GLY A 1 378 ? -7.323 -3.949 -0.469 1.00 87.75 378 GLY A CA 1
ATOM 2841 C C . GLY A 1 378 ? -7.367 -3.304 -1.838 1.00 87.75 378 GLY A C 1
ATOM 2842 O O . GLY A 1 378 ? -6.844 -3.848 -2.816 1.00 87.75 378 GLY A O 1
ATOM 2843 N N . TYR A 1 379 ? -8.015 -2.147 -1.912 1.00 93.31 379 TYR A N 1
ATOM 2844 C CA . TYR A 1 379 ? -8.067 -1.377 -3.138 1.00 93.31 379 TYR A CA 1
ATOM 2845 C C . TYR A 1 379 ? -8.022 0.136 -2.924 1.00 93.31 379 TYR A C 1
ATOM 2847 O O . TYR A 1 379 ? -8.550 0.669 -1.949 1.00 93.31 379 TYR A O 1
ATOM 2855 N N . ILE A 1 380 ? -7.490 0.828 -3.930 1.00 93.88 380 ILE A N 1
ATOM 2856 C CA . ILE A 1 380 ? -7.717 2.250 -4.193 1.00 93.88 380 ILE A CA 1
ATOM 2857 C C . ILE A 1 380 ? -8.319 2.354 -5.597 1.00 93.88 380 ILE A C 1
ATOM 2859 O O . ILE A 1 380 ? -7.670 1.971 -6.567 1.00 93.88 380 ILE A O 1
ATOM 2863 N N . ARG A 1 381 ? -9.567 2.819 -5.730 1.00 94.19 381 ARG A N 1
ATOM 2864 C CA . ARG A 1 381 ? -10.285 2.835 -7.025 1.00 94.19 381 ARG A CA 1
ATOM 2865 C C . ARG A 1 381 ? -9.947 4.018 -7.926 1.00 94.19 381 ARG A C 1
ATOM 2867 O O . ARG A 1 381 ? -10.108 3.898 -9.146 1.00 94.19 381 ARG A O 1
ATOM 2874 N N . GLY A 1 382 ? -9.546 5.145 -7.344 1.00 93.69 382 GLY A N 1
ATOM 2875 C CA . GLY A 1 382 ? -9.259 6.362 -8.091 1.00 93.69 382 GLY A CA 1
ATOM 2876 C C . GLY A 1 382 ? -8.825 7.526 -7.213 1.00 93.69 382 GLY A C 1
ATOM 2877 O O . GLY A 1 382 ? -9.051 7.541 -6.000 1.00 93.69 382 GLY A O 1
ATOM 2878 N N . GLY A 1 383 ? -8.193 8.511 -7.846 1.00 92.00 383 GLY A N 1
ATOM 2879 C CA . GLY A 1 383 ? -7.652 9.649 -7.124 1.00 92.00 383 GLY A CA 1
ATOM 2880 C C . GLY A 1 383 ? -6.811 10.605 -7.956 1.00 92.00 383 GLY A C 1
ATOM 2881 O O . GLY A 1 383 ? -6.280 10.247 -9.014 1.00 92.00 383 GLY A O 1
ATOM 2882 N N . VAL A 1 384 ? -6.687 11.833 -7.452 1.00 92.75 384 VAL A N 1
ATOM 2883 C CA . VAL A 1 384 ? -5.858 12.883 -8.052 1.00 92.75 384 VAL A CA 1
ATOM 2884 C C . VAL A 1 384 ? -4.913 13.481 -7.014 1.00 92.75 384 VAL A C 1
ATOM 2886 O O . VAL A 1 384 ? -5.338 13.913 -5.942 1.00 92.75 384 VAL A O 1
ATOM 2889 N N . GLY A 1 385 ? -3.630 13.514 -7.363 1.00 89.88 385 GLY A N 1
ATOM 2890 C CA . GLY A 1 385 ? -2.561 14.132 -6.590 1.00 89.88 385 GLY A CA 1
ATOM 2891 C C . GLY A 1 385 ? -1.996 15.370 -7.275 1.00 89.88 385 GLY A C 1
ATOM 2892 O O . GLY A 1 385 ? -1.564 15.295 -8.426 1.00 89.88 385 GLY A O 1
ATOM 2893 N N . THR A 1 386 ? -1.933 16.501 -6.582 1.00 87.75 386 THR A N 1
ATOM 2894 C CA . THR A 1 386 ? -1.286 17.725 -7.077 1.00 87.75 386 THR A CA 1
ATOM 2895 C C . THR A 1 386 ? -0.193 18.193 -6.127 1.00 87.75 386 THR A C 1
ATOM 2897 O O . THR A 1 386 ? -0.275 17.985 -4.920 1.00 87.75 386 THR A O 1
ATOM 2900 N N . ARG A 1 387 ? 0.855 18.827 -6.670 1.00 80.44 387 ARG A N 1
ATOM 2901 C CA . ARG A 1 387 ? 1.985 19.371 -5.889 1.00 80.44 387 ARG A CA 1
ATOM 2902 C C . ARG A 1 387 ? 2.603 18.343 -4.923 1.00 80.44 387 ARG A C 1
ATOM 2904 O O . ARG A 1 387 ? 2.936 18.679 -3.791 1.00 80.44 387 ARG A O 1
ATOM 2911 N N . LEU A 1 388 ? 2.719 17.087 -5.353 1.00 81.44 388 LEU A N 1
ATOM 2912 C CA . LEU A 1 388 ? 3.241 16.016 -4.505 1.00 81.44 388 LEU A CA 1
ATOM 2913 C C . LEU A 1 388 ? 4.762 16.133 -4.357 1.00 81.44 388 LEU A C 1
ATOM 2915 O O . LEU A 1 388 ? 5.444 16.321 -5.360 1.00 81.44 388 LEU A O 1
ATOM 2919 N N . THR A 1 389 ? 5.320 15.994 -3.157 1.00 76.25 389 THR A N 1
ATOM 2920 C CA . THR A 1 389 ? 6.767 16.216 -2.950 1.00 76.25 389 THR A CA 1
ATOM 2921 C C . THR A 1 389 ? 7.629 14.968 -3.122 1.00 76.25 389 THR A C 1
ATOM 2923 O O . THR A 1 389 ? 8.841 15.104 -3.275 1.00 76.25 389 THR A O 1
ATOM 2926 N N . ASN A 1 390 ? 7.045 13.760 -3.124 1.00 77.56 390 ASN A N 1
ATOM 2927 C CA . ASN A 1 390 ? 7.808 12.517 -3.271 1.00 77.56 390 ASN A CA 1
ATOM 2928 C C . ASN A 1 390 ? 7.171 11.496 -4.231 1.00 77.56 390 ASN A C 1
ATOM 2930 O O . ASN A 1 390 ? 7.767 11.210 -5.264 1.00 77.56 390 ASN A O 1
ATOM 2934 N N . SER A 1 391 ? 5.974 10.976 -3.938 1.00 82.12 391 SER A N 1
ATOM 2935 C CA . SER A 1 391 ? 5.304 9.992 -4.803 1.00 82.12 391 SER A CA 1
ATOM 2936 C C . SER A 1 391 ? 3.780 10.128 -4.767 1.00 82.12 391 SER A C 1
ATOM 2938 O O . SER A 1 391 ? 3.208 10.824 -3.938 1.00 82.12 391 SER A O 1
ATOM 2940 N N . ILE A 1 392 ? 3.086 9.467 -5.686 1.00 87.12 392 ILE A N 1
ATOM 2941 C CA . ILE A 1 392 ? 1.636 9.244 -5.625 1.00 87.12 392 ILE A CA 1
ATOM 2942 C C . ILE A 1 392 ? 1.336 8.170 -4.583 1.00 87.12 392 ILE A C 1
ATOM 2944 O O . ILE A 1 392 ? 0.416 8.318 -3.785 1.00 87.12 392 ILE A O 1
ATOM 2948 N N . GLY A 1 393 ? 2.110 7.091 -4.580 1.00 88.75 393 GLY A N 1
ATOM 2949 C CA . GLY A 1 393 ? 1.856 5.929 -3.746 1.00 88.75 393 GLY A CA 1
ATOM 2950 C C . GLY A 1 393 ? 3.128 5.305 -3.217 1.00 88.75 393 GLY A C 1
ATOM 2951 O O . GLY A 1 393 ? 4.147 5.285 -3.911 1.00 88.75 393 GLY A O 1
ATOM 2952 N N . ASP A 1 394 ? 3.043 4.778 -2.002 1.00 87.50 394 ASP A N 1
ATOM 2953 C CA . ASP A 1 394 ? 4.110 4.001 -1.388 1.00 87.50 394 ASP A CA 1
ATOM 2954 C C . ASP A 1 394 ? 3.536 2.743 -0.728 1.00 87.50 394 ASP A C 1
ATOM 2956 O O . ASP A 1 394 ? 2.460 2.756 -0.124 1.00 87.50 394 ASP A O 1
ATOM 2960 N N . SER A 1 395 ? 4.201 1.611 -0.899 1.00 88.31 395 SER A N 1
ATOM 2961 C CA . SER A 1 395 ? 3.776 0.329 -0.336 1.00 88.31 395 SER A CA 1
ATOM 2962 C C . SER A 1 395 ? 4.999 -0.399 0.171 1.00 88.31 395 SER A C 1
ATOM 2964 O O . SER A 1 395 ? 5.769 -0.923 -0.622 1.00 88.31 395 SER A O 1
ATOM 2966 N N . HIS A 1 396 ? 5.168 -0.420 1.485 1.00 85.44 396 HIS A N 1
ATOM 2967 C CA . HIS A 1 396 ? 6.292 -1.056 2.156 1.00 85.44 396 HIS A CA 1
ATOM 2968 C C . HIS A 1 396 ? 6.143 -2.595 2.239 1.00 85.44 396 HIS A C 1
ATOM 2970 O O . HIS A 1 396 ? 5.025 -3.105 2.120 1.00 85.44 396 HIS A O 1
ATOM 2976 N N . PRO A 1 397 ? 7.208 -3.357 2.587 1.00 80.44 397 PRO A N 1
ATOM 2977 C CA . PRO A 1 397 ? 7.211 -4.829 2.611 1.00 80.44 397 PRO A CA 1
ATOM 2978 C C . PRO A 1 397 ? 6.240 -5.464 3.603 1.00 80.44 397 PRO A C 1
ATOM 2980 O O . PRO A 1 397 ? 6.009 -6.672 3.564 1.00 80.44 397 PRO A O 1
ATOM 2983 N N . GLY A 1 398 ? 5.686 -4.668 4.517 1.00 82.31 398 GLY A N 1
ATOM 2984 C CA . GLY A 1 398 ? 4.750 -5.107 5.546 1.00 82.31 398 GLY A CA 1
ATOM 2985 C C . GLY A 1 398 ? 3.298 -5.227 5.098 1.00 82.31 398 GLY A C 1
ATOM 2986 O O . GLY A 1 398 ? 2.437 -5.327 5.967 1.00 82.31 398 GLY A O 1
ATOM 2987 N N . HIS A 1 399 ? 3.011 -5.182 3.794 1.00 86.75 399 HIS A N 1
ATOM 2988 C CA . HIS A 1 399 ? 1.653 -5.284 3.268 1.00 86.75 399 HIS A CA 1
ATOM 2989 C C . HIS A 1 399 ? 1.557 -6.284 2.110 1.00 86.75 399 HIS A C 1
ATOM 2991 O O . HIS A 1 399 ? 2.219 -6.121 1.083 1.00 86.75 399 HIS A O 1
ATOM 2997 N N . TRP A 1 400 ? 0.694 -7.292 2.274 1.00 87.50 400 TRP A N 1
ATOM 2998 C CA . TRP A 1 400 ? 0.537 -8.378 1.319 1.00 87.50 400 TRP A CA 1
ATOM 2999 C C . TRP A 1 400 ? -0.492 -8.076 0.228 1.00 87.50 400 TRP A C 1
ATOM 3001 O O . TRP A 1 400 ? -1.695 -8.272 0.421 1.00 87.50 400 TRP A O 1
ATOM 3011 N N . GLY A 1 401 ? 0.006 -7.666 -0.940 1.00 88.06 401 GLY A N 1
ATOM 3012 C CA . GLY A 1 401 ? -0.767 -7.469 -2.170 1.00 88.06 401 GLY A CA 1
ATOM 3013 C C . GLY A 1 401 ? -1.831 -6.364 -2.129 1.00 88.06 401 GLY A C 1
ATOM 3014 O O . GLY A 1 401 ? -2.052 -5.719 -1.111 1.00 88.06 401 GLY A O 1
ATOM 3015 N N . GLY A 1 402 ? -2.513 -6.143 -3.257 1.00 91.38 402 GLY A N 1
ATOM 3016 C CA . GLY A 1 402 ? -3.574 -5.134 -3.365 1.00 91.38 402 GLY A CA 1
ATOM 3017 C C . GLY A 1 402 ? -3.868 -4.680 -4.795 1.00 91.38 402 GLY A C 1
ATOM 3018 O O . GLY A 1 402 ? -3.244 -5.135 -5.758 1.00 91.38 402 GLY A O 1
ATOM 3019 N N . GLN A 1 403 ? -4.831 -3.768 -4.938 1.00 94.12 403 GLN A N 1
ATOM 3020 C CA . GLN A 1 403 ? -5.185 -3.147 -6.215 1.00 94.12 403 GLN A CA 1
ATOM 3021 C C . GLN A 1 403 ? -5.164 -1.617 -6.133 1.00 94.12 403 GLN A C 1
ATOM 3023 O O . GLN A 1 403 ? -5.735 -1.017 -5.230 1.00 94.12 403 GLN A O 1
ATOM 3028 N N . VAL A 1 404 ? -4.579 -0.953 -7.124 1.00 93.44 404 VAL A N 1
ATOM 3029 C CA . VAL A 1 404 ? -4.595 0.510 -7.240 1.00 93.44 404 VAL A CA 1
ATOM 3030 C C . VAL A 1 404 ? -4.999 0.889 -8.654 1.00 93.44 404 VAL A C 1
ATOM 3032 O O . VAL A 1 404 ? -4.392 0.453 -9.624 1.00 93.44 404 VAL A O 1
ATOM 3035 N N . SER A 1 405 ? -6.059 1.672 -8.795 1.00 94.75 405 SER A N 1
ATOM 3036 C CA . SER A 1 405 ? -6.691 1.957 -10.082 1.00 94.75 405 SER A CA 1
ATOM 3037 C C . SER A 1 405 ? -6.937 3.449 -10.264 1.00 94.75 405 SER A C 1
ATOM 3039 O O . SER A 1 405 ? -7.171 4.166 -9.297 1.00 94.75 405 SER A O 1
ATOM 3041 N N . ASN A 1 406 ? -6.895 3.906 -11.517 1.00 94.62 406 ASN A N 1
ATOM 3042 C CA . ASN A 1 406 ? -7.287 5.244 -11.967 1.00 94.62 406 ASN A CA 1
ATOM 3043 C C . ASN A 1 406 ? -6.656 6.386 -11.152 1.00 94.62 406 ASN A C 1
ATOM 3045 O O . ASN A 1 406 ? -7.330 7.358 -10.800 1.00 94.62 406 ASN A O 1
ATOM 3049 N N . LEU A 1 407 ? -5.364 6.258 -10.840 1.00 91.94 407 LEU A N 1
ATOM 3050 C CA . LEU A 1 407 ? -4.612 7.308 -10.162 1.00 91.94 407 LEU A CA 1
ATOM 3051 C C . LEU A 1 407 ? -3.915 8.223 -11.161 1.00 91.94 407 LEU A C 1
ATOM 3053 O O . LEU A 1 407 ? -3.262 7.778 -12.109 1.00 91.94 407 LEU A O 1
ATOM 3057 N N . SER A 1 408 ? -4.010 9.520 -10.891 1.00 91.62 408 SER A N 1
ATOM 3058 C CA . SER A 1 408 ? -3.232 10.542 -11.581 1.00 91.62 408 SER A CA 1
ATOM 3059 C C . SER A 1 408 ? -2.495 11.417 -10.580 1.00 91.62 408 SER A C 1
ATOM 3061 O O . SER A 1 408 ? -3.053 11.774 -9.546 1.00 91.62 408 SER A O 1
ATOM 3063 N N . GLY A 1 409 ? -1.250 11.776 -10.881 1.00 87.44 409 GLY A N 1
ATOM 3064 C CA . GLY A 1 409 ? -0.474 12.630 -9.993 1.00 87.44 409 GLY A CA 1
ATOM 3065 C C . GLY A 1 409 ? 0.512 13.542 -10.703 1.00 87.44 409 GLY A C 1
ATOM 3066 O O . GLY A 1 409 ? 1.073 13.199 -11.747 1.00 87.44 409 GLY A O 1
ATOM 3067 N N . GLN A 1 410 ? 0.730 14.710 -10.106 1.00 85.88 410 GLN A N 1
ATOM 3068 C CA . GLN A 1 410 ? 1.763 15.667 -10.479 1.00 85.88 410 GLN A CA 1
ATOM 3069 C C . GLN A 1 410 ? 2.741 15.835 -9.315 1.00 85.88 410 GLN A C 1
ATOM 3071 O O . GLN A 1 410 ? 2.370 16.368 -8.265 1.00 85.88 410 GLN A O 1
ATOM 3076 N N . LEU A 1 411 ? 3.987 15.410 -9.524 1.00 78.75 411 LEU A N 1
ATOM 3077 C CA . LEU A 1 411 ? 5.069 15.643 -8.576 1.00 78.75 411 LEU A CA 1
ATOM 3078 C C . LEU A 1 411 ? 5.625 17.059 -8.767 1.00 78.75 411 LEU A C 1
ATOM 3080 O O . LEU A 1 411 ? 5.807 17.519 -9.899 1.00 78.75 411 LEU A O 1
ATOM 3084 N N . ASN A 1 412 ? 5.858 17.761 -7.662 1.00 74.06 412 ASN A N 1
ATOM 3085 C CA . ASN A 1 412 ? 6.485 19.068 -7.667 1.00 74.06 412 ASN A CA 1
ATOM 3086 C C . ASN A 1 412 ? 7.990 18.894 -7.894 1.00 74.06 412 ASN A C 1
ATOM 3088 O O . ASN A 1 412 ? 8.684 18.269 -7.097 1.00 74.06 412 ASN A O 1
ATOM 3092 N N . THR A 1 413 ? 8.489 19.440 -8.998 1.00 60.50 413 THR A N 1
ATOM 3093 C CA . THR A 1 413 ? 9.926 19.490 -9.292 1.00 60.50 413 THR A CA 1
ATOM 3094 C C . THR A 1 413 ? 10.588 20.744 -8.726 1.00 60.50 413 THR A C 1
ATOM 3096 O O . THR A 1 413 ? 11.813 20.848 -8.760 1.00 60.50 413 THR A O 1
ATOM 3099 N N . ASP A 1 414 ? 9.794 21.715 -8.266 1.00 61.25 414 ASP A N 1
ATOM 3100 C CA . ASP A 1 414 ? 10.274 22.953 -7.669 1.00 61.25 414 ASP A CA 1
ATOM 3101 C C . ASP A 1 414 ? 10.443 22.770 -6.157 1.00 61.25 414 ASP A C 1
ATOM 3103 O O . ASP A 1 414 ? 9.483 22.700 -5.391 1.00 61.25 414 ASP A O 1
ATOM 3107 N N . THR A 1 415 ? 11.694 22.656 -5.722 1.00 54.81 415 THR A N 1
ATOM 3108 C CA . THR A 1 415 ? 12.048 22.484 -4.310 1.00 54.81 415 THR A CA 1
ATOM 3109 C C . THR A 1 415 ? 12.016 23.802 -3.530 1.00 54.81 415 THR A C 1
ATOM 3111 O O . THR A 1 415 ? 12.168 23.784 -2.308 1.00 54.81 415 THR A O 1
ATOM 3114 N N . SER A 1 416 ? 11.803 24.945 -4.201 1.00 57.94 416 SER A N 1
ATOM 3115 C CA . SER A 1 416 ? 11.795 26.267 -3.559 1.00 57.94 416 SER A CA 1
ATOM 3116 C C . SER A 1 416 ? 10.571 26.521 -2.673 1.00 57.94 416 SER A C 1
ATOM 3118 O O . SER A 1 416 ? 10.650 27.349 -1.766 1.00 57.94 416 SER A O 1
ATOM 3120 N N . ASP A 1 417 ? 9.491 25.757 -2.859 1.00 52.81 417 ASP A N 1
ATOM 3121 C CA . ASP A 1 417 ? 8.278 25.823 -2.035 1.00 52.81 417 ASP A CA 1
ATOM 3122 C C . ASP A 1 417 ? 8.462 25.221 -0.621 1.00 52.81 417 ASP A C 1
ATOM 3124 O O . ASP A 1 417 ? 7.599 25.400 0.239 1.00 52.81 417 ASP A O 1
ATOM 3128 N N . TYR A 1 418 ? 9.580 24.528 -0.350 1.00 57.16 418 TYR A N 1
ATOM 3129 C CA . TYR A 1 418 ? 9.830 23.818 0.916 1.00 57.16 418 TYR A CA 1
ATOM 3130 C C . TYR A 1 418 ? 11.240 24.087 1.493 1.00 57.16 418 TYR A C 1
ATOM 3132 O O . TYR A 1 418 ? 12.036 23.160 1.664 1.00 57.16 418 TYR A O 1
ATOM 3140 N N . PRO A 1 419 ? 11.581 25.349 1.809 1.00 49.62 419 PRO A N 1
ATOM 3141 C CA . PRO A 1 419 ? 12.950 25.759 2.136 1.00 49.62 419 PRO A CA 1
ATOM 3142 C C . PRO A 1 419 ? 13.505 25.218 3.471 1.00 49.62 419 PRO A C 1
ATOM 3144 O O . PRO A 1 419 ? 14.716 25.271 3.678 1.00 49.62 419 PRO A O 1
ATOM 3147 N N . ASP A 1 420 ? 12.663 24.672 4.357 1.00 52.22 420 ASP A N 1
ATOM 3148 C CA . ASP A 1 420 ? 13.016 24.457 5.771 1.00 52.22 420 ASP A CA 1
ATOM 3149 C C . ASP A 1 420 ? 13.321 23.004 6.188 1.00 52.22 420 ASP A C 1
ATOM 3151 O O . ASP A 1 420 ? 13.653 22.776 7.351 1.00 52.22 420 ASP A O 1
ATOM 3155 N N . THR A 1 421 ? 13.232 21.999 5.307 1.00 51.00 421 THR A N 1
ATOM 3156 C CA . THR A 1 421 ? 13.318 20.588 5.761 1.00 51.00 421 THR A CA 1
ATOM 3157 C C . THR A 1 421 ? 14.628 19.868 5.454 1.00 51.00 421 THR A C 1
ATOM 3159 O O . THR A 1 421 ? 14.809 18.755 5.932 1.00 51.00 421 THR A O 1
ATOM 3162 N N . GLY A 1 422 ? 15.558 20.449 4.686 1.00 48.22 422 GLY A N 1
ATOM 3163 C CA . GLY A 1 422 ? 16.869 19.836 4.391 1.00 48.22 422 GLY A CA 1
ATOM 3164 C C . GLY A 1 422 ? 16.840 18.497 3.623 1.00 48.22 422 GLY A C 1
ATOM 3165 O O . GLY A 1 422 ? 17.890 18.043 3.174 1.00 48.22 422 GLY A O 1
ATOM 3166 N N . GLU A 1 423 ? 15.662 17.896 3.421 1.00 49.38 423 GLU A N 1
ATOM 3167 C CA . GLU A 1 423 ? 15.456 16.561 2.839 1.00 49.38 423 GLU A CA 1
ATOM 3168 C C . GLU A 1 423 ? 14.698 16.576 1.493 1.00 49.38 423 GLU A C 1
ATOM 3170 O O . GLU A 1 423 ? 14.597 15.542 0.837 1.00 49.38 423 GLU A O 1
ATOM 3175 N N . VAL A 1 424 ? 14.232 17.734 0.996 1.00 47.12 424 VAL A N 1
ATOM 3176 C CA . VAL A 1 424 ? 13.428 17.865 -0.258 1.00 47.12 424 VAL A CA 1
ATOM 3177 C C . VAL A 1 424 ? 14.247 17.660 -1.545 1.00 47.12 424 VAL A C 1
ATOM 3179 O O . VAL A 1 424 ? 13.856 18.066 -2.632 1.00 47.12 424 VAL A O 1
ATOM 3182 N N . GLY A 1 425 ? 15.423 17.044 -1.450 1.00 46.34 425 GLY A N 1
ATOM 3183 C CA . GLY A 1 425 ? 16.351 16.879 -2.567 1.00 46.34 425 GLY A CA 1
ATOM 3184 C C . GLY A 1 425 ? 16.523 15.450 -3.074 1.00 46.34 425 GLY A C 1
ATOM 3185 O O . GLY A 1 425 ? 17.306 15.262 -4.004 1.00 46.34 425 GLY A O 1
ATOM 3186 N N . GLN A 1 426 ? 15.881 14.437 -2.480 1.00 50.91 426 GLN A N 1
ATOM 3187 C CA . GLN A 1 426 ? 16.215 13.043 -2.791 1.00 50.91 426 GLN A CA 1
ATOM 3188 C C . GLN A 1 426 ? 15.012 12.186 -3.204 1.00 50.91 426 GLN A C 1
ATOM 3190 O O . GLN A 1 426 ? 14.196 11.785 -2.384 1.00 50.91 426 GLN A O 1
ATOM 3195 N N . LEU A 1 427 ? 15.024 11.869 -4.507 1.00 53.22 427 LEU A N 1
ATOM 3196 C CA . LEU A 1 427 ? 14.420 10.721 -5.196 1.00 53.22 427 LEU A CA 1
ATOM 3197 C C . LEU A 1 427 ? 12.879 10.624 -5.151 1.00 53.22 427 LEU A C 1
ATOM 3199 O O . LEU A 1 427 ? 12.280 10.205 -4.168 1.00 53.22 427 LEU A O 1
ATOM 3203 N N . THR A 1 428 ? 12.259 10.980 -6.281 1.00 61.62 428 THR A N 1
ATOM 3204 C CA . THR A 1 428 ? 10.811 10.996 -6.554 1.00 61.62 428 THR A CA 1
ATOM 3205 C C . THR A 1 428 ? 10.429 9.850 -7.501 1.00 61.62 428 THR A C 1
ATOM 3207 O O . THR A 1 428 ? 10.318 10.039 -8.718 1.00 61.62 428 THR A O 1
ATOM 3210 N N . ASP A 1 429 ? 10.267 8.641 -6.964 1.00 72.88 429 ASP A N 1
ATOM 3211 C CA . ASP A 1 429 ? 9.556 7.574 -7.676 1.00 72.88 429 ASP A CA 1
ATOM 3212 C C . ASP A 1 429 ? 8.051 7.913 -7.665 1.00 72.88 429 ASP A C 1
ATOM 3214 O O . ASP A 1 429 ? 7.528 8.402 -6.676 1.00 72.88 429 ASP A O 1
ATOM 3218 N N . GLY A 1 430 ? 7.326 7.724 -8.763 1.00 77.75 430 GLY A N 1
ATOM 3219 C CA . GLY A 1 430 ? 5.925 8.109 -8.896 1.00 77.75 430 GLY A CA 1
ATOM 3220 C C . GLY A 1 430 ? 5.001 7.178 -8.119 1.00 77.75 430 GLY A C 1
ATOM 3221 O O . GLY A 1 430 ? 4.102 7.644 -7.433 1.00 77.75 430 GLY A O 1
ATOM 3222 N N . ILE A 1 431 ? 5.240 5.875 -8.171 1.00 86.06 431 ILE A N 1
ATOM 3223 C CA . ILE A 1 431 ? 4.682 4.864 -7.277 1.00 86.06 431 ILE A CA 1
ATOM 3224 C C . ILE A 1 431 ? 5.824 3.925 -6.915 1.00 86.06 431 ILE A C 1
ATOM 3226 O O . ILE A 1 431 ? 6.490 3.411 -7.817 1.00 86.06 431 ILE A O 1
ATOM 3230 N N . THR A 1 432 ? 6.000 3.669 -5.622 1.00 87.00 432 THR A N 1
ATOM 3231 C CA . THR A 1 432 ? 6.930 2.656 -5.118 1.00 87.00 432 THR A CA 1
ATOM 3232 C C . THR A 1 432 ? 6.144 1.483 -4.561 1.00 87.00 432 THR A C 1
ATOM 3234 O O . THR A 1 432 ? 5.196 1.649 -3.795 1.00 87.00 432 THR A O 1
ATOM 3237 N N . THR A 1 433 ? 6.513 0.274 -4.970 1.00 86.06 433 THR A N 1
ATOM 3238 C CA . THR A 1 433 ? 5.977 -0.963 -4.405 1.00 86.06 433 THR A CA 1
ATOM 3239 C C . THR A 1 433 ? 7.122 -1.854 -3.953 1.00 86.06 433 THR A C 1
ATOM 3241 O O . THR A 1 433 ? 7.780 -2.533 -4.743 1.00 86.06 433 THR A O 1
ATOM 3244 N N . GLU A 1 434 ? 7.333 -1.881 -2.647 1.00 80.44 434 GLU A N 1
ATOM 3245 C CA . GLU A 1 434 ? 8.226 -2.787 -1.942 1.00 80.44 434 GLU A CA 1
ATOM 3246 C C . GLU A 1 434 ? 7.485 -4.106 -1.666 1.00 80.44 434 GLU A C 1
ATOM 3248 O O . GLU A 1 434 ? 7.214 -4.461 -0.525 1.00 80.44 434 GLU A O 1
ATOM 3253 N N . SER A 1 435 ? 7.025 -4.775 -2.727 1.00 65.38 435 SER A N 1
ATOM 3254 C CA . SER A 1 435 ? 6.004 -5.828 -2.631 1.00 65.38 435 SER A CA 1
ATOM 3255 C C . SER A 1 435 ? 6.435 -7.020 -1.761 1.00 65.38 435 SER A C 1
ATOM 3257 O O . SER A 1 435 ? 7.540 -7.547 -1.896 1.00 65.38 435 SER A O 1
ATOM 3259 N N . SER A 1 436 ? 5.493 -7.492 -0.945 1.00 65.94 436 SER A N 1
ATOM 3260 C CA . SER A 1 436 ? 5.358 -8.882 -0.526 1.00 65.94 436 SER A CA 1
ATOM 3261 C C . SER A 1 436 ? 4.046 -9.408 -1.123 1.00 65.94 436 SER A C 1
ATOM 3263 O O . SER A 1 436 ? 3.000 -9.214 -0.542 1.00 65.94 436 SER A O 1
ATOM 3265 N N . GLY A 1 437 ? 4.014 -10.009 -2.315 1.00 79.75 437 GLY A N 1
ATOM 3266 C CA . GLY A 1 437 ? 2.774 -10.578 -2.881 1.00 79.75 437 GLY A CA 1
ATOM 3267 C C . GLY A 1 437 ? 2.112 -9.808 -4.025 1.00 79.75 437 GLY A C 1
ATOM 3268 O O . GLY A 1 437 ? 2.640 -8.806 -4.517 1.00 79.75 437 GLY A O 1
ATOM 3269 N N . PRO A 1 438 ? 0.966 -10.306 -4.528 1.00 87.50 438 PRO A N 1
ATOM 3270 C CA . PRO A 1 438 ? 0.447 -9.898 -5.824 1.00 87.50 438 PRO A CA 1
ATOM 3271 C C . PRO A 1 438 ? -0.181 -8.501 -5.813 1.00 87.50 438 PRO A C 1
ATOM 3273 O O . PRO A 1 438 ? -1.085 -8.225 -5.026 1.00 87.50 438 PRO A O 1
ATOM 3276 N N . TRP A 1 439 ? 0.240 -7.648 -6.749 1.00 90.94 439 TRP A N 1
ATOM 3277 C CA . TRP A 1 439 ? -0.312 -6.302 -6.934 1.00 90.94 439 TRP A CA 1
ATOM 3278 C C . TRP A 1 439 ? -0.893 -6.097 -8.331 1.00 90.94 439 TRP A C 1
ATOM 3280 O O . TRP A 1 439 ? -0.332 -6.563 -9.326 1.00 90.94 439 TRP A O 1
ATOM 3290 N N . VAL A 1 440 ? -1.989 -5.341 -8.413 1.00 94.31 440 VAL A N 1
ATOM 3291 C CA . VAL A 1 440 ? -2.616 -4.930 -9.677 1.00 94.31 440 VAL A CA 1
ATOM 3292 C C . VAL A 1 440 ? -2.722 -3.408 -9.745 1.00 94.31 440 VAL A C 1
ATOM 3294 O O . VAL A 1 440 ? -3.339 -2.781 -8.891 1.00 94.31 440 VAL A O 1
ATOM 3297 N N . PHE A 1 441 ? -2.158 -2.817 -10.795 1.00 93.94 441 PHE A N 1
ATOM 3298 C CA . PHE A 1 441 ? -2.190 -1.389 -11.083 1.00 93.94 441 PHE A CA 1
ATOM 3299 C C . PHE A 1 441 ? -2.937 -1.119 -12.391 1.00 93.94 441 PHE A C 1
ATOM 3301 O O . PHE A 1 441 ? -2.565 -1.629 -13.451 1.00 93.94 441 PHE A O 1
ATOM 3308 N N . GLU A 1 442 ? -3.975 -0.289 -12.346 1.00 94.62 442 GLU A N 1
ATOM 3309 C CA . GLU A 1 442 ? -4.819 0.025 -13.502 1.00 94.62 442 GLU A CA 1
ATOM 3310 C C . GLU A 1 442 ? -4.801 1.524 -13.811 1.00 94.62 442 GLU A C 1
ATOM 3312 O O . GLU A 1 442 ? -5.067 2.342 -12.939 1.00 94.62 442 GLU A O 1
ATOM 3317 N N . ASN A 1 443 ? -4.547 1.898 -15.070 1.00 92.75 443 ASN A N 1
ATOM 3318 C CA . ASN A 1 443 ? -4.650 3.280 -15.562 1.00 92.75 443 ASN A CA 1
ATOM 3319 C C . ASN A 1 443 ? -3.931 4.323 -14.687 1.00 92.75 443 ASN A C 1
ATOM 3321 O O . ASN A 1 443 ? -4.557 5.219 -14.123 1.00 92.75 443 ASN A O 1
ATOM 3325 N N . ILE A 1 444 ? -2.607 4.221 -14.601 1.00 92.94 444 ILE A N 1
ATOM 3326 C CA . ILE A 1 444 ? -1.777 5.126 -13.804 1.00 92.94 444 ILE A CA 1
ATOM 3327 C C . ILE A 1 444 ? -1.206 6.237 -14.690 1.00 92.94 444 ILE A C 1
ATOM 3329 O O . ILE A 1 444 ? -0.626 5.956 -15.740 1.00 92.94 444 ILE A O 1
ATOM 3333 N N . THR A 1 445 ? -1.349 7.498 -14.272 1.00 91.31 445 THR A N 1
ATOM 3334 C CA . THR A 1 445 ? -0.781 8.668 -14.967 1.00 91.31 445 THR A CA 1
ATOM 3335 C C . THR A 1 445 ? 0.098 9.498 -14.039 1.00 91.31 445 THR A C 1
ATOM 3337 O O . THR A 1 445 ? -0.351 9.926 -12.981 1.00 91.31 445 THR A O 1
ATOM 3340 N N . ILE A 1 446 ? 1.342 9.769 -14.439 1.00 87.06 446 ILE A N 1
ATOM 3341 C CA . ILE A 1 446 ? 2.338 10.422 -13.576 1.00 87.06 446 ILE A CA 1
ATOM 3342 C C . ILE A 1 446 ? 3.072 11.524 -14.334 1.00 87.06 446 ILE A C 1
ATOM 3344 O O . ILE A 1 446 ? 3.660 11.281 -15.387 1.00 87.06 446 ILE A O 1
ATOM 3348 N N . ASN A 1 447 ? 3.091 12.731 -13.774 1.00 84.06 447 ASN A N 1
ATOM 3349 C CA . ASN A 1 447 ? 3.797 13.879 -14.336 1.00 84.06 447 ASN A CA 1
ATOM 3350 C C . ASN A 1 447 ? 4.909 14.351 -13.387 1.00 84.06 447 ASN A C 1
ATOM 3352 O O . ASN A 1 447 ? 4.650 14.558 -12.204 1.00 84.06 447 ASN A O 1
ATOM 3356 N N . GLY A 1 448 ? 6.124 14.560 -13.911 1.00 73.38 448 GLY A N 1
ATOM 3357 C CA . GLY A 1 448 ? 7.228 15.206 -13.176 1.00 73.38 448 GLY A CA 1
ATOM 3358 C C . GLY A 1 448 ? 8.080 14.315 -12.255 1.00 73.38 448 GLY A C 1
ATOM 3359 O O . GLY A 1 448 ? 8.838 14.847 -11.453 1.00 73.38 448 GLY A O 1
ATOM 3360 N N . ALA A 1 449 ? 7.983 12.983 -12.349 1.00 67.81 449 ALA A N 1
ATOM 3361 C CA . ALA A 1 449 ? 8.763 12.047 -11.522 1.00 67.81 449 ALA A CA 1
ATOM 3362 C C . ALA A 1 449 ? 10.171 11.740 -12.061 1.00 67.81 449 ALA A C 1
ATOM 3364 O O . ALA A 1 449 ? 10.484 12.036 -13.212 1.00 67.81 449 ALA A O 1
ATOM 3365 N N . HIS A 1 450 ? 11.033 11.130 -11.244 1.00 66.62 450 HIS A N 1
ATOM 3366 C CA . HIS A 1 450 ? 12.311 10.583 -11.704 1.00 66.62 450 HIS A CA 1
ATOM 3367 C C . HIS A 1 450 ? 12.085 9.210 -12.358 1.00 66.62 450 HIS A C 1
ATOM 3369 O O . HIS A 1 450 ? 12.365 9.054 -13.548 1.00 66.62 450 HIS A O 1
ATOM 3375 N N . ALA A 1 451 ? 11.480 8.267 -11.627 1.00 69.88 451 ALA A N 1
ATOM 3376 C CA . ALA A 1 451 ? 10.868 7.052 -12.172 1.00 69.88 451 ALA A CA 1
ATOM 3377 C C . ALA A 1 451 ? 9.347 7.123 -11.940 1.00 69.88 451 ALA A C 1
ATOM 3379 O O . ALA A 1 451 ? 8.946 7.480 -10.850 1.00 69.88 451 ALA A O 1
ATOM 3380 N N . PRO A 1 452 ? 8.453 6.812 -12.884 1.00 79.50 452 PRO A N 1
ATOM 3381 C CA . PRO A 1 452 ? 7.009 6.741 -12.661 1.00 79.50 452 PRO A CA 1
ATOM 3382 C C . PRO A 1 452 ? 6.615 5.551 -11.797 1.00 79.50 452 PRO A C 1
ATOM 3384 O O . PRO A 1 452 ? 5.827 5.715 -10.880 1.00 79.50 452 PRO A O 1
ATOM 3387 N N . PHE A 1 453 ? 7.128 4.357 -12.088 1.00 88.19 453 PHE A N 1
ATOM 3388 C CA . PHE A 1 453 ? 6.754 3.148 -11.366 1.00 88.19 453 PHE A CA 1
ATOM 3389 C C . PHE A 1 453 ? 8.001 2.359 -10.979 1.00 88.19 453 PHE A C 1
ATOM 3391 O O . PHE A 1 453 ? 8.802 2.000 -11.843 1.00 88.19 453 PHE A O 1
ATOM 3398 N N . SER A 1 454 ? 8.153 2.098 -9.686 1.00 89.00 454 SER A N 1
ATOM 3399 C CA . SER A 1 454 ? 9.324 1.476 -9.079 1.00 89.00 454 SER A CA 1
ATOM 3400 C C . SER A 1 454 ? 8.896 0.263 -8.259 1.00 89.00 454 SER A C 1
ATOM 3402 O O . SER A 1 454 ? 8.007 0.355 -7.412 1.00 89.00 454 SER A O 1
ATOM 3404 N N . VAL A 1 455 ? 9.514 -0.888 -8.512 1.00 88.62 455 VAL A N 1
ATOM 3405 C CA . VAL A 1 455 ? 9.330 -2.107 -7.716 1.00 88.62 455 VAL A CA 1
ATOM 3406 C C . VAL A 1 455 ? 10.645 -2.474 -7.067 1.00 88.62 455 VAL A C 1
ATOM 3408 O O . VAL A 1 455 ? 11.646 -2.656 -7.755 1.00 88.62 455 VAL A O 1
ATOM 3411 N N . GLN A 1 456 ? 10.608 -2.670 -5.755 1.00 85.88 456 GLN A N 1
ATOM 3412 C CA . GLN A 1 456 ? 11.739 -3.142 -4.967 1.00 85.88 456 GLN A CA 1
ATOM 3413 C C . GLN A 1 456 ? 11.315 -4.410 -4.226 1.00 85.88 456 GLN A C 1
ATOM 3415 O O . GLN A 1 456 ? 10.802 -4.364 -3.114 1.00 85.88 456 GLN A O 1
ATOM 3420 N N . PHE A 1 457 ? 11.466 -5.565 -4.865 1.00 84.06 457 PHE A N 1
ATOM 3421 C CA . PHE A 1 457 ? 10.972 -6.825 -4.318 1.00 84.06 457 PHE A CA 1
ATOM 3422 C C . PHE A 1 457 ? 11.969 -7.426 -3.326 1.00 84.06 457 PHE A C 1
ATOM 3424 O O . PHE A 1 457 ? 13.057 -7.836 -3.719 1.00 84.06 457 PHE A O 1
ATOM 3431 N N . TYR A 1 458 ? 11.603 -7.507 -2.046 1.00 78.75 458 TYR A N 1
ATOM 3432 C CA . TYR A 1 458 ? 12.474 -8.032 -0.981 1.00 78.75 458 TYR A CA 1
ATOM 3433 C C . TYR A 1 458 ? 12.337 -9.544 -0.755 1.00 78.75 458 TYR A C 1
ATOM 3435 O O . TYR A 1 458 ? 13.048 -10.113 0.072 1.00 78.75 458 TYR A O 1
ATOM 3443 N N . GLY A 1 459 ? 11.481 -10.204 -1.534 1.00 76.75 459 GLY A N 1
ATOM 3444 C CA . GLY A 1 459 ? 11.175 -11.625 -1.421 1.00 76.75 459 GLY A CA 1
ATOM 3445 C C . GLY A 1 459 ? 9.753 -11.858 -0.936 1.00 76.75 459 GLY A C 1
ATOM 3446 O O . GLY A 1 459 ? 9.037 -10.928 -0.574 1.00 76.75 459 GLY A O 1
ATOM 3447 N N . ASP A 1 460 ? 9.343 -13.118 -0.950 1.00 78.19 460 ASP A N 1
ATOM 3448 C CA . ASP A 1 460 ? 8.050 -13.512 -0.414 1.00 78.19 460 ASP A CA 1
ATOM 3449 C C . ASP A 1 460 ? 8.140 -13.724 1.107 1.00 78.19 460 ASP A C 1
ATOM 3451 O O . ASP A 1 460 ? 9.189 -14.148 1.613 1.00 78.19 460 ASP A O 1
ATOM 3455 N N . PRO A 1 461 ? 7.048 -13.491 1.855 1.00 75.88 461 PRO A N 1
ATOM 3456 C CA . PRO A 1 461 ? 6.912 -13.999 3.206 1.00 75.88 461 PRO A CA 1
ATOM 3457 C C . PRO A 1 461 ? 7.187 -15.509 3.251 1.00 75.88 461 PRO A C 1
ATOM 3459 O O . PRO A 1 461 ? 6.879 -16.227 2.289 1.00 75.88 461 PRO A O 1
ATOM 3462 N N . PRO A 1 462 ? 7.733 -16.019 4.368 1.00 71.06 462 PRO A N 1
ATOM 3463 C CA . PRO A 1 462 ? 7.918 -17.449 4.550 1.00 71.06 462 PRO A CA 1
ATOM 3464 C C . PRO A 1 462 ? 6.642 -18.240 4.228 1.00 71.06 462 PRO A C 1
ATOM 3466 O O . PRO A 1 462 ? 5.539 -17.907 4.657 1.00 71.06 462 PRO A O 1
ATOM 3469 N N . GLY A 1 463 ? 6.803 -19.286 3.419 1.00 65.88 463 GLY A N 1
ATOM 3470 C CA . GLY A 1 463 ? 5.735 -20.225 3.097 1.00 65.88 463 GLY A CA 1
ATOM 3471 C C . GLY A 1 463 ? 4.724 -19.815 2.028 1.00 65.88 463 GLY A C 1
ATOM 3472 O O . GLY A 1 463 ? 3.691 -20.468 1.884 1.00 65.88 463 GLY A O 1
ATOM 3473 N N . VAL A 1 464 ? 5.022 -18.783 1.242 1.00 72.12 464 VAL A N 1
ATOM 3474 C CA . VAL A 1 464 ? 4.325 -18.533 -0.024 1.00 72.12 464 VAL A CA 1
ATOM 3475 C C . VAL A 1 464 ? 4.754 -19.569 -1.070 1.00 72.12 464 VAL A C 1
ATOM 3477 O O . VAL A 1 464 ? 5.941 -19.780 -1.312 1.00 72.12 464 VAL A O 1
ATOM 3480 N N . LEU A 1 465 ? 3.775 -20.219 -1.707 1.00 56.50 465 LEU A N 1
ATOM 3481 C CA . LEU A 1 465 ? 4.011 -21.272 -2.706 1.00 56.50 465 LEU A CA 1
ATOM 3482 C C . LEU A 1 465 ? 4.138 -20.754 -4.147 1.00 56.50 465 LEU A C 1
ATOM 3484 O O . LEU A 1 465 ? 4.716 -21.438 -4.990 1.00 56.50 465 LEU A O 1
ATOM 3488 N N . ASN A 1 466 ? 3.589 -19.572 -4.434 1.00 64.38 466 ASN A N 1
ATOM 3489 C CA . ASN A 1 466 ? 3.562 -18.989 -5.772 1.00 64.38 466 ASN A CA 1
ATOM 3490 C C . ASN A 1 466 ? 4.422 -17.731 -5.816 1.00 64.38 466 ASN A C 1
ATOM 3492 O O . ASN A 1 466 ? 4.284 -16.861 -4.966 1.00 64.38 466 ASN A O 1
ATOM 3496 N N . SER A 1 467 ? 5.246 -17.610 -6.849 1.00 70.12 467 SER A N 1
ATOM 3497 C CA . SER A 1 467 ? 6.022 -16.404 -7.121 1.00 70.12 467 SER A CA 1
ATOM 3498 C C . SER A 1 467 ? 5.146 -15.151 -7.157 1.00 70.12 467 SER A C 1
ATOM 3500 O O . SER A 1 467 ? 4.094 -15.141 -7.804 1.00 70.12 467 SER A O 1
ATOM 3502 N N . THR A 1 468 ? 5.602 -14.084 -6.500 1.00 82.88 468 THR A N 1
ATOM 3503 C CA . THR A 1 468 ? 4.935 -12.780 -6.539 1.00 82.88 468 THR A CA 1
ATOM 3504 C C . THR A 1 468 ? 4.769 -12.277 -7.975 1.00 82.88 468 THR A C 1
ATOM 3506 O O . THR A 1 468 ? 5.703 -12.300 -8.783 1.00 82.88 468 THR A O 1
ATOM 3509 N N . SER A 1 469 ? 3.566 -11.783 -8.282 1.00 89.94 469 SER A N 1
ATOM 3510 C CA . SER A 1 469 ? 3.234 -11.187 -9.575 1.00 89.94 469 SER A CA 1
ATOM 3511 C C . SER A 1 469 ? 2.740 -9.751 -9.433 1.00 89.94 469 SER A C 1
ATOM 3513 O O . SER A 1 469 ? 1.793 -9.495 -8.692 1.00 89.94 469 SER A O 1
ATOM 3515 N N . ILE A 1 470 ? 3.293 -8.832 -10.213 1.00 92.69 470 ILE A N 1
ATOM 3516 C CA . ILE A 1 470 ? 2.820 -7.451 -10.315 1.00 92.69 470 ILE A CA 1
ATOM 3517 C C . ILE A 1 470 ? 2.254 -7.241 -11.715 1.00 92.69 470 ILE A C 1
ATOM 3519 O O . ILE A 1 470 ? 2.910 -7.540 -12.708 1.00 92.69 470 ILE A O 1
ATOM 3523 N N . SER A 1 471 ? 1.029 -6.734 -11.809 1.00 95.00 471 SER A N 1
ATOM 3524 C CA . SER A 1 471 ? 0.379 -6.431 -13.086 1.00 95.00 471 SER A CA 1
ATOM 3525 C C . SER A 1 471 ? 0.121 -4.936 -13.215 1.00 95.00 471 SER A C 1
ATOM 3527 O O . SER A 1 471 ? -0.449 -4.336 -12.316 1.00 95.00 471 SER A O 1
ATOM 3529 N N . ILE A 1 472 ? 0.508 -4.337 -14.338 1.00 94.44 472 ILE A N 1
ATOM 3530 C CA . ILE A 1 472 ? 0.324 -2.920 -14.659 1.00 94.44 472 ILE A CA 1
ATOM 3531 C C . ILE A 1 472 ? -0.430 -2.844 -15.987 1.00 94.44 472 ILE A C 1
ATOM 3533 O O . ILE A 1 472 ? 0.151 -3.035 -17.050 1.00 94.44 472 ILE A O 1
ATOM 3537 N N . ASN A 1 473 ? -1.733 -2.571 -15.967 1.00 95.56 473 ASN A N 1
ATOM 3538 C CA . ASN A 1 473 ? -2.538 -2.547 -17.191 1.00 95.56 473 ASN A CA 1
ATOM 3539 C C . ASN A 1 473 ? -2.104 -1.410 -18.133 1.00 95.56 473 ASN A C 1
ATOM 3541 O O . ASN A 1 473 ? -1.820 -1.625 -19.311 1.00 95.56 473 ASN A O 1
ATOM 3545 N N . ARG A 1 474 ? -1.997 -0.189 -17.600 1.00 94.00 474 ARG A N 1
ATOM 3546 C CA . ARG A 1 474 ? -1.554 0.984 -18.355 1.00 94.00 474 ARG A CA 1
ATOM 3547 C C . ARG A 1 474 ? -0.805 1.955 -17.456 1.00 94.00 474 ARG A C 1
ATOM 3549 O O . ARG A 1 474 ? -1.333 2.352 -16.420 1.00 94.00 474 ARG A O 1
ATOM 3556 N N . LEU A 1 475 ? 0.367 2.383 -17.909 1.00 92.50 475 LEU A N 1
ATOM 3557 C CA . LEU A 1 475 ? 1.173 3.437 -17.307 1.00 92.50 475 LEU A CA 1
ATOM 3558 C C . LEU A 1 475 ? 1.419 4.547 -18.333 1.00 92.50 475 LEU A C 1
ATOM 3560 O O . LEU A 1 475 ? 1.918 4.289 -19.428 1.00 92.50 475 LEU A O 1
ATOM 3564 N N . SER A 1 476 ? 1.086 5.783 -17.972 1.00 90.94 476 SER A N 1
ATOM 3565 C CA . SER A 1 476 ? 1.363 6.981 -18.762 1.00 90.94 476 SER A CA 1
ATOM 3566 C C . SER A 1 476 ? 2.267 7.921 -17.973 1.00 90.94 476 SER A C 1
ATOM 3568 O O . SER A 1 476 ? 1.970 8.220 -16.817 1.00 90.94 476 SER A O 1
ATOM 3570 N N . SER A 1 477 ? 3.342 8.430 -18.578 1.00 83.75 477 SER A N 1
ATOM 3571 C CA . SER A 1 477 ? 4.184 9.431 -17.909 1.00 83.75 477 SER A CA 1
ATOM 3572 C C . SER A 1 477 ? 4.793 10.481 -18.830 1.00 83.75 477 SER A C 1
ATOM 3574 O O . SER A 1 477 ? 5.185 10.200 -19.964 1.00 83.75 477 SER A O 1
ATOM 3576 N N . VAL A 1 478 ? 4.897 11.716 -18.335 1.00 73.62 478 VAL A N 1
ATOM 3577 C CA . VAL A 1 478 ? 5.442 12.851 -19.091 1.00 73.62 478 VAL A CA 1
ATOM 3578 C C . VAL A 1 478 ? 6.416 13.656 -18.233 1.00 73.62 478 VAL A C 1
ATOM 3580 O O . VAL A 1 478 ? 6.177 13.906 -17.052 1.00 73.62 478 VAL A O 1
ATOM 3583 N N . GLY A 1 479 ? 7.502 14.111 -18.864 1.00 62.31 479 GLY A N 1
ATOM 3584 C CA . GLY A 1 479 ? 8.387 15.129 -18.294 1.00 62.31 479 GLY A CA 1
ATOM 3585 C C . GLY A 1 479 ? 9.347 14.624 -17.221 1.00 62.31 479 GLY A C 1
ATOM 3586 O O . GLY A 1 479 ? 9.705 15.399 -16.342 1.00 62.31 479 GLY A O 1
ATOM 3587 N N . LEU A 1 480 ? 9.761 13.356 -17.276 1.00 62.78 480 LEU A N 1
ATOM 3588 C CA . LEU A 1 480 ? 10.701 12.824 -16.291 1.00 62.78 480 LEU A CA 1
ATOM 3589 C C . LEU A 1 480 ? 12.139 13.271 -16.567 1.00 62.78 480 LEU A C 1
ATOM 3591 O O . LEU A 1 480 ? 12.523 13.516 -17.719 1.00 62.78 480 LEU A O 1
ATOM 3595 N N . GLY A 1 481 ? 12.946 13.326 -15.506 1.00 62.84 481 GLY A N 1
ATOM 3596 C CA . GLY A 1 481 ? 14.384 13.583 -15.598 1.00 62.84 481 GLY A CA 1
ATOM 3597 C C . GLY A 1 481 ? 15.117 12.544 -16.459 1.00 62.84 481 GLY A C 1
ATOM 3598 O O . GLY A 1 481 ? 14.652 11.424 -16.660 1.00 62.84 481 GLY A O 1
ATOM 3599 N N . SER A 1 482 ? 16.304 12.883 -16.970 1.00 61.97 482 SER A N 1
ATOM 3600 C CA . SER A 1 482 ? 17.085 11.999 -17.856 1.00 61.97 482 SER A CA 1
ATOM 3601 C C . SER A 1 482 ? 17.714 10.777 -17.163 1.00 61.97 482 SER A C 1
ATOM 3603 O O . SER A 1 482 ? 18.434 10.032 -17.824 1.00 61.97 482 SER A O 1
ATOM 3605 N N . GLY A 1 483 ? 17.496 10.585 -15.856 1.00 65.00 483 GLY A N 1
ATOM 3606 C CA . GLY A 1 483 ? 18.214 9.610 -15.028 1.00 65.00 483 GLY A CA 1
ATOM 3607 C C . GLY A 1 483 ? 17.531 8.255 -14.805 1.00 65.00 483 GLY A C 1
ATOM 3608 O O . GLY A 1 483 ? 18.249 7.276 -14.639 1.00 65.00 483 GLY A O 1
ATOM 3609 N N . ALA A 1 484 ? 16.195 8.155 -14.835 1.00 74.38 484 ALA A N 1
ATOM 3610 C CA . ALA A 1 484 ? 15.481 6.917 -14.477 1.00 74.38 484 ALA A CA 1
ATOM 3611 C C . ALA A 1 484 ? 14.465 6.431 -15.520 1.00 74.38 484 ALA A C 1
ATOM 3613 O O . ALA A 1 484 ? 14.072 7.155 -16.440 1.00 74.38 484 ALA A O 1
ATOM 3614 N N . ALA A 1 485 ? 14.094 5.153 -15.401 1.00 85.88 485 ALA A N 1
ATOM 3615 C CA . ALA A 1 485 ? 13.202 4.465 -16.323 1.00 85.88 485 ALA A CA 1
ATOM 3616 C C . ALA A 1 485 ? 11.714 4.672 -15.995 1.00 85.88 485 ALA A C 1
ATOM 3618 O O . ALA A 1 485 ? 11.357 4.897 -14.843 1.00 85.88 485 ALA A O 1
ATOM 3619 N N . ALA A 1 486 ? 10.841 4.554 -17.005 1.00 89.44 486 ALA A N 1
ATOM 3620 C CA . ALA A 1 486 ? 9.393 4.638 -16.824 1.00 89.44 486 ALA A CA 1
ATOM 3621 C C . ALA A 1 486 ? 8.847 3.503 -15.933 1.00 89.44 486 ALA A C 1
ATOM 3623 O O . ALA A 1 486 ? 7.914 3.689 -15.156 1.00 89.44 486 ALA A O 1
ATOM 3624 N N . ILE A 1 487 ? 9.462 2.330 -16.034 1.00 91.31 487 ILE A N 1
ATOM 3625 C CA . ILE A 1 487 ? 9.299 1.219 -15.104 1.00 91.31 487 ILE A CA 1
ATOM 3626 C C . ILE A 1 487 ? 10.696 0.805 -14.653 1.00 91.31 487 ILE A C 1
ATOM 3628 O O . ILE A 1 487 ? 11.535 0.483 -15.496 1.00 91.31 487 ILE A O 1
ATOM 3632 N N . SER A 1 488 ? 10.937 0.809 -13.345 1.00 90.62 488 SER A N 1
ATOM 3633 C CA . SER A 1 488 ? 12.168 0.316 -12.728 1.00 90.62 488 SER A CA 1
ATOM 3634 C C . SER A 1 488 ? 11.839 -0.856 -11.815 1.00 90.62 488 SER A C 1
ATOM 3636 O O . SER A 1 488 ? 11.047 -0.708 -10.890 1.00 90.62 488 SER A O 1
ATOM 3638 N N . ILE A 1 489 ? 12.407 -2.028 -12.085 1.00 90.56 489 ILE A N 1
ATOM 3639 C CA . ILE A 1 489 ? 12.178 -3.245 -11.307 1.00 90.56 489 ILE A CA 1
ATOM 3640 C C . ILE A 1 489 ? 13.496 -3.721 -10.716 1.00 90.56 489 ILE A C 1
ATOM 3642 O O . ILE A 1 489 ? 14.470 -3.924 -11.437 1.00 90.56 489 ILE A O 1
ATOM 3646 N N . GLU A 1 490 ? 13.494 -3.980 -9.419 1.00 87.31 490 GLU A N 1
ATOM 3647 C CA . GLU A 1 490 ? 14.632 -4.534 -8.704 1.00 87.31 490 GLU A CA 1
ATOM 3648 C C . GLU A 1 490 ? 14.184 -5.749 -7.893 1.00 87.31 490 GLU A C 1
ATOM 3650 O O . GLU A 1 490 ? 13.263 -5.657 -7.076 1.00 87.31 490 GLU A O 1
ATOM 3655 N N . ASN A 1 491 ? 14.845 -6.892 -8.088 1.00 83.25 491 ASN A N 1
ATOM 3656 C CA . ASN A 1 491 ? 14.669 -8.051 -7.215 1.00 83.25 491 ASN A CA 1
ATOM 3657 C C . ASN A 1 491 ? 15.811 -8.092 -6.200 1.00 83.25 491 ASN A C 1
ATOM 3659 O O . ASN A 1 491 ? 16.944 -8.456 -6.508 1.00 83.25 491 ASN A O 1
ATOM 3663 N N . ARG A 1 492 ? 15.470 -7.692 -4.978 1.00 79.12 492 ARG A N 1
ATOM 3664 C CA . ARG A 1 492 ? 16.343 -7.550 -3.811 1.00 79.12 492 ARG A CA 1
ATOM 3665 C C . ARG A 1 492 ? 16.339 -8.796 -2.916 1.00 79.12 492 ARG A C 1
ATOM 3667 O O . ARG A 1 492 ? 16.988 -8.799 -1.873 1.00 79.12 492 ARG A O 1
ATOM 3674 N N . ALA A 1 493 ? 15.574 -9.825 -3.277 1.00 73.88 493 ALA A N 1
ATOM 3675 C CA . ALA A 1 493 ? 15.391 -11.010 -2.456 1.00 73.88 493 ALA A CA 1
ATOM 3676 C C . ALA A 1 493 ? 16.672 -11.852 -2.386 1.00 73.88 493 ALA A C 1
ATOM 3678 O O . ALA A 1 493 ? 17.225 -12.251 -3.410 1.00 73.88 493 ALA A O 1
ATOM 3679 N N . THR A 1 494 ? 17.093 -12.186 -1.168 1.00 63.03 494 THR A N 1
ATOM 3680 C CA . THR A 1 494 ? 18.311 -12.966 -0.890 1.00 63.03 494 THR A CA 1
ATOM 3681 C C . THR A 1 494 ? 18.075 -14.483 -0.869 1.00 63.03 494 THR A C 1
ATOM 3683 O O . THR A 1 494 ? 19.024 -15.257 -0.732 1.00 63.03 494 THR A O 1
ATOM 3686 N N . VAL A 1 495 ? 16.818 -14.929 -0.992 1.00 63.53 495 VAL A N 1
ATOM 3687 C CA . VAL A 1 495 ? 16.426 -16.343 -0.899 1.00 63.53 495 VAL A CA 1
ATOM 3688 C C . VAL A 1 495 ? 16.594 -17.057 -2.242 1.00 63.53 495 VAL A C 1
ATOM 3690 O O . VAL A 1 495 ? 16.097 -16.616 -3.282 1.00 63.53 495 VAL A O 1
ATOM 3693 N N . GLU A 1 496 ? 17.254 -18.216 -2.201 1.00 52.34 496 GLU A N 1
ATOM 3694 C CA . GLU A 1 496 ? 17.419 -19.127 -3.333 1.00 52.34 496 GLU A CA 1
ATOM 3695 C C . GLU A 1 496 ? 16.032 -19.547 -3.863 1.00 52.34 496 GLU A C 1
ATOM 3697 O O . GLU A 1 496 ? 15.317 -20.265 -3.167 1.00 52.34 496 GLU A O 1
ATOM 3702 N N . ARG A 1 497 ? 15.682 -19.117 -5.095 1.00 58.91 497 ARG A N 1
ATOM 3703 C CA . ARG A 1 497 ? 14.403 -19.315 -5.839 1.00 58.91 497 ARG A CA 1
ATOM 3704 C C . ARG A 1 497 ? 13.391 -18.165 -5.815 1.00 58.91 497 ARG A C 1
ATOM 3706 O O . ARG A 1 497 ? 12.309 -18.336 -6.373 1.00 58.91 497 ARG A O 1
ATOM 3713 N N . SER A 1 498 ? 13.721 -17.003 -5.254 1.00 74.25 498 SER A N 1
ATOM 3714 C CA . SER A 1 498 ? 12.884 -15.818 -5.473 1.00 74.25 498 SER A CA 1
ATOM 3715 C C . SER A 1 498 ? 12.717 -15.549 -6.974 1.00 74.25 498 SER A C 1
ATOM 3717 O O . SER A 1 498 ? 13.701 -15.501 -7.718 1.00 74.25 498 SER A O 1
ATOM 3719 N N . HIS A 1 499 ? 11.470 -15.388 -7.409 1.00 82.19 499 HIS A N 1
ATOM 3720 C CA . HIS A 1 499 ? 11.126 -15.030 -8.776 1.00 82.19 499 HIS A CA 1
ATOM 3721 C C . HIS A 1 499 ? 10.002 -13.995 -8.743 1.00 82.19 499 HIS A C 1
ATOM 3723 O O . HIS A 1 499 ? 8.955 -14.235 -8.148 1.00 82.19 499 HIS A O 1
ATOM 3729 N N . LEU A 1 500 ? 10.240 -12.848 -9.371 1.00 87.44 500 LEU A N 1
ATOM 3730 C CA . LEU A 1 500 ? 9.257 -11.794 -9.568 1.00 87.44 500 LEU A CA 1
ATOM 3731 C C . LEU A 1 500 ? 8.733 -11.826 -11.006 1.00 87.44 500 LEU A C 1
ATOM 3733 O O . LEU A 1 500 ? 9.506 -11.671 -11.952 1.00 87.44 500 LEU A O 1
ATOM 3737 N N . PHE A 1 501 ? 7.418 -11.949 -11.164 1.00 91.69 501 PHE A N 1
ATOM 3738 C CA . PHE A 1 501 ? 6.749 -11.795 -12.454 1.00 91.69 501 PHE A CA 1
ATOM 3739 C C . PHE A 1 501 ? 6.142 -10.398 -12.570 1.00 91.69 501 PHE A C 1
ATOM 3741 O O . PHE A 1 501 ? 5.363 -9.986 -11.715 1.00 91.69 501 PHE A O 1
ATOM 3748 N N . VAL A 1 502 ? 6.443 -9.671 -13.643 1.00 94.00 502 VAL A N 1
ATOM 3749 C CA . VAL A 1 502 ? 5.862 -8.349 -13.913 1.00 94.00 502 VAL A CA 1
ATOM 3750 C C . VAL A 1 502 ? 5.166 -8.368 -15.268 1.00 94.00 502 VAL A C 1
ATOM 3752 O O . VAL A 1 502 ? 5.799 -8.575 -16.296 1.00 94.00 502 VAL A O 1
ATOM 3755 N N . ASN A 1 503 ? 3.857 -8.134 -15.297 1.00 95.81 503 ASN A N 1
ATOM 3756 C CA . ASN A 1 503 ? 3.075 -8.074 -16.530 1.00 95.81 503 ASN A CA 1
ATOM 3757 C C . ASN A 1 503 ? 2.616 -6.643 -16.783 1.00 95.81 503 ASN A C 1
ATOM 3759 O O . ASN A 1 503 ? 1.975 -6.035 -15.935 1.00 95.81 503 ASN A O 1
ATOM 3763 N N . VAL A 1 504 ? 2.908 -6.106 -17.959 1.00 95.94 504 VAL A N 1
ATOM 3764 C CA . VAL A 1 504 ? 2.620 -4.722 -18.325 1.00 95.94 504 VAL A CA 1
ATOM 3765 C C . VAL A 1 504 ? 1.805 -4.700 -19.615 1.00 95.94 504 VAL A C 1
ATOM 3767 O O . VAL A 1 504 ? 2.263 -5.146 -20.666 1.00 95.94 504 VAL A O 1
ATOM 3770 N N . GLY A 1 505 ? 0.581 -4.181 -19.562 1.00 96.56 505 GLY A N 1
ATOM 3771 C CA . GLY A 1 505 ? -0.281 -4.059 -20.737 1.00 96.56 505 GLY A CA 1
ATOM 3772 C C . GLY A 1 505 ? 0.198 -2.952 -21.676 1.00 96.56 505 GLY A C 1
ATOM 3773 O O . GLY A 1 505 ? 0.412 -3.172 -22.868 1.00 96.56 505 GLY A O 1
ATOM 3774 N N . CYS A 1 506 ? 0.410 -1.746 -21.158 1.00 95.06 506 CYS A N 1
ATOM 3775 C CA . CYS A 1 506 ? 0.825 -0.614 -21.976 1.00 95.06 506 CYS A CA 1
ATOM 3776 C C . CYS A 1 506 ? 1.666 0.388 -21.188 1.00 95.06 506 CYS A C 1
ATOM 3778 O O . CYS A 1 506 ? 1.282 0.797 -20.093 1.00 95.06 506 CYS A O 1
ATOM 3780 N N . VAL A 1 507 ? 2.772 0.828 -21.781 1.00 92.75 507 VAL A N 1
ATOM 3781 C CA . VAL A 1 507 ? 3.566 1.969 -21.317 1.00 92.75 507 VAL A CA 1
ATOM 3782 C C . VAL A 1 507 ? 3.552 3.033 -22.404 1.00 92.75 507 VAL A C 1
ATOM 3784 O O . VAL A 1 507 ? 3.908 2.736 -23.541 1.00 92.75 507 VAL A O 1
ATOM 3787 N N . ASP A 1 508 ? 3.162 4.257 -22.053 1.00 92.75 508 ASP A N 1
ATOM 3788 C CA . ASP A 1 508 ? 3.286 5.450 -22.899 1.00 92.75 508 ASP A CA 1
ATOM 3789 C C . ASP A 1 508 ? 4.046 6.530 -22.117 1.00 92.75 508 ASP A C 1
ATOM 3791 O O . ASP A 1 508 ? 3.493 7.177 -21.224 1.00 92.75 508 ASP A O 1
ATOM 3795 N N . ALA A 1 509 ? 5.351 6.654 -22.360 1.00 90.06 509 ALA A N 1
ATOM 3796 C CA . ALA A 1 509 ? 6.233 7.412 -21.475 1.00 90.06 509 ALA A CA 1
ATOM 3797 C C . ALA A 1 509 ? 7.240 8.314 -22.201 1.00 90.06 509 ALA A C 1
ATOM 3799 O O . ALA A 1 509 ? 7.763 7.990 -23.263 1.00 90.06 509 ALA A O 1
ATOM 3800 N N . SER A 1 510 ? 7.592 9.440 -21.581 1.00 86.88 510 SER A N 1
ATOM 3801 C CA . SER A 1 510 ? 8.778 10.232 -21.936 1.00 86.88 510 SER A CA 1
ATOM 3802 C C . SER A 1 510 ? 9.694 10.338 -20.721 1.00 86.88 510 SER A C 1
ATOM 3804 O O . SER A 1 510 ? 9.444 11.169 -19.845 1.00 86.88 510 SER A O 1
ATOM 3806 N N . ALA A 1 511 ? 10.766 9.549 -20.709 1.00 84.88 511 ALA A N 1
ATOM 3807 C CA . ALA A 1 511 ? 11.543 9.231 -19.514 1.00 84.88 511 ALA A CA 1
ATOM 3808 C C . ALA A 1 511 ? 13.055 9.105 -19.782 1.00 84.88 511 ALA A C 1
ATOM 3810 O O . ALA A 1 511 ? 13.479 9.131 -20.938 1.00 84.88 511 ALA A O 1
ATOM 3811 N N . GLY A 1 512 ? 13.885 8.975 -18.739 1.00 78.69 512 GLY A N 1
ATOM 3812 C CA . GLY A 1 512 ? 15.308 8.641 -18.887 1.00 78.69 512 GLY A CA 1
ATOM 3813 C C . GLY A 1 512 ? 15.495 7.290 -19.588 1.00 78.69 512 GLY A C 1
ATOM 3814 O O . GLY A 1 512 ? 16.177 7.208 -20.605 1.00 78.69 512 GLY A O 1
ATOM 3815 N N . GLY A 1 513 ? 14.789 6.262 -19.131 1.00 86.69 513 GLY A N 1
ATOM 3816 C CA . GLY A 1 513 ? 14.562 5.018 -19.872 1.00 86.69 513 GLY A CA 1
ATOM 3817 C C . GLY A 1 513 ? 13.087 4.643 -19.892 1.00 86.69 513 GLY A C 1
ATOM 3818 O O . GLY A 1 513 ? 12.279 5.307 -19.259 1.00 86.69 513 GLY A O 1
ATOM 3819 N N . LEU A 1 514 ? 12.693 3.595 -20.605 1.00 90.94 514 LEU A N 1
ATOM 3820 C CA . LEU A 1 514 ? 11.303 3.126 -20.604 1.00 90.94 514 LEU A CA 1
ATOM 3821 C C . LEU A 1 514 ? 11.125 1.925 -19.671 1.00 90.94 514 LEU A C 1
ATOM 3823 O O . LEU A 1 514 ? 10.213 1.924 -18.854 1.00 90.94 514 LEU A O 1
ATOM 3827 N N . VAL A 1 515 ? 12.019 0.939 -19.737 1.00 93.31 515 VAL A N 1
ATOM 3828 C CA . VAL A 1 515 ? 12.002 -0.229 -18.843 1.00 93.31 515 VAL A CA 1
ATOM 3829 C C . VAL A 1 515 ? 13.416 -0.511 -18.351 1.00 93.31 515 VAL A C 1
ATOM 3831 O O . VAL A 1 515 ? 14.349 -0.556 -19.150 1.00 93.31 515 VAL A O 1
ATOM 3834 N N . SER A 1 516 ? 13.565 -0.716 -17.048 1.00 92.06 516 SER A N 1
ATOM 3835 C CA . SER A 1 516 ? 14.803 -1.142 -16.402 1.00 92.06 516 SER A CA 1
ATOM 3836 C C . SER A 1 516 ? 14.510 -2.290 -15.445 1.00 92.06 516 SER A C 1
ATOM 3838 O O . SER A 1 516 ? 13.545 -2.221 -14.685 1.00 92.06 516 SER A O 1
ATOM 3840 N N . ALA A 1 517 ? 15.334 -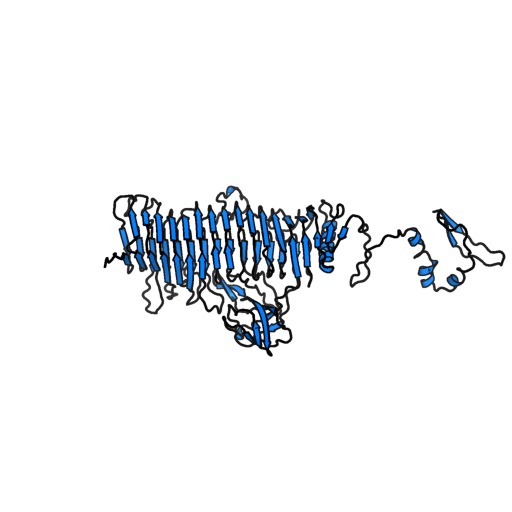3.333 -15.477 1.00 91.56 517 ALA A N 1
ATOM 3841 C CA . ALA A 1 517 ? 15.233 -4.472 -14.576 1.00 91.56 517 ALA A CA 1
ATOM 3842 C C . ALA A 1 517 ? 16.616 -4.890 -14.077 1.00 91.56 517 ALA A C 1
ATOM 3844 O O . ALA A 1 517 ? 17.503 -5.158 -14.890 1.00 91.56 517 ALA A O 1
ATOM 3845 N N . THR A 1 518 ? 16.797 -4.975 -12.761 1.00 86.88 518 THR A N 1
ATOM 3846 C CA . THR A 1 518 ? 18.076 -5.359 -12.155 1.00 86.88 518 THR A CA 1
ATOM 3847 C C . THR A 1 518 ? 17.903 -6.466 -11.114 1.00 86.88 518 THR A C 1
ATOM 3849 O O . THR A 1 518 ? 17.062 -6.409 -10.218 1.00 86.88 518 THR A O 1
ATOM 3852 N N . SER A 1 519 ? 18.735 -7.498 -11.232 1.00 80.25 519 SER A N 1
ATOM 3853 C CA . SER A 1 519 ? 18.885 -8.587 -10.260 1.00 80.25 519 SER A CA 1
ATOM 3854 C C . SER A 1 519 ? 20.252 -8.474 -9.569 1.00 80.25 519 SER A C 1
ATOM 3856 O O . SER A 1 519 ? 21.092 -9.371 -9.678 1.00 80.25 519 SER A O 1
ATOM 3858 N N . ASN A 1 520 ? 20.518 -7.338 -8.918 1.00 66.94 520 ASN A N 1
ATOM 3859 C CA . ASN A 1 520 ? 21.739 -7.081 -8.143 1.00 66.94 520 ASN A CA 1
ATOM 3860 C C . ASN A 1 520 ? 21.543 -5.861 -7.229 1.00 66.94 520 ASN A C 1
ATOM 3862 O O . ASN A 1 520 ? 21.134 -4.809 -7.720 1.00 66.94 520 ASN A O 1
ATOM 3866 N N . ILE A 1 521 ? 21.905 -5.962 -5.941 1.00 55.25 521 ILE A N 1
ATOM 3867 C CA . ILE A 1 521 ? 22.041 -4.789 -5.063 1.00 55.25 521 ILE A CA 1
ATOM 3868 C C . ILE A 1 521 ? 23.328 -4.835 -4.270 1.00 55.25 521 ILE A C 1
ATOM 3870 O O . ILE A 1 521 ? 23.513 -5.703 -3.421 1.00 55.25 521 ILE A O 1
ATOM 3874 N N . SER A 1 522 ? 24.164 -3.814 -4.470 1.00 55.31 522 SER A N 1
ATOM 3875 C CA . SER A 1 522 ? 25.222 -3.410 -3.535 1.00 55.31 522 SER A CA 1
ATOM 3876 C C . SER A 1 522 ? 26.111 -4.554 -3.025 1.00 55.31 522 SER A C 1
ATOM 3878 O O . SER A 1 522 ? 26.512 -4.547 -1.863 1.00 55.31 522 SER A O 1
ATOM 3880 N N . GLY A 1 523 ? 26.428 -5.542 -3.869 1.00 53.47 523 GLY A N 1
ATOM 3881 C CA . GLY A 1 523 ? 27.262 -6.684 -3.471 1.00 53.47 523 GLY A CA 1
ATOM 3882 C C . GLY A 1 523 ? 26.511 -7.969 -3.099 1.00 53.47 523 GLY A C 1
ATOM 3883 O O . GLY A 1 523 ? 27.171 -8.973 -2.831 1.00 53.47 523 GLY A O 1
ATOM 3884 N N . ASN A 1 524 ? 25.173 -7.971 -3.102 1.00 56.09 524 ASN A N 1
ATOM 3885 C CA . ASN A 1 524 ? 24.335 -9.129 -2.780 1.00 56.09 524 ASN A CA 1
ATOM 3886 C C . ASN A 1 524 ? 23.594 -9.658 -4.024 1.00 56.09 524 ASN A C 1
ATOM 3888 O O . ASN A 1 524 ? 23.137 -8.863 -4.851 1.00 56.09 524 ASN A O 1
ATOM 3892 N N . PRO A 1 525 ? 23.450 -10.990 -4.168 1.00 58.97 525 PRO A N 1
ATOM 3893 C CA . PRO A 1 525 ? 22.683 -11.585 -5.261 1.00 58.97 525 PRO A CA 1
ATOM 3894 C C . PRO A 1 525 ? 21.185 -11.261 -5.132 1.00 58.97 525 PRO A C 1
ATOM 3896 O O . PRO A 1 525 ? 20.641 -11.276 -4.028 1.00 58.97 525 PRO A O 1
ATOM 3899 N N . GLY A 1 526 ? 20.530 -11.006 -6.268 1.00 70.81 526 GLY A N 1
ATOM 3900 C CA . GLY A 1 526 ? 19.072 -10.897 -6.385 1.00 70.81 526 GLY A CA 1
ATOM 3901 C C . GLY A 1 526 ? 18.423 -12.155 -6.978 1.00 70.81 526 GLY A C 1
ATOM 3902 O O . GLY A 1 526 ? 19.105 -12.994 -7.580 1.00 70.81 526 GLY A O 1
ATOM 3903 N N . GLY A 1 527 ? 17.103 -12.283 -6.805 1.00 78.38 527 GLY A N 1
ATOM 3904 C CA . GLY A 1 527 ? 16.278 -13.328 -7.427 1.00 78.38 527 GLY A CA 1
ATOM 3905 C C . GLY A 1 527 ? 15.922 -13.048 -8.895 1.00 78.38 527 GLY A C 1
ATOM 3906 O O . GLY A 1 527 ? 16.201 -11.977 -9.427 1.00 78.38 527 GLY A O 1
ATOM 3907 N N . SER A 1 528 ? 15.281 -14.007 -9.569 1.00 84.12 528 SER A N 1
ATOM 3908 C CA . SER A 1 528 ? 14.909 -13.878 -10.988 1.00 84.12 528 SER A CA 1
ATOM 3909 C C . SER A 1 528 ? 13.803 -12.844 -11.212 1.00 84.12 528 SER A C 1
ATOM 3911 O O . SER A 1 528 ? 12.972 -12.595 -10.334 1.00 84.12 528 SER A O 1
ATOM 3913 N N . ILE A 1 529 ? 13.770 -12.262 -12.409 1.00 88.88 529 ILE A N 1
ATOM 3914 C CA . ILE A 1 529 ? 12.760 -11.302 -12.856 1.00 88.88 529 ILE A CA 1
ATOM 3915 C C . ILE A 1 529 ? 12.312 -11.694 -14.260 1.00 88.88 529 ILE A C 1
ATOM 3917 O O . ILE A 1 529 ? 13.137 -11.729 -15.168 1.00 88.88 529 ILE A O 1
ATOM 3921 N N . ASP A 1 530 ? 11.012 -11.884 -14.458 1.00 92.25 530 ASP A N 1
ATOM 3922 C CA . ASP A 1 530 ? 10.408 -12.025 -15.781 1.00 92.25 530 ASP A CA 1
ATOM 3923 C C . ASP A 1 530 ? 9.422 -10.864 -16.005 1.00 92.25 530 ASP A C 1
ATOM 3925 O O . ASP A 1 530 ? 8.368 -10.790 -15.371 1.00 92.25 530 ASP A O 1
ATOM 3929 N N . ILE A 1 531 ? 9.756 -9.948 -16.917 1.00 95.38 531 ILE A N 1
ATOM 3930 C CA . ILE A 1 531 ? 8.904 -8.827 -17.329 1.00 95.38 531 ILE A CA 1
ATOM 3931 C C . ILE A 1 531 ? 8.292 -9.127 -18.695 1.00 95.38 531 ILE A C 1
ATOM 3933 O O . ILE A 1 531 ? 9.016 -9.331 -19.667 1.00 95.38 531 ILE A O 1
ATOM 3937 N N . ASN A 1 532 ? 6.967 -9.077 -18.800 1.00 96.88 532 ASN A N 1
ATOM 3938 C CA . ASN A 1 532 ? 6.239 -9.178 -20.062 1.00 96.88 532 ASN A CA 1
ATOM 3939 C C . ASN A 1 532 ? 5.519 -7.860 -20.349 1.00 96.88 532 ASN A C 1
ATOM 3941 O O . ASN A 1 532 ? 4.658 -7.449 -19.581 1.00 96.88 532 ASN A O 1
ATOM 3945 N N . VAL A 1 533 ? 5.840 -7.211 -21.465 1.00 97.19 533 VAL A N 1
ATOM 3946 C CA . VAL A 1 533 ? 5.246 -5.944 -21.901 1.00 97.19 533 VAL A CA 1
ATOM 3947 C C . VAL A 1 533 ? 4.495 -6.163 -23.210 1.00 97.19 533 VAL A C 1
ATOM 3949 O O . VAL A 1 533 ? 5.085 -6.560 -24.212 1.00 97.19 533 VAL A O 1
ATOM 3952 N N . THR A 1 534 ? 3.191 -5.883 -23.233 1.00 97.69 534 THR A N 1
ATOM 3953 C CA . THR A 1 534 ? 2.385 -6.033 -24.458 1.00 97.69 534 THR A CA 1
ATOM 3954 C C . THR A 1 534 ? 2.666 -4.881 -25.426 1.00 97.69 534 THR A C 1
ATOM 3956 O O . THR A 1 534 ? 2.999 -5.116 -26.584 1.00 97.69 534 THR A O 1
ATOM 3959 N N . ASN A 1 535 ? 2.593 -3.631 -24.956 1.00 96.75 535 ASN A N 1
ATOM 3960 C CA . ASN A 1 535 ? 2.916 -2.447 -25.755 1.00 96.75 535 ASN A CA 1
ATOM 3961 C C . ASN A 1 535 ? 3.848 -1.501 -24.997 1.00 96.75 535 ASN A C 1
ATOM 3963 O O . ASN A 1 535 ? 3.500 -0.996 -23.931 1.00 96.75 535 ASN A O 1
ATOM 3967 N N . LEU A 1 536 ? 5.010 -1.223 -25.579 1.00 95.69 536 LEU A N 1
ATOM 3968 C CA . LEU A 1 536 ? 5.964 -0.242 -25.082 1.00 95.69 536 LEU A CA 1
ATOM 3969 C C . LEU A 1 536 ? 6.053 0.911 -26.074 1.00 95.69 536 LEU A C 1
ATOM 3971 O O . LEU A 1 536 ? 6.537 0.721 -27.183 1.00 95.69 536 LEU A O 1
ATOM 3975 N N . LYS A 1 537 ? 5.613 2.103 -25.685 1.00 93.94 537 LYS A N 1
ATOM 3976 C CA . LYS A 1 537 ? 5.699 3.307 -26.507 1.00 93.94 537 LYS A CA 1
ATOM 3977 C C . LYS A 1 537 ? 6.366 4.422 -25.720 1.00 93.94 537 LYS A C 1
ATOM 3979 O O . LYS A 1 537 ? 6.023 4.662 -24.563 1.00 93.94 537 LYS A O 1
ATOM 3984 N N . GLY A 1 538 ? 7.301 5.139 -26.334 1.00 90.25 538 GLY A N 1
ATOM 3985 C CA . GLY A 1 538 ? 7.831 6.312 -25.660 1.00 90.25 538 GLY A CA 1
ATOM 3986 C C . GLY A 1 538 ? 9.130 6.888 -26.180 1.00 90.25 538 GLY A C 1
ATOM 3987 O O . GLY A 1 538 ? 9.733 6.406 -27.135 1.00 90.25 538 GLY A O 1
ATOM 3988 N N . LYS A 1 539 ? 9.564 7.942 -25.486 1.00 88.44 539 LYS A N 1
ATOM 3989 C CA . LYS A 1 539 ? 10.821 8.653 -25.729 1.00 88.44 539 LYS A CA 1
ATOM 3990 C C . LYS A 1 539 ? 11.801 8.397 -24.590 1.00 88.44 539 LYS A C 1
ATOM 3992 O O . LYS A 1 539 ? 11.532 8.803 -23.460 1.00 88.44 539 LYS A O 1
ATOM 3997 N N . ALA A 1 540 ? 12.939 7.778 -24.894 1.00 87.38 540 ALA A N 1
ATOM 3998 C CA . ALA A 1 540 ? 14.036 7.543 -23.957 1.00 87.38 540 ALA A CA 1
ATOM 3999 C C . ALA A 1 540 ? 15.100 8.649 -24.081 1.00 87.38 540 ALA A C 1
ATOM 4001 O O . ALA A 1 540 ? 15.702 8.833 -25.141 1.00 87.38 540 ALA A O 1
ATOM 4002 N N . ARG A 1 541 ? 15.323 9.407 -23.003 1.00 80.75 541 ARG A N 1
ATOM 4003 C CA . ARG A 1 541 ? 16.193 10.603 -22.948 1.00 80.75 541 ARG A CA 1
ATOM 4004 C C . ARG A 1 541 ? 17.555 10.346 -22.291 1.00 80.75 541 ARG A C 1
ATOM 4006 O O . ARG A 1 541 ? 18.489 11.124 -22.483 1.00 80.75 541 ARG A O 1
ATOM 4013 N N . GLY A 1 542 ? 17.643 9.290 -21.495 1.00 76.38 542 GLY A N 1
ATOM 4014 C CA . GLY A 1 542 ? 18.797 8.860 -20.712 1.00 76.38 542 GLY A CA 1
ATOM 4015 C C . GLY A 1 542 ? 19.652 7.828 -21.437 1.00 76.38 542 GLY A C 1
ATOM 4016 O O . GLY A 1 542 ? 19.651 7.761 -22.668 1.00 76.38 542 GLY A O 1
ATOM 4017 N N . ALA A 1 543 ? 20.424 7.062 -20.662 1.00 73.06 543 ALA A N 1
ATOM 4018 C CA . ALA A 1 543 ? 21.437 6.140 -21.177 1.00 73.06 543 ALA A CA 1
ATOM 4019 C C . ALA A 1 543 ? 20.859 4.948 -21.953 1.00 73.06 543 ALA A C 1
ATOM 4021 O O . ALA A 1 543 ? 21.502 4.472 -22.889 1.00 73.06 543 ALA A O 1
ATOM 4022 N N . PHE A 1 544 ? 19.658 4.488 -21.585 1.00 83.06 544 PHE A N 1
ATOM 4023 C CA . PHE A 1 544 ? 19.046 3.274 -22.122 1.00 83.06 544 PHE A CA 1
ATOM 4024 C C . PHE A 1 544 ? 17.547 3.452 -22.360 1.00 83.06 544 PHE A C 1
ATOM 4026 O O . PHE A 1 544 ? 16.877 4.067 -21.538 1.00 83.06 544 PHE A O 1
ATOM 4033 N N . GLY A 1 545 ? 16.999 2.883 -23.438 1.00 86.62 545 GLY A N 1
ATOM 4034 C CA . GLY A 1 545 ? 15.545 2.736 -23.605 1.00 86.62 545 GLY A CA 1
ATOM 4035 C C . GLY A 1 545 ? 15.000 1.525 -22.843 1.00 86.62 545 GLY A C 1
ATOM 4036 O O . GLY A 1 545 ? 14.073 1.659 -22.047 1.00 86.62 545 GLY A O 1
ATOM 4037 N N . VAL A 1 546 ? 15.615 0.361 -23.051 1.00 91.44 546 VAL A N 1
ATOM 4038 C CA . VAL A 1 546 ? 15.363 -0.882 -22.309 1.00 91.44 546 VAL A CA 1
ATOM 4039 C C . VAL A 1 546 ? 16.680 -1.378 -21.721 1.00 91.44 546 VAL A C 1
ATOM 4041 O O . VAL A 1 546 ? 17.660 -1.530 -22.455 1.00 91.44 546 VAL A O 1
ATOM 4044 N N . TYR A 1 547 ? 16.698 -1.627 -20.413 1.00 90.44 547 TYR A N 1
ATOM 4045 C CA . TYR A 1 547 ? 17.874 -2.074 -19.670 1.00 90.44 547 TYR A CA 1
ATOM 4046 C C . TYR A 1 547 ? 17.576 -3.333 -18.853 1.00 90.44 547 TYR A C 1
ATOM 4048 O O . TYR A 1 547 ? 16.574 -3.385 -18.141 1.00 90.44 547 TYR A O 1
ATOM 4056 N N . ALA A 1 548 ? 18.452 -4.333 -18.943 1.00 89.31 548 ALA A N 1
ATOM 4057 C CA . ALA A 1 548 ? 18.397 -5.537 -18.119 1.00 89.31 548 ALA A CA 1
ATOM 4058 C C . ALA A 1 548 ? 19.780 -5.869 -17.558 1.00 89.31 548 ALA A C 1
ATOM 4060 O O . ALA A 1 548 ? 20.735 -6.010 -18.325 1.00 89.31 548 ALA A O 1
ATOM 4061 N N . GLU A 1 549 ? 19.878 -6.074 -16.247 1.00 85.38 549 GLU A N 1
ATOM 4062 C CA . GLU A 1 549 ? 21.132 -6.415 -15.575 1.00 85.38 549 GLU A CA 1
ATOM 4063 C C . GLU A 1 549 ? 20.994 -7.597 -14.609 1.00 85.38 549 GLU A C 1
ATOM 4065 O O . GLU A 1 549 ? 20.147 -7.592 -13.717 1.00 85.38 549 GLU A O 1
ATOM 4070 N N . ALA A 1 550 ? 21.884 -8.580 -14.747 1.00 79.50 550 ALA A N 1
ATOM 4071 C CA . ALA A 1 550 ? 22.014 -9.734 -13.866 1.00 79.50 550 ALA A CA 1
ATOM 4072 C C . ALA A 1 550 ? 23.501 -9.950 -13.564 1.00 79.50 550 ALA A C 1
ATOM 4074 O O . ALA A 1 550 ? 24.263 -10.471 -14.386 1.00 79.50 550 ALA A O 1
ATOM 4075 N N . VAL A 1 551 ? 23.925 -9.525 -12.374 1.00 67.88 551 VAL A N 1
ATOM 4076 C CA . VAL A 1 551 ? 25.326 -9.572 -11.941 1.00 67.88 551 VAL A CA 1
ATOM 4077 C C . VAL A 1 551 ? 25.414 -10.325 -10.626 1.00 67.88 551 VAL A C 1
ATOM 4079 O O . VAL A 1 551 ? 24.700 -10.022 -9.676 1.00 67.88 551 VAL A O 1
ATOM 4082 N N . GLY A 1 552 ? 26.299 -11.316 -10.572 1.00 58.03 552 GLY A N 1
ATOM 4083 C CA . GLY A 1 552 ? 26.619 -12.037 -9.340 1.00 58.03 552 GLY A CA 1
ATOM 4084 C C . GLY A 1 552 ? 27.926 -11.593 -8.732 1.00 58.03 552 GLY A C 1
ATOM 4085 O O . GLY A 1 552 ? 28.648 -10.789 -9.304 1.00 58.03 552 GLY A O 1
ATOM 4086 N N . TYR A 1 553 ? 28.258 -12.169 -7.583 1.00 58.00 553 TYR A N 1
ATOM 4087 C CA . TYR A 1 553 ? 29.546 -11.972 -6.928 1.00 58.00 553 TYR A CA 1
ATOM 4088 C C . TYR A 1 553 ? 30.143 -13.329 -6.570 1.00 58.00 553 TYR A C 1
ATOM 4090 O O . TYR A 1 553 ? 29.423 -14.264 -6.230 1.00 58.00 553 TYR A O 1
ATOM 4098 N N . ALA A 1 554 ? 31.472 -13.448 -6.611 1.00 54.06 554 ALA A N 1
ATOM 4099 C CA . ALA A 1 554 ? 32.178 -14.721 -6.427 1.00 54.06 554 ALA A CA 1
ATOM 4100 C C . ALA A 1 554 ? 31.875 -15.437 -5.090 1.00 54.06 554 ALA A C 1
ATOM 4102 O O . ALA A 1 554 ? 31.989 -16.658 -5.020 1.00 54.06 554 ALA A O 1
ATOM 4103 N N . ALA A 1 555 ? 31.471 -14.700 -4.048 1.00 53.69 555 ALA A N 1
ATOM 4104 C CA . ALA A 1 555 ? 31.065 -15.257 -2.753 1.00 53.69 555 ALA A CA 1
ATOM 4105 C C . ALA A 1 555 ? 29.657 -15.893 -2.765 1.00 53.69 555 ALA A C 1
ATOM 4107 O O . ALA A 1 555 ? 29.338 -16.679 -1.875 1.00 53.69 555 ALA A O 1
ATOM 4108 N N . TYR A 1 556 ? 28.837 -15.590 -3.776 1.00 55.44 556 TYR A N 1
ATOM 4109 C CA . TYR A 1 556 ? 27.434 -15.990 -3.876 1.00 55.44 556 TYR A CA 1
ATOM 4110 C C . TYR A 1 556 ? 27.106 -16.441 -5.314 1.00 55.44 556 TYR A C 1
ATOM 4112 O O . TYR A 1 556 ? 26.581 -15.666 -6.112 1.00 55.44 556 TYR A O 1
ATOM 4120 N N . PRO A 1 557 ? 27.428 -17.693 -5.687 1.00 50.50 557 PRO A N 1
ATOM 4121 C CA . PRO A 1 557 ? 27.438 -18.139 -7.085 1.00 50.50 557 PRO A CA 1
ATOM 4122 C C . PRO A 1 557 ? 26.052 -18.333 -7.732 1.00 50.50 557 PRO A C 1
ATOM 4124 O O . PRO A 1 557 ? 25.990 -18.773 -8.877 1.00 50.50 557 PRO A O 1
ATOM 4127 N N . LYS A 1 558 ? 24.945 -18.046 -7.034 1.00 55.38 558 LYS A N 1
ATOM 4128 C CA . LYS A 1 558 ? 23.576 -18.276 -7.522 1.00 55.38 558 LYS A CA 1
ATOM 4129 C C . LYS A 1 558 ? 22.864 -16.933 -7.710 1.00 55.38 558 LYS A C 1
ATOM 4131 O O . LYS A 1 558 ? 22.550 -16.275 -6.726 1.00 55.38 558 LYS A O 1
ATOM 4136 N N . ILE A 1 559 ? 22.644 -16.538 -8.963 1.00 60.72 559 ILE A N 1
ATOM 4137 C CA . ILE A 1 559 ? 21.992 -15.278 -9.362 1.00 60.72 559 ILE A CA 1
ATOM 4138 C C . ILE A 1 559 ? 20.672 -15.631 -10.044 1.00 60.72 559 ILE A C 1
ATOM 4140 O O . ILE A 1 559 ? 20.607 -16.645 -10.741 1.00 60.72 559 ILE A O 1
ATOM 4144 N N . GLY A 1 560 ? 19.651 -14.794 -9.879 1.00 66.94 560 GLY A N 1
ATOM 4145 C CA . GLY A 1 560 ? 18.478 -14.818 -10.739 1.00 66.94 560 GLY A CA 1
ATOM 4146 C C . GLY A 1 560 ? 18.783 -14.481 -12.202 1.00 66.94 560 GLY A C 1
ATOM 4147 O O . GLY A 1 560 ? 19.796 -13.866 -12.544 1.00 66.94 560 GLY A O 1
ATOM 4148 N N . LYS A 1 561 ? 17.865 -14.869 -13.083 1.00 80.62 561 LYS A N 1
ATOM 4149 C CA . LYS A 1 561 ? 17.837 -14.456 -14.488 1.00 80.62 561 LYS A CA 1
ATOM 4150 C C . LYS A 1 561 ? 16.913 -13.260 -14.653 1.00 80.62 561 LYS A C 1
ATOM 4152 O O . LYS A 1 561 ? 15.851 -13.237 -14.040 1.00 80.62 561 LYS A O 1
ATOM 4157 N N . VAL A 1 562 ? 17.277 -12.309 -15.509 1.00 87.00 562 VAL A N 1
ATOM 4158 C CA . VAL A 1 562 ? 16.401 -11.185 -15.875 1.00 87.00 562 VAL A CA 1
ATOM 4159 C C . VAL A 1 562 ? 15.914 -11.361 -17.308 1.00 87.00 562 VAL A C 1
ATOM 4161 O O . VAL A 1 562 ? 16.705 -11.270 -18.244 1.00 87.00 562 VAL A O 1
ATOM 4164 N N . ARG A 1 563 ? 14.618 -11.597 -17.512 1.00 90.94 563 ARG A N 1
ATOM 4165 C CA . ARG A 1 563 ? 13.993 -11.633 -18.839 1.00 90.94 563 ARG A CA 1
ATOM 4166 C C . ARG A 1 563 ? 13.080 -10.432 -19.033 1.00 90.94 563 ARG A C 1
ATOM 4168 O O . ARG A 1 563 ? 12.223 -10.163 -18.200 1.00 90.94 563 ARG A O 1
ATOM 4175 N N . ILE A 1 564 ? 13.217 -9.744 -20.161 1.00 94.69 564 ILE A N 1
ATOM 4176 C CA . ILE A 1 564 ? 12.290 -8.702 -20.609 1.00 94.69 564 ILE A CA 1
ATOM 4177 C C . ILE A 1 564 ? 11.748 -9.108 -21.978 1.00 94.69 564 ILE A C 1
ATOM 4179 O O . ILE A 1 564 ? 12.470 -9.094 -22.972 1.00 94.69 564 ILE A O 1
ATOM 4183 N N . ASN A 1 565 ? 10.468 -9.455 -22.040 1.00 95.38 565 ASN A N 1
ATOM 4184 C CA . ASN A 1 565 ? 9.760 -9.793 -23.269 1.00 95.38 565 ASN A CA 1
ATOM 4185 C C . ASN A 1 565 ? 8.830 -8.642 -23.647 1.00 95.38 565 ASN A C 1
ATOM 4187 O O . ASN A 1 565 ? 7.908 -8.326 -22.903 1.00 95.38 565 ASN A O 1
ATOM 4191 N N . ILE A 1 566 ? 9.040 -8.031 -24.807 1.00 96.44 566 ILE A N 1
ATOM 4192 C CA . ILE A 1 566 ? 8.212 -6.945 -25.330 1.00 96.44 566 ILE A CA 1
ATOM 4193 C C . ILE A 1 566 ? 7.558 -7.427 -26.622 1.00 96.44 566 ILE A C 1
ATOM 4195 O O . ILE A 1 566 ? 8.243 -7.726 -27.598 1.00 96.44 566 ILE A O 1
ATOM 4199 N N . GLN A 1 567 ? 6.230 -7.509 -26.652 1.00 94.94 567 GLN A N 1
ATOM 4200 C CA . GLN A 1 567 ? 5.512 -7.947 -27.849 1.00 94.94 567 GLN A CA 1
ATOM 4201 C C . GLN A 1 567 ? 5.596 -6.887 -28.954 1.00 94.94 567 GLN A C 1
ATOM 4203 O O . GLN A 1 567 ? 6.005 -7.211 -30.067 1.00 94.94 567 GLN A O 1
ATOM 4208 N N . ASN A 1 568 ? 5.271 -5.632 -28.634 1.00 95.50 568 ASN A N 1
ATOM 4209 C CA . ASN A 1 568 ? 5.335 -4.499 -29.554 1.00 95.50 568 ASN A CA 1
ATOM 4210 C C . ASN A 1 568 ? 6.070 -3.308 -28.914 1.00 95.50 568 ASN A C 1
ATOM 4212 O O . ASN A 1 568 ? 5.701 -2.878 -27.819 1.00 95.50 568 ASN A O 1
ATOM 4216 N N . ALA A 1 569 ? 7.085 -2.767 -29.592 1.00 92.94 569 ALA A N 1
ATOM 4217 C CA . ALA A 1 569 ? 7.907 -1.659 -29.100 1.00 92.94 569 ALA A CA 1
ATOM 4218 C C . ALA A 1 569 ? 7.989 -0.509 -30.116 1.00 92.94 569 ALA A C 1
ATOM 4220 O O . ALA A 1 569 ? 8.455 -0.727 -31.223 1.00 92.94 569 ALA A O 1
ATOM 4221 N N . ASP A 1 570 ? 7.606 0.710 -29.737 1.00 93.06 570 ASP A N 1
ATOM 4222 C CA . ASP A 1 570 ? 7.843 1.961 -30.473 1.00 93.06 570 ASP A CA 1
ATOM 4223 C C . ASP A 1 570 ? 8.684 2.900 -29.595 1.00 93.06 570 ASP A C 1
ATOM 4225 O O . ASP A 1 570 ? 8.172 3.613 -28.725 1.00 93.06 570 ASP A O 1
ATOM 4229 N N . ILE A 1 571 ? 10.003 2.809 -29.759 1.00 90.06 571 ILE A N 1
ATOM 4230 C CA . ILE A 1 571 ? 10.993 3.467 -28.904 1.00 90.06 571 ILE A CA 1
ATOM 4231 C C . ILE A 1 571 ? 11.722 4.529 -29.715 1.00 90.06 571 ILE A C 1
ATOM 4233 O O . ILE A 1 571 ? 12.400 4.207 -30.686 1.00 90.06 571 ILE A O 1
ATOM 4237 N N . ASP A 1 572 ? 11.668 5.773 -29.251 1.00 87.88 572 ASP A N 1
ATOM 4238 C CA . ASP A 1 572 ? 12.470 6.878 -29.773 1.00 87.88 572 ASP A CA 1
ATOM 4239 C C . ASP A 1 572 ? 13.566 7.252 -28.763 1.00 87.88 572 ASP A C 1
ATOM 4241 O O . ASP A 1 572 ? 13.310 7.833 -27.704 1.00 87.88 572 ASP A O 1
ATOM 4245 N N . CYS A 1 573 ? 14.810 6.884 -29.065 1.00 82.50 573 CYS A N 1
ATOM 4246 C CA . CYS A 1 573 ? 15.977 7.285 -28.291 1.00 82.50 573 CYS A CA 1
ATOM 4247 C C . CYS A 1 573 ? 16.435 8.679 -28.739 1.00 82.50 573 CYS A C 1
ATOM 4249 O O . CYS A 1 573 ? 17.044 8.855 -29.800 1.00 82.50 573 CYS A O 1
ATOM 4251 N N . VAL A 1 574 ? 16.170 9.676 -27.894 1.00 79.25 574 VAL A N 1
ATOM 4252 C CA . VAL A 1 574 ? 16.381 11.101 -28.195 1.00 79.25 574 VAL A CA 1
ATOM 4253 C C . VAL A 1 574 ? 17.651 11.677 -27.560 1.00 79.25 574 VAL A C 1
ATOM 4255 O O . VAL A 1 574 ? 17.806 12.893 -27.478 1.00 79.25 574 VAL A O 1
ATOM 4258 N N . SER A 1 575 ? 18.580 10.844 -27.088 1.00 73.94 575 SER A N 1
ATOM 4259 C CA . SER A 1 575 ? 19.830 11.354 -26.519 1.00 73.94 575 SER A CA 1
ATOM 4260 C C . SER A 1 575 ? 20.909 11.617 -27.572 1.00 73.94 575 SER A C 1
ATOM 4262 O O . SER A 1 575 ? 21.133 10.806 -28.471 1.00 73.94 575 SER A O 1
ATOM 4264 N N . SER A 1 576 ? 21.634 12.729 -27.423 1.00 66.94 576 SER A N 1
ATOM 4265 C CA . SER A 1 576 ? 22.776 13.103 -28.268 1.00 66.94 576 SER A CA 1
ATOM 4266 C C . SER A 1 576 ? 24.097 12.429 -27.868 1.00 66.94 576 SER A C 1
ATOM 4268 O O . SER A 1 576 ? 25.095 12.562 -28.576 1.00 66.94 576 SER A O 1
ATOM 4270 N N . ASN A 1 577 ? 24.135 11.698 -26.749 1.00 70.06 577 ASN A N 1
ATOM 4271 C CA . ASN A 1 577 ? 25.338 11.009 -26.289 1.00 70.06 577 ASN A CA 1
ATOM 4272 C C . ASN A 1 577 ? 25.533 9.674 -27.035 1.00 70.06 577 ASN A C 1
ATOM 4274 O O . ASN A 1 577 ? 24.673 8.796 -26.985 1.00 70.06 577 ASN A O 1
ATOM 4278 N N . GLY A 1 578 ? 26.689 9.503 -27.692 1.00 59.56 578 GLY A N 1
ATOM 4279 C CA . GLY A 1 578 ? 27.094 8.285 -28.420 1.00 59.56 578 GLY A CA 1
ATOM 4280 C C . GLY A 1 578 ? 27.092 7.005 -27.592 1.00 59.56 578 GLY A C 1
ATOM 4281 O O . GLY A 1 578 ? 26.831 5.935 -28.128 1.00 59.56 578 GLY A O 1
ATOM 4282 N N . ASN A 1 579 ? 27.294 7.117 -26.279 1.00 64.12 579 ASN A N 1
ATOM 4283 C CA . ASN A 1 579 ? 27.315 5.966 -25.377 1.00 64.12 579 ASN A CA 1
ATOM 4284 C C . ASN A 1 579 ? 25.917 5.472 -24.989 1.00 64.12 579 ASN A C 1
ATOM 4286 O O . ASN A 1 579 ? 25.803 4.435 -24.342 1.00 64.12 579 ASN A O 1
ATOM 4290 N N . HIS A 1 580 ? 24.863 6.213 -25.336 1.00 73.88 580 HIS A N 1
ATOM 4291 C CA . HIS A 1 580 ? 23.498 5.815 -25.016 1.00 73.88 580 HIS A CA 1
ATOM 4292 C C . HIS A 1 580 ? 22.998 4.793 -26.035 1.00 73.88 580 HIS A C 1
ATOM 4294 O O . HIS A 1 580 ? 23.342 4.866 -27.217 1.00 73.88 580 HIS A O 1
ATOM 4300 N N . MET A 1 581 ? 22.202 3.837 -25.578 1.00 77.69 581 MET A N 1
ATOM 4301 C CA . MET A 1 581 ? 21.755 2.684 -26.356 1.00 77.69 581 MET A CA 1
ATOM 4302 C C . MET A 1 581 ? 20.233 2.590 -26.277 1.00 77.69 581 MET A C 1
ATOM 4304 O O . MET A 1 581 ? 19.643 2.880 -25.243 1.00 77.69 581 MET A O 1
ATOM 4308 N N . ALA A 1 582 ? 19.559 2.166 -27.343 1.00 81.25 582 ALA A N 1
ATOM 4309 C CA . ALA A 1 582 ? 18.121 1.919 -27.245 1.00 81.25 582 ALA A CA 1
ATOM 4310 C C . ALA A 1 582 ? 17.853 0.675 -26.383 1.00 81.25 582 ALA A C 1
ATOM 4312 O O . ALA A 1 582 ? 16.919 0.670 -25.584 1.00 81.25 582 ALA A O 1
ATOM 4313 N N . ILE A 1 583 ? 18.706 -0.349 -26.507 1.00 86.44 583 ILE A N 1
ATOM 4314 C CA . ILE A 1 583 ? 18.613 -1.614 -25.770 1.00 86.44 583 ILE A CA 1
ATOM 4315 C C . ILE A 1 583 ? 19.989 -1.990 -25.222 1.00 86.44 583 ILE A C 1
ATOM 4317 O O . ILE A 1 583 ? 20.970 -2.005 -25.971 1.00 86.44 583 ILE A O 1
ATOM 4321 N N . CYS A 1 584 ? 20.053 -2.340 -23.940 1.00 84.00 584 CYS A N 1
ATOM 4322 C CA . CYS A 1 584 ? 21.268 -2.830 -23.302 1.00 84.00 584 CYS A CA 1
ATOM 4323 C C . CYS A 1 584 ? 20.963 -3.988 -22.343 1.00 84.00 584 CYS A C 1
ATOM 4325 O O . CYS A 1 584 ? 20.140 -3.852 -21.439 1.00 84.00 584 CYS A O 1
ATOM 4327 N N . GLY A 1 585 ? 21.641 -5.118 -22.547 1.00 82.81 585 GLY A N 1
ATOM 4328 C CA . GLY A 1 585 ? 21.654 -6.254 -21.628 1.00 82.81 585 GLY A CA 1
ATOM 4329 C C . GLY A 1 585 ? 23.051 -6.468 -21.048 1.00 82.81 585 GLY A C 1
ATOM 4330 O O . GLY A 1 585 ? 24.022 -6.577 -21.803 1.00 82.81 585 GLY A O 1
ATOM 4331 N N . TYR A 1 586 ? 23.150 -6.548 -19.722 1.00 77.38 586 TYR A N 1
ATOM 4332 C CA . TYR A 1 586 ? 24.395 -6.809 -19.005 1.00 77.38 586 TYR A CA 1
ATOM 4333 C C . TYR A 1 586 ? 24.274 -8.038 -18.099 1.00 77.38 586 TYR A C 1
ATOM 4335 O O . TYR A 1 586 ? 23.638 -8.002 -17.049 1.00 77.38 586 TYR A O 1
ATOM 4343 N N . GLY A 1 587 ? 24.892 -9.138 -18.512 1.00 69.19 587 GLY A N 1
ATOM 4344 C CA . GLY A 1 587 ? 25.032 -10.357 -17.728 1.00 69.19 587 GLY A CA 1
ATOM 4345 C C . GLY A 1 587 ? 26.500 -10.523 -17.376 1.00 69.19 587 GLY A C 1
ATOM 4346 O O . GLY A 1 587 ? 27.362 -10.256 -18.205 1.00 69.19 587 GLY A O 1
ATOM 4347 N N . ALA A 1 588 ? 26.814 -10.932 -16.153 1.00 60.66 588 ALA A N 1
ATOM 4348 C CA . ALA A 1 588 ? 28.173 -11.348 -15.816 1.00 60.66 588 ALA A CA 1
ATOM 4349 C C . ALA A 1 588 ? 28.259 -12.879 -15.882 1.00 60.66 588 ALA A C 1
ATOM 4351 O O . ALA A 1 588 ? 27.584 -13.569 -15.113 1.00 60.66 588 ALA A O 1
ATOM 4352 N N . SER A 1 589 ? 29.086 -13.428 -16.780 1.00 50.47 589 SER A N 1
ATOM 4353 C CA . SER A 1 589 ? 29.376 -14.865 -16.786 1.00 50.47 589 SER A CA 1
ATOM 4354 C C . SER A 1 589 ? 30.349 -15.225 -15.649 1.00 50.47 589 SER A C 1
ATOM 4356 O O . SER A 1 589 ? 31.456 -14.697 -15.557 1.00 50.47 589 SER A O 1
ATOM 4358 N N . TYR A 1 590 ? 29.948 -16.137 -14.756 1.00 51.62 590 TYR A N 1
ATOM 4359 C CA . TYR A 1 590 ? 30.839 -16.721 -13.745 1.00 51.62 590 TYR A CA 1
ATOM 4360 C C . TYR A 1 590 ? 31.157 -18.176 -14.099 1.00 51.62 590 TYR A C 1
ATOM 4362 O O . TYR A 1 590 ? 30.273 -18.972 -14.399 1.00 51.62 590 TYR A O 1
ATOM 4370 N N . THR A 1 591 ? 32.437 -18.539 -14.024 1.00 44.78 591 THR A N 1
ATOM 4371 C CA . THR A 1 591 ? 33.011 -19.843 -14.407 1.00 44.78 591 THR A CA 1
ATOM 4372 C C . THR A 1 591 ? 32.713 -20.999 -13.437 1.00 44.78 591 THR A C 1
ATOM 4374 O O . THR A 1 591 ? 33.299 -22.072 -13.572 1.00 44.78 591 THR A O 1
ATOM 4377 N N . ASN A 1 592 ? 31.808 -20.833 -12.463 1.00 42.91 592 ASN A N 1
ATOM 4378 C CA . ASN A 1 592 ? 31.486 -21.889 -11.498 1.00 42.91 592 ASN A CA 1
ATOM 4379 C C . ASN A 1 592 ? 30.333 -22.784 -11.986 1.00 42.91 592 ASN A C 1
ATOM 4381 O O . ASN A 1 592 ? 29.185 -22.369 -12.101 1.00 42.91 592 ASN A O 1
ATOM 4385 N N . HIS A 1 593 ? 30.668 -24.050 -12.234 1.00 37.97 593 HIS A N 1
ATOM 4386 C CA . HIS A 1 593 ? 29.888 -25.089 -12.915 1.00 37.97 593 HIS A CA 1
ATOM 4387 C C . HIS A 1 593 ? 28.655 -25.661 -12.172 1.00 37.97 593 HIS A C 1
ATOM 4389 O O . HIS A 1 593 ? 28.257 -26.786 -12.465 1.00 37.97 593 HIS A O 1
ATOM 4395 N N . ASN A 1 594 ? 28.010 -24.936 -11.250 1.00 40.34 594 ASN A N 1
ATOM 4396 C CA . ASN A 1 594 ? 26.799 -25.433 -10.573 1.00 40.34 594 ASN A CA 1
ATOM 4397 C C . ASN A 1 594 ? 25.555 -24.564 -10.843 1.00 40.34 594 ASN A C 1
ATOM 4399 O O . ASN A 1 594 ? 25.248 -23.641 -10.098 1.00 40.34 594 ASN A O 1
ATOM 4403 N N . ALA A 1 595 ? 24.867 -24.941 -11.928 1.00 43.50 595 ALA A N 1
ATOM 4404 C CA . ALA A 1 595 ? 23.419 -24.959 -12.182 1.00 43.50 595 ALA A CA 1
ATOM 4405 C C . ALA A 1 595 ? 22.515 -23.885 -11.530 1.00 43.50 595 ALA A C 1
ATOM 4407 O O . ALA A 1 595 ? 22.004 -24.063 -10.426 1.00 43.50 595 ALA A O 1
ATOM 4408 N N . GLY A 1 596 ? 22.192 -22.853 -12.314 1.00 49.12 596 GLY A N 1
ATOM 4409 C CA . GLY A 1 596 ? 21.045 -21.955 -12.148 1.00 49.12 596 GLY A CA 1
ATOM 4410 C C . GLY A 1 596 ? 20.786 -21.191 -13.455 1.00 49.12 596 GLY A C 1
ATOM 4411 O O . GLY A 1 596 ? 21.683 -21.107 -14.294 1.00 49.12 596 GLY A O 1
ATOM 4412 N N . GLU A 1 597 ? 19.571 -20.673 -13.664 1.00 55.75 597 GLU A N 1
ATOM 4413 C CA . GLU A 1 597 ? 19.286 -19.745 -14.767 1.00 55.75 597 GLU A CA 1
ATOM 4414 C C . GLU A 1 597 ? 20.000 -18.413 -14.477 1.00 55.75 597 GLU A C 1
ATOM 4416 O O . GLU A 1 597 ? 19.523 -17.643 -13.655 1.00 55.75 597 GLU A O 1
ATOM 4421 N N . THR A 1 598 ? 21.149 -18.140 -15.096 1.00 59.31 598 THR A N 1
ATOM 4422 C CA . THR A 1 598 ? 21.885 -16.875 -14.914 1.00 59.31 598 THR A CA 1
ATOM 4423 C C . THR A 1 598 ? 21.960 -16.088 -16.222 1.00 59.31 598 THR A C 1
ATOM 4425 O O . THR A 1 598 ? 21.962 -16.667 -17.311 1.00 59.31 598 THR A O 1
ATOM 4428 N N . GLY A 1 599 ? 22.007 -14.757 -16.117 1.00 71.06 599 GLY A N 1
ATOM 4429 C CA . GLY A 1 599 ? 22.132 -13.833 -17.250 1.00 71.06 599 GLY A CA 1
ATOM 4430 C C . GLY A 1 599 ? 20.873 -13.004 -17.513 1.00 71.06 599 GLY A C 1
ATOM 4431 O O . GLY A 1 599 ? 19.904 -13.048 -16.756 1.00 71.06 599 GLY A O 1
ATOM 4432 N N . CYS A 1 600 ? 20.896 -12.242 -18.604 1.00 76.44 600 CYS A N 1
ATOM 4433 C CA . CYS A 1 600 ? 19.756 -11.449 -19.070 1.00 76.44 600 CYS A CA 1
ATOM 4434 C C . CYS A 1 600 ? 19.315 -11.870 -20.468 1.00 76.44 600 CYS A C 1
ATOM 4436 O O . CYS A 1 600 ? 20.144 -12.164 -21.335 1.00 76.44 600 CYS A O 1
ATOM 4438 N N . GLU A 1 601 ? 18.006 -11.818 -20.697 1.00 85.81 601 GLU A N 1
ATOM 4439 C CA . GLU A 1 601 ? 17.385 -11.985 -22.006 1.00 85.81 601 GLU A CA 1
ATOM 4440 C C . GLU A 1 601 ? 16.451 -10.812 -22.303 1.00 85.81 601 GLU A C 1
ATOM 4442 O O . GLU A 1 601 ? 15.563 -10.509 -21.512 1.00 85.81 601 GLU A O 1
ATOM 4447 N N . ILE A 1 602 ? 16.622 -10.162 -23.454 1.00 87.62 602 ILE A N 1
ATOM 4448 C CA . ILE A 1 602 ? 15.686 -9.141 -23.941 1.00 87.62 602 ILE A CA 1
ATOM 4449 C C . ILE A 1 602 ? 15.127 -9.610 -25.279 1.00 87.62 602 ILE A C 1
ATOM 4451 O O . ILE A 1 602 ? 15.879 -9.801 -26.233 1.00 87.62 602 ILE A O 1
ATOM 4455 N N . ASN A 1 603 ? 13.812 -9.776 -25.367 1.00 90.88 603 ASN A N 1
ATOM 4456 C CA . ASN A 1 603 ? 13.119 -10.213 -26.573 1.00 90.88 603 ASN A CA 1
ATOM 4457 C C . ASN A 1 603 ? 12.144 -9.127 -27.030 1.00 90.88 603 ASN A C 1
ATOM 4459 O O . ASN A 1 603 ? 11.307 -8.694 -26.245 1.00 90.88 603 ASN A O 1
ATOM 4463 N N . ILE A 1 604 ? 12.219 -8.708 -28.295 1.00 89.88 604 ILE A N 1
ATOM 4464 C CA . ILE A 1 604 ? 11.276 -7.750 -28.893 1.00 89.88 604 ILE A CA 1
ATOM 4465 C C . ILE A 1 604 ? 10.632 -8.380 -30.123 1.00 89.88 604 ILE A C 1
ATOM 4467 O O . ILE A 1 604 ? 11.346 -8.767 -31.044 1.00 89.88 604 ILE A O 1
ATOM 4471 N N . GLY A 1 605 ? 9.303 -8.491 -30.143 1.00 87.44 605 GLY A N 1
ATOM 4472 C CA . GLY A 1 605 ? 8.548 -9.140 -31.219 1.00 87.44 605 GLY A CA 1
ATOM 4473 C C . GLY A 1 605 ? 8.426 -8.286 -32.484 1.00 87.44 605 GLY A C 1
ATOM 4474 O O . GLY A 1 605 ? 8.927 -8.669 -33.541 1.00 87.44 605 GLY A O 1
ATOM 4475 N N . THR A 1 606 ? 7.763 -7.135 -32.372 1.00 89.00 606 THR A N 1
ATOM 4476 C CA . THR A 1 606 ? 7.435 -6.233 -33.491 1.00 89.00 606 THR A CA 1
ATOM 4477 C C . THR A 1 606 ? 7.642 -4.764 -33.110 1.00 89.00 606 THR A C 1
ATOM 4479 O O . THR A 1 606 ? 7.771 -4.435 -31.929 1.00 89.00 606 THR A O 1
ATOM 4482 N N . GLY A 1 607 ? 7.636 -3.866 -34.101 1.00 90.25 607 GLY A N 1
ATOM 4483 C CA . GLY A 1 607 ? 7.546 -2.419 -33.880 1.00 90.25 607 GLY A CA 1
ATOM 4484 C C . GLY A 1 607 ? 8.696 -1.624 -34.498 1.00 90.25 607 GLY A C 1
ATOM 4485 O O . GLY A 1 607 ? 9.196 -1.970 -35.566 1.00 90.25 607 GLY A O 1
ATOM 4486 N N . ARG A 1 608 ? 9.096 -0.533 -33.845 1.00 88.62 608 ARG A N 1
ATOM 4487 C CA . ARG A 1 608 ? 10.051 0.463 -34.330 1.00 88.62 608 ARG A CA 1
ATOM 4488 C C . ARG A 1 608 ? 11.009 0.892 -33.219 1.00 88.62 608 ARG A C 1
ATOM 4490 O O . ARG A 1 608 ? 10.598 1.276 -32.130 1.00 88.62 608 ARG A O 1
ATOM 4497 N N . ILE A 1 609 ? 12.303 0.867 -33.509 1.00 85.38 609 ILE A N 1
ATOM 4498 C CA . ILE A 1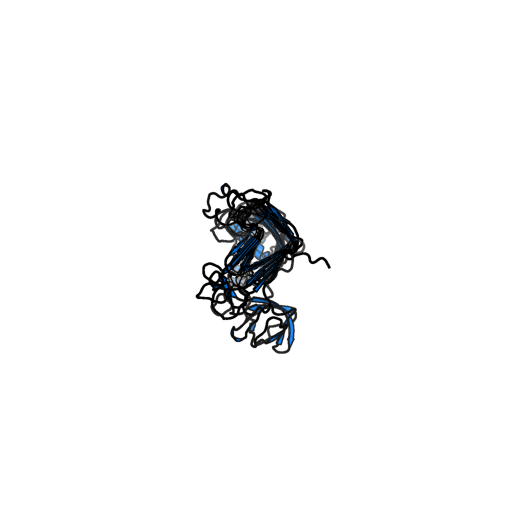 609 ? 13.355 1.388 -32.635 1.00 85.38 609 ILE A CA 1
ATOM 4499 C C . ILE A 1 609 ? 14.089 2.475 -33.407 1.00 85.38 609 ILE A C 1
ATOM 4501 O O . ILE A 1 609 ? 14.800 2.204 -34.375 1.00 85.38 609 ILE A O 1
ATOM 4505 N N . GLU A 1 610 ? 13.916 3.713 -32.978 1.00 82.25 610 GLU A N 1
ATOM 4506 C CA . GLU A 1 610 ? 14.518 4.888 -33.582 1.00 82.25 610 GLU A CA 1
ATOM 4507 C C . GLU A 1 610 ? 15.594 5.481 -32.676 1.00 82.25 610 GLU A C 1
ATOM 4509 O O . GLU A 1 610 ? 15.455 5.556 -31.455 1.00 82.25 610 GLU A O 1
ATOM 4514 N N . ARG A 1 611 ? 16.670 5.959 -33.301 1.00 74.81 611 ARG A N 1
ATOM 4515 C CA . ARG A 1 611 ? 17.601 6.903 -32.688 1.00 74.81 611 ARG A CA 1
ATOM 4516 C C . ARG A 1 611 ? 17.558 8.221 -33.451 1.00 74.81 611 ARG A C 1
ATOM 4518 O O . ARG A 1 611 ? 18.074 8.306 -34.569 1.00 74.81 611 ARG A O 1
ATOM 4525 N N . SER A 1 612 ? 16.987 9.246 -32.825 1.00 69.88 612 SER A N 1
ATOM 4526 C CA . SER A 1 612 ? 16.681 10.528 -33.474 1.00 69.88 612 SER A CA 1
ATOM 4527 C C . SER A 1 612 ? 17.871 11.497 -33.588 1.00 69.88 612 SER A C 1
ATOM 4529 O O . SER A 1 612 ? 17.804 12.446 -34.366 1.00 69.88 612 SER A O 1
ATOM 4531 N N . HIS A 1 613 ? 18.982 11.280 -32.867 1.00 65.19 613 HIS A N 1
ATOM 4532 C CA . HIS A 1 613 ? 20.163 12.163 -32.906 1.00 65.19 613 HIS A CA 1
ATOM 4533 C C . HIS A 1 613 ? 21.443 11.476 -33.410 1.00 65.19 613 HIS A C 1
ATOM 4535 O O . HIS A 1 613 ? 21.751 10.337 -33.056 1.00 65.19 613 HIS A O 1
ATOM 4541 N N . ALA A 1 614 ? 22.217 12.220 -34.209 1.00 54.47 614 ALA A N 1
ATOM 4542 C CA . ALA A 1 614 ? 23.530 11.834 -34.721 1.00 54.47 614 ALA A CA 1
ATOM 4543 C C . ALA A 1 614 ? 24.615 11.914 -33.639 1.00 54.47 614 ALA A C 1
ATOM 4545 O O . ALA A 1 614 ? 24.678 12.901 -32.908 1.00 54.47 614 ALA A O 1
ATOM 4546 N N . THR A 1 615 ? 25.508 10.923 -33.575 1.00 52.72 615 THR A N 1
ATOM 4547 C CA . THR A 1 615 ? 26.633 10.900 -32.627 1.00 52.72 615 THR A CA 1
ATOM 4548 C C . THR A 1 615 ? 27.963 10.856 -33.376 1.00 52.72 615 THR A C 1
ATOM 4550 O O . THR A 1 615 ? 28.053 10.338 -34.488 1.00 52.72 615 THR A O 1
ATOM 4553 N N . THR A 1 616 ? 29.006 11.444 -32.790 1.00 47.06 616 THR A N 1
ATOM 4554 C CA . THR A 1 616 ? 30.358 11.526 -33.376 1.00 47.06 616 THR A CA 1
ATOM 4555 C C . THR A 1 616 ? 31.200 10.269 -33.135 1.00 47.06 616 THR A C 1
ATOM 4557 O O . THR A 1 616 ? 32.195 10.050 -33.822 1.00 47.06 616 THR A O 1
ATOM 4560 N N . THR A 1 617 ? 30.788 9.420 -32.193 1.00 49.25 617 THR A N 1
ATOM 4561 C CA . THR A 1 617 ? 31.343 8.096 -31.887 1.00 49.25 617 THR A CA 1
ATOM 4562 C C . THR A 1 617 ? 30.267 7.042 -32.178 1.00 49.25 617 THR A C 1
ATOM 4564 O O . THR A 1 617 ? 29.091 7.305 -31.938 1.00 49.25 617 THR A O 1
ATOM 4567 N N . GLY A 1 618 ? 30.647 5.903 -32.773 1.00 52.03 618 GLY A N 1
ATOM 4568 C CA . GLY A 1 618 ? 29.766 4.933 -33.453 1.00 52.03 618 GLY A CA 1
ATOM 4569 C C . GLY A 1 618 ? 28.382 4.648 -32.834 1.00 52.03 618 GLY A C 1
ATOM 4570 O O . GLY A 1 618 ? 28.209 4.603 -31.622 1.00 52.03 618 GLY A O 1
ATOM 4571 N N . LEU A 1 619 ? 27.391 4.424 -33.705 1.00 54.66 619 LEU A N 1
ATOM 4572 C CA . LEU A 1 619 ? 25.954 4.344 -33.396 1.00 54.66 619 LEU A CA 1
ATOM 4573 C C . LEU A 1 619 ? 25.518 2.973 -32.845 1.00 54.66 619 LEU A C 1
ATOM 4575 O O . LEU A 1 619 ? 24.706 2.279 -33.463 1.00 54.66 619 LEU A O 1
ATOM 4579 N N . VAL A 1 620 ? 26.021 2.581 -31.672 1.00 60.03 620 VAL A N 1
ATOM 4580 C CA . VAL A 1 620 ? 25.563 1.345 -31.016 1.00 60.03 620 VAL A CA 1
ATOM 4581 C C . VAL A 1 620 ? 24.117 1.529 -30.559 1.00 60.03 620 VAL A C 1
ATOM 4583 O O . VAL A 1 620 ? 23.821 2.295 -29.644 1.00 60.03 620 VAL A O 1
ATOM 4586 N N . THR A 1 621 ? 23.194 0.847 -31.235 1.00 66.25 621 THR A N 1
ATOM 4587 C CA . THR A 1 621 ? 21.753 0.907 -30.924 1.00 66.25 621 THR A CA 1
ATOM 4588 C C . THR A 1 621 ? 21.356 -0.203 -29.951 1.00 66.25 621 THR A C 1
ATOM 4590 O O . THR A 1 621 ? 20.483 -0.006 -29.107 1.00 66.25 621 THR A O 1
ATOM 4593 N N . ILE A 1 622 ? 22.043 -1.346 -30.040 1.00 74.69 622 ILE A N 1
ATOM 4594 C CA . ILE A 1 622 ? 21.829 -2.537 -29.217 1.00 74.69 622 ILE A CA 1
ATOM 4595 C C . ILE A 1 622 ? 23.181 -3.022 -28.701 1.00 74.69 622 ILE A C 1
ATOM 4597 O O . ILE A 1 622 ? 24.119 -3.178 -29.494 1.00 74.69 622 ILE A O 1
ATOM 4601 N N . ARG A 1 623 ? 23.263 -3.307 -27.400 1.00 72.25 623 ARG A N 1
ATOM 4602 C CA . ARG A 1 623 ? 24.445 -3.907 -26.774 1.00 72.25 623 ARG A CA 1
ATOM 4603 C C . ARG A 1 623 ? 24.080 -5.092 -25.888 1.00 72.25 623 ARG A C 1
ATOM 4605 O O . ARG A 1 623 ? 23.105 -5.027 -25.142 1.00 72.25 623 ARG A O 1
ATOM 4612 N N . ALA A 1 624 ? 24.880 -6.151 -25.977 1.00 67.19 624 ALA A N 1
ATOM 4613 C CA . ALA A 1 624 ? 24.738 -7.367 -25.183 1.00 67.19 624 ALA A CA 1
ATOM 4614 C C . ALA A 1 624 ? 26.112 -7.810 -24.651 1.00 67.19 624 ALA A C 1
ATOM 4616 O O . ALA A 1 624 ? 27.026 -8.056 -25.442 1.00 67.19 624 ALA A O 1
ATOM 4617 N N . TYR A 1 625 ? 26.241 -7.915 -23.327 1.00 63.28 625 TYR A N 1
ATOM 4618 C CA . TYR A 1 625 ? 27.400 -8.488 -22.628 1.00 63.28 625 TYR A CA 1
ATOM 4619 C C . TYR A 1 625 ? 26.985 -9.790 -21.959 1.00 63.28 625 TYR A C 1
ATOM 4621 O O . TYR A 1 625 ? 26.090 -9.729 -21.124 1.00 63.28 625 TYR A O 1
ATOM 4629 N N . ASP A 1 626 ? 27.558 -10.936 -22.347 1.00 60.19 626 ASP A N 1
ATOM 4630 C CA . ASP A 1 626 ? 27.204 -12.273 -21.810 1.00 60.19 626 ASP A CA 1
ATOM 4631 C C . ASP A 1 626 ? 25.680 -12.482 -21.605 1.00 60.19 626 ASP A C 1
ATOM 4633 O O . ASP A 1 626 ? 25.217 -13.037 -20.609 1.00 60.19 626 ASP A O 1
ATOM 4637 N N . THR A 1 627 ? 24.884 -11.975 -22.555 1.00 60.00 627 THR A N 1
ATOM 4638 C CA . THR A 1 627 ? 23.410 -11.925 -22.543 1.00 60.00 627 THR A CA 1
ATOM 4639 C C . THR A 1 627 ? 22.834 -12.268 -23.909 1.00 60.00 627 THR A C 1
ATOM 4641 O O . THR A 1 627 ? 23.532 -12.215 -24.923 1.00 60.00 627 THR A O 1
ATOM 4644 N N . GLY A 1 628 ? 21.544 -12.606 -23.948 1.00 70.00 628 GLY A N 1
ATOM 4645 C CA . GLY A 1 628 ? 20.808 -12.814 -25.192 1.00 70.00 628 GLY A CA 1
ATOM 4646 C C . GLY A 1 628 ? 19.880 -11.649 -25.512 1.00 70.00 628 GLY A C 1
ATOM 4647 O O . GLY A 1 628 ? 18.961 -11.370 -24.750 1.00 70.00 628 GLY A O 1
ATOM 4648 N N . VAL A 1 629 ? 20.055 -10.992 -26.658 1.00 73.31 629 VAL A N 1
ATOM 4649 C CA . VAL A 1 629 ? 19.050 -10.058 -27.192 1.00 73.31 629 VAL A CA 1
ATOM 4650 C C . VAL A 1 629 ? 18.461 -10.637 -28.476 1.00 73.31 629 VAL A C 1
ATOM 4652 O O . VAL A 1 629 ? 19.182 -10.865 -29.449 1.00 73.31 629 VAL A O 1
ATOM 4655 N N . THR A 1 630 ? 17.147 -10.860 -28.506 1.00 77.62 630 THR A N 1
ATOM 4656 C CA . THR A 1 630 ? 16.421 -11.324 -29.696 1.00 77.62 630 THR A CA 1
ATOM 4657 C C . THR A 1 630 ? 15.527 -10.217 -30.231 1.00 77.62 630 THR A C 1
ATOM 4659 O O . THR A 1 630 ? 14.655 -9.711 -29.529 1.00 77.62 630 THR A O 1
ATOM 4662 N N . ILE A 1 631 ? 15.708 -9.879 -31.504 1.00 75.31 631 ILE A N 1
ATOM 4663 C CA . ILE A 1 631 ? 14.872 -8.915 -32.220 1.00 75.31 631 ILE A CA 1
ATOM 4664 C C . ILE A 1 631 ? 14.091 -9.666 -33.298 1.00 75.31 631 ILE A C 1
ATOM 4666 O O . ILE A 1 631 ? 14.678 -10.352 -34.143 1.00 75.31 631 ILE A O 1
ATOM 4670 N N . GLY A 1 632 ? 12.768 -9.558 -33.248 1.00 73.56 632 GLY A N 1
ATOM 4671 C CA . GLY A 1 632 ? 11.855 -10.188 -34.185 1.00 73.56 632 GLY A CA 1
ATOM 4672 C C . GLY A 1 632 ? 11.982 -9.631 -35.607 1.00 73.56 632 GLY A C 1
ATOM 4673 O O . GLY A 1 632 ? 12.562 -8.561 -35.824 1.00 73.56 632 GLY A O 1
ATOM 4674 N N . PRO A 1 633 ? 11.462 -10.367 -36.603 1.00 70.19 633 PRO A N 1
ATOM 4675 C CA . PRO A 1 633 ? 11.664 -10.050 -38.017 1.00 70.19 633 PRO A CA 1
ATOM 4676 C C . PRO A 1 633 ? 10.956 -8.766 -38.466 1.00 70.19 633 PRO A C 1
ATOM 4678 O O . PRO A 1 633 ? 11.354 -8.168 -39.461 1.00 70.19 633 PRO A O 1
ATOM 4681 N N . GLU A 1 634 ? 9.932 -8.339 -37.728 1.00 79.31 634 GLU A N 1
ATOM 4682 C CA . GLU A 1 634 ? 9.070 -7.195 -38.044 1.00 79.31 634 GLU A CA 1
ATOM 4683 C C . GLU A 1 634 ? 9.436 -5.936 -37.240 1.00 79.31 634 GLU A C 1
ATOM 4685 O O . GLU A 1 634 ? 8.658 -4.987 -37.175 1.00 79.31 634 GLU A O 1
ATOM 4690 N N . VAL A 1 635 ? 10.610 -5.917 -36.600 1.00 80.00 635 VAL A N 1
ATOM 4691 C CA . VAL A 1 635 ? 11.126 -4.721 -35.922 1.00 80.00 635 VAL A CA 1
ATOM 4692 C C . VAL A 1 635 ? 11.940 -3.877 -36.904 1.00 80.00 635 VAL A C 1
ATOM 4694 O O . VAL A 1 635 ? 13.001 -4.293 -37.398 1.00 80.00 635 VAL A O 1
ATOM 4697 N N . GLU A 1 636 ? 11.464 -2.662 -37.156 1.00 80.19 636 GLU A N 1
ATOM 4698 C CA . GLU A 1 636 ? 12.190 -1.640 -37.899 1.00 80.19 636 GLU A CA 1
ATOM 4699 C C . GLU A 1 636 ? 13.213 -0.955 -36.984 1.00 80.19 636 GLU A C 1
ATOM 4701 O O . GLU A 1 636 ? 12.886 -0.529 -35.879 1.00 80.19 636 GLU A O 1
ATOM 4706 N N . ILE A 1 637 ? 14.463 -0.833 -37.439 1.00 75.62 637 ILE A N 1
ATOM 4707 C CA . ILE A 1 637 ? 15.506 -0.097 -36.716 1.00 75.62 637 ILE A CA 1
ATOM 4708 C C . ILE A 1 637 ? 15.945 1.074 -37.589 1.00 75.62 637 ILE A C 1
ATOM 4710 O O . ILE A 1 637 ? 16.468 0.863 -38.685 1.00 75.62 637 ILE A O 1
ATOM 4714 N N . ILE A 1 638 ? 15.743 2.294 -37.096 1.00 73.44 638 ILE A N 1
ATOM 4715 C CA . ILE A 1 638 ? 15.966 3.537 -37.840 1.00 73.44 638 ILE A CA 1
ATOM 4716 C C . ILE A 1 638 ? 17.088 4.338 -37.185 1.00 73.44 638 ILE A C 1
ATOM 4718 O O . ILE A 1 638 ? 17.068 4.598 -35.981 1.00 73.44 638 ILE A O 1
ATOM 4722 N N . SER A 1 639 ? 18.051 4.784 -37.992 1.00 65.44 639 SER A N 1
ATOM 4723 C CA . SER A 1 639 ? 19.063 5.754 -37.580 1.00 65.44 639 SER A CA 1
ATOM 4724 C C . SER A 1 639 ? 18.823 7.100 -38.266 1.00 65.44 639 SER A C 1
ATOM 4726 O O . SER A 1 639 ? 18.814 7.196 -39.495 1.00 65.44 639 SER A O 1
ATOM 4728 N N . GLY A 1 640 ? 18.691 8.175 -37.481 1.00 54.81 640 GLY A N 1
ATOM 4729 C CA . GLY A 1 640 ? 18.511 9.540 -37.999 1.00 54.81 640 GLY A CA 1
ATOM 4730 C C . GLY A 1 640 ? 19.689 10.091 -38.825 1.00 54.81 640 GLY A C 1
ATOM 4731 O O . GLY A 1 640 ? 19.641 11.229 -39.278 1.00 54.81 640 GLY A O 1
ATOM 4732 N N . THR A 1 641 ? 20.760 9.312 -39.024 1.00 51.41 641 THR A N 1
ATOM 4733 C CA . THR A 1 641 ? 21.999 9.709 -39.719 1.00 51.41 641 THR A CA 1
ATOM 4734 C C . THR A 1 641 ? 22.182 9.093 -41.104 1.00 51.41 641 THR A C 1
ATOM 4736 O O . THR A 1 641 ? 23.141 9.441 -41.789 1.00 51.41 641 THR A O 1
ATOM 4739 N N . GLY A 1 642 ? 21.340 8.135 -41.511 1.00 45.19 642 GLY A N 1
ATOM 4740 C CA . GLY A 1 642 ? 21.563 7.352 -42.734 1.00 45.19 642 GLY A CA 1
ATOM 4741 C C . GLY A 1 642 ? 22.752 6.375 -42.665 1.00 45.19 642 GLY A C 1
ATOM 4742 O O . GLY A 1 642 ? 23.039 5.694 -43.647 1.00 45.19 642 GLY A O 1
ATOM 4743 N N . VAL A 1 643 ? 23.434 6.267 -41.516 1.00 44.97 643 VAL A N 1
ATOM 4744 C CA . VAL A 1 643 ? 24.456 5.246 -41.229 1.00 44.97 643 VAL A CA 1
ATOM 4745 C C . VAL A 1 643 ? 23.765 4.098 -40.502 1.00 44.97 643 VAL A C 1
ATOM 4747 O O . VAL A 1 643 ? 23.161 4.330 -39.458 1.00 44.97 643 VAL A O 1
ATOM 4750 N N . GLY A 1 644 ? 23.807 2.882 -41.054 1.00 46.59 644 GLY A N 1
ATOM 4751 C CA . GLY A 1 644 ? 23.053 1.734 -40.535 1.00 46.59 644 GLY A CA 1
ATOM 4752 C C . GLY A 1 644 ? 23.238 1.516 -39.029 1.00 46.59 644 GLY A C 1
ATOM 4753 O O . GLY A 1 644 ? 24.340 1.671 -38.506 1.00 46.59 644 GLY A O 1
ATOM 4754 N N . ALA A 1 645 ? 22.152 1.169 -38.335 1.00 50.31 645 ALA A N 1
ATOM 4755 C CA . ALA A 1 645 ? 22.197 0.815 -36.921 1.00 50.31 645 ALA A CA 1
ATOM 4756 C C . ALA A 1 645 ? 23.204 -0.321 -36.683 1.00 50.31 645 ALA A C 1
ATOM 4758 O O . ALA A 1 645 ? 23.164 -1.339 -37.377 1.00 50.31 645 ALA A O 1
ATOM 4759 N N . THR A 1 646 ? 24.107 -0.156 -35.713 1.00 57.34 646 THR A N 1
ATOM 4760 C CA . THR A 1 646 ? 25.102 -1.178 -35.377 1.00 57.34 646 THR A CA 1
ATOM 4761 C C . THR A 1 646 ? 24.744 -1.874 -34.064 1.00 57.34 646 THR A C 1
ATOM 4763 O O . THR A 1 646 ? 24.282 -1.256 -33.099 1.00 57.34 646 THR A O 1
ATOM 4766 N N . SER A 1 647 ? 24.933 -3.193 -34.036 1.00 56.12 647 SER A N 1
ATOM 4767 C CA . SER A 1 647 ? 24.931 -4.010 -32.822 1.00 56.12 647 SER A CA 1
ATOM 4768 C C . SER A 1 647 ? 26.369 -4.205 -32.354 1.00 56.12 647 SER A C 1
ATOM 4770 O O . SER A 1 647 ? 27.222 -4.561 -33.171 1.00 56.12 647 SER A O 1
ATOM 4772 N N . GLN A 1 648 ? 26.636 -4.020 -31.062 1.00 55.12 648 GLN A N 1
ATOM 4773 C CA . GLN A 1 648 ? 27.927 -4.362 -30.461 1.00 55.12 648 GLN A CA 1
ATOM 4774 C C . GLN A 1 648 ? 27.778 -5.590 -29.556 1.00 55.12 648 GLN A C 1
ATOM 4776 O O . GLN A 1 648 ? 26.846 -5.665 -28.754 1.00 55.12 648 GLN A O 1
ATOM 4781 N N . LEU A 1 649 ? 28.706 -6.538 -29.704 1.00 49.50 649 LEU A N 1
ATOM 4782 C CA . LEU A 1 649 ? 28.786 -7.776 -28.932 1.00 49.50 649 LEU A CA 1
ATOM 4783 C C . LEU A 1 649 ? 30.092 -7.781 -28.144 1.00 49.50 649 LEU A C 1
ATOM 4785 O O . LEU A 1 649 ? 31.151 -7.585 -28.738 1.00 49.50 649 LEU A O 1
ATOM 4789 N N . ASP A 1 650 ? 30.011 -8.044 -26.844 1.00 49.44 650 ASP A N 1
ATOM 4790 C CA . ASP A 1 650 ? 31.170 -8.220 -25.972 1.00 49.44 650 ASP A CA 1
ATOM 4791 C C . ASP A 1 650 ? 31.002 -9.560 -25.202 1.00 49.44 650 ASP A C 1
ATOM 4793 O O . ASP A 1 650 ? 29.921 -9.869 -24.694 1.00 49.44 650 ASP A O 1
ATOM 4797 N N . GLY A 1 651 ? 32.052 -10.392 -25.134 1.00 49.50 651 GLY A N 1
ATOM 4798 C CA . GLY A 1 651 ? 32.021 -11.696 -24.441 1.00 49.50 651 GLY A CA 1
ATOM 4799 C C . GLY A 1 651 ? 31.276 -12.820 -25.189 1.00 49.50 651 GLY A C 1
ATOM 4800 O O . GLY A 1 651 ? 31.461 -13.009 -26.389 1.00 49.50 651 GLY A O 1
ATOM 4801 N N . THR A 1 652 ? 30.466 -13.594 -24.462 1.00 50.81 652 THR A N 1
ATOM 4802 C CA . THR A 1 652 ? 29.592 -14.694 -24.932 1.00 50.81 652 THR A CA 1
ATOM 4803 C C . THR A 1 652 ? 28.185 -14.238 -25.334 1.00 50.81 652 THR A C 1
ATOM 4805 O O . THR A 1 652 ? 27.349 -15.063 -25.708 1.00 50.81 652 THR A O 1
ATOM 4808 N N . GLY A 1 653 ? 27.906 -12.933 -25.258 1.00 52.75 653 GLY A N 1
ATOM 4809 C CA . GLY A 1 653 ? 26.602 -12.379 -25.605 1.00 52.75 653 GLY A CA 1
ATOM 4810 C C . GLY A 1 653 ? 26.260 -12.534 -27.089 1.00 52.75 653 GLY A C 1
ATOM 4811 O O . GLY A 1 653 ? 27.139 -12.631 -27.948 1.00 52.75 653 GLY A O 1
ATOM 4812 N N . PHE A 1 654 ? 24.966 -12.529 -27.411 1.00 56.94 654 PHE A N 1
ATOM 4813 C CA . PHE A 1 654 ? 24.484 -12.572 -28.789 1.00 56.94 654 PHE A CA 1
ATOM 4814 C C . PHE A 1 654 ? 23.375 -11.549 -29.044 1.00 56.94 654 PHE A C 1
ATOM 4816 O O . PHE A 1 654 ? 22.545 -11.259 -28.185 1.00 56.94 654 PHE A O 1
ATOM 4823 N N . VAL A 1 655 ? 23.323 -11.061 -30.284 1.00 56.38 655 VAL A N 1
ATOM 4824 C CA . VAL A 1 655 ? 22.172 -10.347 -30.843 1.00 56.38 655 VAL A CA 1
ATOM 4825 C C . VAL A 1 655 ? 21.649 -11.197 -31.993 1.00 56.38 655 VAL A C 1
ATOM 4827 O O . VAL A 1 655 ? 22.308 -11.332 -33.025 1.00 56.38 655 VAL A O 1
ATOM 4830 N N . LYS A 1 656 ? 20.477 -11.811 -31.816 1.00 59.88 656 LYS A N 1
ATOM 4831 C CA . LYS A 1 656 ? 19.831 -12.631 -32.844 1.00 59.88 656 LYS A CA 1
ATOM 4832 C C . LYS A 1 656 ? 18.715 -11.824 -33.490 1.00 59.88 656 LYS A C 1
ATOM 4834 O O . LYS A 1 656 ? 17.690 -11.567 -32.865 1.00 59.88 656 LYS A O 1
ATOM 4839 N N . ARG A 1 657 ? 18.891 -11.468 -34.763 1.00 57.44 657 ARG A N 1
ATOM 4840 C CA . ARG A 1 657 ? 17.792 -10.958 -35.587 1.00 57.44 657 ARG A CA 1
ATOM 4841 C C . ARG A 1 657 ? 17.106 -12.142 -36.254 1.00 57.44 657 ARG A C 1
ATOM 4843 O O . ARG A 1 657 ? 17.748 -12.887 -36.993 1.00 57.44 657 ARG A O 1
ATOM 4850 N N . LEU A 1 658 ? 15.827 -12.351 -35.966 1.00 46.00 658 LEU A N 1
ATOM 4851 C CA . LEU A 1 658 ? 15.046 -13.359 -36.674 1.00 46.00 658 LEU A CA 1
ATOM 4852 C C . LEU A 1 658 ? 14.794 -12.841 -38.094 1.00 46.00 658 LEU A C 1
ATOM 4854 O O . LEU A 1 658 ? 14.324 -11.725 -38.274 1.00 46.00 658 LEU A O 1
ATOM 4858 N N . SER A 1 659 ? 15.159 -13.613 -39.111 1.00 39.53 659 SER A N 1
ATOM 4859 C CA . SER A 1 659 ? 14.774 -13.329 -40.494 1.00 39.53 659 SER A CA 1
ATOM 4860 C C . SER A 1 659 ? 13.346 -13.817 -40.725 1.00 39.53 659 SER A C 1
ATOM 4862 O O . SER A 1 659 ? 13.006 -14.913 -40.273 1.00 39.53 659 SER A O 1
ATOM 4864 N N . SER A 1 660 ? 12.526 -13.063 -41.457 1.00 39.22 660 SER A N 1
ATOM 4865 C CA . SER A 1 660 ? 11.268 -13.594 -41.977 1.00 39.22 660 SER A CA 1
ATOM 4866 C C . SER A 1 660 ? 11.591 -14.738 -42.942 1.00 39.22 660 SER A C 1
ATOM 4868 O O . SER A 1 660 ? 12.151 -14.532 -44.016 1.00 39.22 660 SER A O 1
ATOM 4870 N N . ILE A 1 661 ? 11.278 -15.971 -42.547 1.00 31.47 661 ILE A N 1
ATOM 4871 C CA . ILE A 1 661 ? 11.175 -17.068 -43.507 1.00 31.47 661 ILE A CA 1
ATOM 4872 C C . ILE A 1 661 ? 9.785 -16.920 -44.115 1.00 31.47 661 ILE A C 1
ATOM 4874 O O . ILE A 1 661 ? 8.786 -17.250 -43.481 1.00 31.47 661 ILE A O 1
ATOM 4878 N N . SER A 1 662 ? 9.715 -16.345 -45.312 1.00 29.94 662 SER A N 1
ATOM 4879 C CA . SER A 1 662 ? 8.520 -16.446 -46.150 1.00 29.94 662 SER A CA 1
ATOM 4880 C C . SER A 1 662 ? 8.411 -17.915 -46.568 1.00 29.94 662 SER A C 1
ATOM 4882 O O . SER A 1 662 ? 9.327 -18.409 -47.228 1.00 29.94 662 SER A O 1
ATOM 4884 N N . ILE A 1 663 ? 7.371 -18.627 -46.124 1.00 27.66 663 ILE A N 1
ATOM 4885 C CA . ILE A 1 663 ? 7.036 -19.958 -46.663 1.00 27.66 663 ILE A CA 1
ATOM 4886 C C . ILE A 1 663 ? 6.225 -19.768 -47.937 1.00 27.66 663 ILE A C 1
ATOM 4888 O O . ILE A 1 663 ? 5.261 -18.970 -47.887 1.00 27.66 663 ILE A O 1
#

Secondary structure (DSSP, 8-state):
-EEEEE---B-TT--B---EEEEE-TTS-S----TTSSHHHHTS-HHHHHHHTSSTTHHHHTT---------EETTEE----SS-TTSSEEEETTEEEE-TTSS-SS--HHHHHHHHHHHHHHHHTT-EEEEEEEEEEESSPPPEE--SSEEEEEEEEEEEE----TT-EEEEE-PPPPPEEEEB-S-B-TT-SEEEBS--TT--TT-EEEEEEEEEEE-GGG-EEEEEEEEEEEEEEETTEEEESS--SS-B-GGG--EEEE---SEEEEEEEEEEEE-STT-EEEEEES-EEEEEEEEEES-SSEEEEEES-EESS-EEEEEEEE-SSEEEEEES-BS-EEEEEEEEEES-SEEEE----EE-SSS-EE-BPEE--EE--EEEEEESS-SEEE-TTEEEEEEESEEEEE---GGG-TTSS-TTS--EEEEE--EEEEEEESEEEES-SEEEEEEE--PPTT--S--EEEEEEEEEES--TTSEEEEEEE---STT-EEEEEEEEEEEEESEEEEEEEEETTEEPPEEEEEEEEEEEEE-SSEEEEEEE--BTTB----EEEEEEEEEEEEE----TT-EEEEEEE------S----EEEEEEEEEEEEE-S--SS--EEEEEESSEEEEEEEEEEEETTSSPPEEEEETT-EEEEPP----

Sequence (663 aa):
MIRVQLNQAIDQTGYRIPNATAFFHLSGNPTIPVNVYYDDAADMNAGAELTANGGGQFLPVFLKTSKVGVFIKSPQGEVLYTGDPITTQAQIKGGILTVLAGGVVEEASVENDAKLSTLIEYCRENDLMLDGEGKTINLSTPLPTFTADSGTYAMRNIKIVCLTGDANVSAIKIQPTYPPVITSITVDAHGGDNSFTVADASGLSANQRIMIISNETMYAVNSEAYCKVTHHCNIKRIDGNVVTIFGVLPFHFLASTAPKILTGEKAISIDWDNISIKRGGVGHICAEIFNANIECFNVHVADAWQLGAGLEECTFSVGVNLTFKDILFSYPVAFFGCDEPKVDTLNGDGCRHMYTFSRGSGFDAGGGDIWRTMGQGGYIRGGVGTRLTNSIGDSHPGHWGGQVSNLSGQLNTDTSDYPDTGEVGQLTDGITTESSGPWVFENITINGAHAPFSVQFYGDPPGVLNSTSISINRLSSVGLGSGAAAISIENRATVERSHLFVNVGCVDASAGGLVSATSNISGNPGGSIDINVTNLKGKARGAFGVYAEAVGYAAYPKIGKVRINIQNADIDCVSSNGNHMAICGYGASYTNHNAGETGCEINIGTGRIERSHATTTGLVTIRAYDTGVTIGPEVEIISGTGVGATSQLDGTGFVKRLSSISI

Radius of gyration: 35.57 Å; chains: 1; bounding box: 88×68×124 Å

=== Feature glossary ===
The record interleaves many kinds of information about one protein. Here is each kind framed as the question it answers.

Q: What are the backbone torsion angles?
A: φ (phi) and ψ (psi) are the two rotatable backbone dihedrals per residue: φ is the C(i-1)–N–Cα–C torsion, ψ is the N–Cα–C–N(i+1) torsion, both in degrees on (−180°, 180°]. α-helical residues cluster near (−60°, −45°); β-strand residues near (−120°, +130°). A Ramachandran plot is simply a scatter of (φ, ψ) for every residue.

Q: What is the amino-acid chain?
A: This is the polypeptide sequence — one letter per residue, N-terminus first. Length ranges from a few dozen residues for small domains to over a thousand for large multi-domain proteins.

Q: How mobile is each atom in the crystal?
A: For experimental (PDB) structures, the B-factor (temperature factor) quantifies the positional spread of each atom in the crystal — a combination of thermal vibration and static disorder — in units of Å². High B-factors mark flexible loops or poorly resolved regions; low B-factors mark the rigid, well-ordered core.

Q: Are the domains correctly placed relative to each other?
A: Predicted Aligned Error (PAE) is an AlphaFold confidence matrix: entry (i, j) is the expected error in the position of residue j, in ångströms, when the prediction is superimposed on the true structure at residue i. Low PAE within a block of residues means that block is internally rigid and well-predicted; high PAE between two blocks means their relative placement is uncertain even if each block individually is confident.

Q: How confident is the AlphaFold model at each residue?
A: pLDDT is the predicted lDDT-Cα score: AlphaFold's confidence that the local environment of each residue (all inter-atomic distances within 15 Å) is correctly placed. It is a per-residue number between 0 and 100, with higher meaning more reliable.

Q: What family and function is it annotated with?
A: Functional annotations link the protein to curated databases. InterPro entries identify conserved domains and families by matching the sequence against member-database signatures (Pfam, PROSITE, CDD, …). Gene Ontology (GO) terms describe molecular function, biological process, and cellular component in a controlled vocabulary. CATH places the structure in a hierarchical fold classification (Class/Architecture/Topology/Homologous-superfamily). The organism is the source species.

Q: How big and how compact is the whole molecule?
A: Three whole-structure scalars: the radius of gyration (RMS distance of Cα from centroid, in Å), the count of Cα–Cα contacts (pairs closer than 8 Å and separated by more than four residues in sequence — i.e. tertiary, not local, contacts), and the bounding-box dimensions. Together they distinguish compact globular folds from extended fibres or disordered chains.

Q: What known structures does this most resemble?
A: The Foldseek neighbor list gives the closest experimentally determined structures in the PDB, ranked by structural alignment. TM-score near 1 means near-identical fold; near 0.3 means only rough topology match. This is how one finds what a novel AlphaFold prediction most resembles in the solved-structure universe.

Q: Which residues are buried vs exposed?
A: SASA measures how much of the protein is reachable by solvent. It is computed by rolling a water-sized probe over the atomic surface and summing the exposed area (Å²). Per-residue SASA distinguishes core (buried, low SASA) from surface (exposed, high SASA) residues; total SASA is a whole-molecule size measure.

Q: Which residues are in helices, strands, or loops?
A: Eight-state secondary structure (DSSP): H is the canonical α-helix, G the tighter 3₁₀-helix, I the wider π-helix; E/B are β-structure, T and S are turns and bends, and '-' is everything else. DSSP derives these from the pattern of main-chain N–H···O=C hydrogen bonds, not from the sequence.

Q: Where is each backbone atom in 3D?
A: Structure coordinates are given as an mmCIF _atom_site loop: one row per atom with element, residue name, chain id, sequence number, and x/y/z position in Å. Only the four main-chain atoms per residue are included here; side chains are omitted to keep the record compact.

Q: What if only a Cα trace is available?
A: Three-state secondary structure (P-SEA) collapses the eight DSSP classes into helix (a), strand (b), and coil (c). P-SEA assigns these from Cα geometry alone — distances and angles — without requiring backbone oxygens, so it works on any Cα trace.

Q: What do the rendered images show?
A: The six renders are orthographic views along the three Cartesian axes in both directions. Representation (cartoon, sticks, or surface) and color scheme (sequence-rainbow or by-chain) vary across proteins so the training set covers all the common visualization conventions.

Q: What does the local fold look like, residue by residue?
A: Foldseek's 3Di representation compresses backbone geometry into a per-residue letter drawn from a learned twenty-state alphabet. It captures the tertiary interaction pattern around each residue — which residues are packed against it in space, regardless of where they are in sequence.

Q: What do the diagnostic plots show?
A: The contact map is a binary N×N matrix image: pixel (i, j) is dark where Cα_i and Cα_j are within 8 Å and |i−j|>4. Because the |i−j|>4 filter removes local helical contacts, off-diagonal stripes parallel to the main diagonal indicate parallel β-sheets; stripes perpendicular to it indicate antiparallel β-sheets. The Ramachandran plot scatters every residue's (φ, ψ) pair against the sterically allowed regions. The PAE heatmap renders the predicted-aligned-error matrix.